Protein AF-A0A5E3X1J9-F1 (afdb_monomer)

pLDDT: mean 74.82, std 14.63, range [40.31, 95.69]

Solvent-accessible surface area (backbone atoms only — not comparable to full-atom values): 22075 Å² total; per-residue (Å²): 132,87,74,88,82,79,87,54,97,79,48,42,69,47,76,45,74,36,62,42,78,45,78,45,76,48,81,54,99,90,47,78,48,81,44,79,43,78,41,80,23,62,87,65,36,48,78,39,48,60,64,65,49,54,63,50,53,67,76,45,41,61,20,29,32,42,36,43,39,19,41,26,60,69,67,76,96,73,73,72,92,65,79,56,51,69,23,74,44,26,42,33,40,37,44,25,23,59,46,54,69,46,52,53,57,52,53,68,44,45,40,55,35,93,80,37,45,51,34,42,36,13,32,68,71,86,92,70,68,61,54,72,63,56,34,53,61,12,64,55,60,92,58,63,59,24,28,36,36,37,29,42,36,73,60,30,34,37,45,32,43,29,51,66,83,80,53,73,98,84,74,72,57,99,76,65,74,72,88,50,85,56,68,43,90,76,58,88,78,36,42,27,32,38,36,28,71,50,30,42,35,36,54,43,72,59,88,56,94,61,102,69,71,63,62,72,65,51,62,48,70,20,33,29,34,40,35,38,36,60,54,76,39,78,54,95,89,39,82,44,79,70,94,53,83,72,89,41,70,67,40,52,66,37,50,39,25,30,33,40,36,27,59,28,46,85,46,36,32,62,41,52,72,24,52,64,25,88,49,55,42,37,41,35,41,37,38,60,58,85,68,83,72,83,80,29,54,49,56,28,36,57,47,50,56,51,50,22,62,73,67,77,44,70,27,36,36,38,36,34,42,35,66,54,83,90,49,50,67,34,49,52,56,40,66,71,34,90,40,43,50,63,41,86,59,48,41,92,55,83,32,72,55,58,70,54,62,78,41,66,68,59,56,56,52,50,50,52,50,50,55,50,51,55,50,47,54,52,48,55,52,52,54,52,49,46,72,74,44,74,84,78,120

Radius of gyration: 26.75 Å; Cα contacts (8 Å, |Δi|>4): 707; chains: 1; bounding box: 64×49×96 Å

Sequence (393 aa):
MDWPRLIDSKLQRVEIVVCETVTARERHSAGWSKTYLHRPAWYAAANRTTEDLLDWFQLYKRAEVITLNAINITDRGNVHVHEPVYLPSLKRLDLRGPAVTNMFEFASMLSPAPSCALTVLSAIDGMFIPPTDALKCSGLNGTTALDMIVEASIGVRWTTVCESHSRDDRRPAFADGEEISELTGEDEGKASFYVRPGAVSRRQLTVTPQDHDPLLAFAQDSIQRLVIREIGRMHRGVRTWITDAFDFDFLTNLTHVTTVEFEDERVSAMALKSVTSPLLESVAFTCRPDWRGPSGLSSFAENVVSAAKIQRKQLHVTIYGAVRWWDEGAIEDLETSRHIKFKDARETWLGIEAKRQEDPIRRDLQRARRELEEAKARVDELEADAHLNPGLY

Structure (mmCIF, N/CA/C/O backbone):
data_AF-A0A5E3X1J9-F1
#
_entry.id   AF-A0A5E3X1J9-F1
#
loop_
_atom_site.group_PDB
_atom_site.id
_atom_site.type_symbol
_atom_site.label_atom_id
_atom_site.label_alt_id
_atom_site.label_comp_id
_atom_site.label_asym_id
_atom_site.label_entity_id
_atom_site.label_seq_id
_atom_site.pdbx_PDB_ins_code
_atom_site.Cartn_x
_atom_site.Cartn_y
_atom_site.Cartn_z
_atom_site.occupancy
_atom_site.B_iso_or_equiv
_atom_site.auth_seq_id
_atom_site.auth_comp_id
_atom_site.auth_asym_id
_atom_site.auth_atom_id
_atom_site.pdbx_PDB_model_num
ATOM 1 N N . MET A 1 1 ? 24.494 1.240 -28.021 1.00 50.34 1 MET A N 1
ATOM 2 C CA . MET A 1 1 ? 24.179 -0.165 -27.678 1.00 50.34 1 MET A CA 1
ATOM 3 C C . MET A 1 1 ? 22.925 -0.498 -28.457 1.00 50.34 1 MET A C 1
ATOM 5 O O . MET A 1 1 ? 21.902 0.113 -28.173 1.00 50.34 1 MET A O 1
ATOM 9 N N . ASP A 1 2 ? 23.019 -1.359 -29.467 1.00 58.00 2 ASP A N 1
ATOM 10 C CA . ASP A 1 2 ? 21.890 -1.640 -30.359 1.00 58.00 2 ASP A CA 1
ATOM 11 C C . ASP A 1 2 ? 20.795 -2.399 -29.604 1.00 58.00 2 ASP A C 1
ATOM 13 O O . ASP A 1 2 ? 21.073 -3.367 -28.893 1.00 58.00 2 ASP A O 1
ATOM 17 N N . TRP A 1 3 ? 19.550 -1.934 -29.710 1.00 60.69 3 TRP A N 1
ATOM 18 C CA . TRP A 1 3 ? 18.405 -2.660 -29.168 1.00 60.69 3 TRP A CA 1
ATOM 19 C C . TRP A 1 3 ? 18.109 -3.893 -30.029 1.00 60.69 3 TRP A C 1
ATOM 21 O O . TRP A 1 3 ? 18.251 -3.826 -31.254 1.00 60.69 3 TRP A O 1
ATOM 31 N N . PRO A 1 4 ? 17.710 -5.026 -29.425 1.00 63.34 4 PRO A N 1
ATOM 32 C CA . PRO A 1 4 ? 17.382 -6.218 -30.187 1.00 63.34 4 PRO A CA 1
ATOM 33 C C . PRO A 1 4 ? 16.215 -5.911 -31.133 1.00 63.34 4 PRO A C 1
ATOM 35 O O . PRO A 1 4 ? 15.113 -5.575 -30.704 1.00 63.34 4 PRO A O 1
ATOM 38 N N . ARG A 1 5 ? 16.474 -6.023 -32.439 1.00 63.97 5 ARG A N 1
ATOM 39 C CA . ARG A 1 5 ? 15.478 -5.895 -33.510 1.00 63.97 5 ARG A CA 1
ATOM 40 C C . ARG A 1 5 ? 15.000 -7.285 -33.906 1.00 63.97 5 ARG A C 1
ATOM 42 O O . ARG A 1 5 ? 15.303 -7.783 -34.986 1.00 63.97 5 ARG A O 1
ATOM 49 N N . LEU A 1 6 ? 14.303 -7.950 -32.991 1.00 62.66 6 LEU A N 1
ATOM 50 C CA . LEU A 1 6 ? 13.608 -9.194 -33.312 1.00 62.66 6 LEU A CA 1
ATOM 51 C C . LEU A 1 6 ? 12.295 -8.831 -34.000 1.00 62.66 6 LEU A C 1
ATOM 53 O O . LEU A 1 6 ? 11.326 -8.463 -33.341 1.00 62.66 6 LEU A O 1
ATOM 57 N N . ILE A 1 7 ? 12.293 -8.893 -35.331 1.00 60.69 7 ILE A N 1
ATOM 58 C CA . ILE A 1 7 ? 11.100 -8.690 -36.156 1.00 60.69 7 ILE A CA 1
ATOM 59 C C . ILE A 1 7 ? 10.392 -10.045 -36.278 1.00 60.69 7 ILE A C 1
ATOM 61 O O . ILE A 1 7 ? 10.512 -10.733 -37.289 1.00 60.69 7 ILE A O 1
ATOM 65 N N . ASP A 1 8 ? 9.686 -10.456 -35.224 1.00 65.81 8 ASP A N 1
ATOM 66 C CA . ASP A 1 8 ? 8.760 -11.588 -35.293 1.00 65.81 8 ASP A CA 1
ATOM 67 C C . ASP A 1 8 ? 7.317 -11.082 -35.204 1.00 65.81 8 ASP A C 1
ATOM 69 O O . ASP A 1 8 ? 6.851 -10.596 -34.175 1.00 65.81 8 ASP A O 1
ATOM 73 N N . SER A 1 9 ? 6.590 -11.232 -36.311 1.00 63.31 9 SER A N 1
ATOM 74 C CA . SER A 1 9 ? 5.178 -10.853 -36.443 1.00 63.31 9 SER A CA 1
ATOM 75 C C . SER A 1 9 ? 4.213 -11.592 -35.499 1.00 63.31 9 SER A C 1
ATOM 77 O O . SER A 1 9 ? 3.029 -11.240 -35.459 1.00 63.31 9 SER A O 1
ATOM 79 N N . LYS A 1 10 ? 4.679 -12.625 -34.783 1.00 76.88 10 LYS A N 1
ATOM 80 C CA . LYS A 1 10 ? 3.907 -13.417 -33.811 1.00 76.88 10 LYS A CA 1
ATOM 81 C C . LYS A 1 10 ? 4.243 -13.095 -32.356 1.00 76.88 10 LYS A C 1
ATOM 83 O O . LYS A 1 10 ? 3.692 -13.722 -31.455 1.00 76.88 10 LYS A O 1
ATOM 88 N N . LEU A 1 11 ? 5.152 -12.159 -32.114 1.00 80.12 11 LEU A N 1
ATOM 89 C CA . LEU A 1 11 ? 5.618 -11.868 -30.771 1.00 80.12 11 LEU A CA 1
ATOM 90 C C . LEU A 1 11 ? 4.511 -11.181 -29.950 1.00 80.12 11 LEU A C 1
ATOM 92 O O . LEU A 1 11 ? 4.090 -10.069 -30.260 1.00 80.12 11 LEU A O 1
ATOM 96 N N . GLN A 1 12 ? 4.040 -11.865 -28.903 1.00 85.88 12 GLN A N 1
ATOM 97 C CA . GLN A 1 12 ? 2.985 -11.383 -27.995 1.00 85.88 12 GLN A CA 1
ATOM 98 C C . GLN A 1 12 ? 3.529 -10.780 -26.696 1.00 85.88 12 GLN A C 1
ATOM 100 O O . GLN A 1 12 ? 2.847 -9.975 -26.068 1.00 85.88 12 GLN A O 1
ATOM 105 N N . ARG A 1 13 ? 4.744 -11.152 -26.279 1.00 87.50 13 ARG A N 1
ATOM 106 C CA . ARG A 1 13 ? 5.375 -10.654 -25.054 1.00 87.50 13 ARG A CA 1
ATOM 107 C C . ARG A 1 13 ? 6.805 -10.226 -25.334 1.00 87.50 13 ARG A C 1
ATOM 109 O O . ARG A 1 13 ? 7.603 -11.046 -25.783 1.00 87.50 13 ARG A O 1
ATOM 116 N N . VAL A 1 14 ? 7.118 -8.969 -25.032 1.00 86.31 14 VAL A N 1
ATOM 117 C CA . VAL A 1 14 ? 8.484 -8.441 -25.056 1.00 86.31 14 VAL A CA 1
ATOM 118 C C . VAL A 1 14 ? 8.903 -8.098 -23.637 1.00 86.31 14 VAL A C 1
ATOM 120 O O . VAL A 1 14 ? 8.181 -7.400 -22.931 1.00 86.31 14 VAL A O 1
ATOM 123 N N . GLU A 1 15 ? 10.084 -8.547 -23.232 1.00 84.62 15 GLU A N 1
ATOM 124 C CA . GLU A 1 15 ? 10.679 -8.172 -21.955 1.00 84.62 15 GLU A CA 1
ATOM 125 C C . GLU A 1 15 ? 12.140 -7.793 -22.175 1.00 84.62 15 GLU A C 1
ATOM 127 O O . GLU A 1 15 ? 12.913 -8.555 -22.759 1.00 84.62 15 GLU A O 1
ATOM 132 N N . ILE A 1 16 ? 12.506 -6.592 -21.734 1.00 78.81 16 ILE A N 1
ATOM 133 C CA . ILE A 1 16 ? 13.870 -6.081 -21.811 1.00 78.81 16 ILE A CA 1
ATOM 134 C C . ILE A 1 16 ? 14.404 -5.949 -20.402 1.00 78.81 16 ILE A C 1
ATOM 136 O O . ILE A 1 16 ? 13.860 -5.200 -19.597 1.00 78.81 16 ILE A O 1
ATOM 140 N N . VAL A 1 17 ? 15.498 -6.655 -20.135 1.00 75.88 17 VAL A N 1
ATOM 141 C CA . VAL A 1 17 ? 16.173 -6.646 -18.841 1.00 75.88 17 VAL A CA 1
ATOM 142 C C . VAL A 1 17 ? 17.607 -6.196 -19.043 1.00 75.88 17 VAL A C 1
ATOM 144 O O . VAL A 1 17 ? 18.369 -6.828 -19.777 1.00 75.88 17 VAL A O 1
ATOM 147 N N . VAL A 1 18 ? 17.981 -5.094 -18.396 1.00 73.31 18 VAL A N 1
ATOM 148 C CA . VAL A 1 18 ? 19.381 -4.678 -18.334 1.00 73.31 18 VAL A CA 1
ATOM 149 C C . VAL A 1 18 ? 20.092 -5.521 -17.284 1.00 73.31 18 VAL A C 1
ATOM 151 O O . VAL A 1 18 ? 19.671 -5.577 -16.128 1.00 73.31 18 VAL A O 1
ATOM 154 N N . CYS A 1 19 ? 21.173 -6.182 -17.691 1.00 71.62 19 CYS A N 1
ATOM 155 C CA . CYS A 1 19 ? 21.946 -7.063 -16.826 1.00 71.62 19 CYS A CA 1
ATOM 156 C C . CYS A 1 19 ? 23.343 -6.496 -16.566 1.00 71.62 19 CYS A C 1
ATOM 158 O O . CYS A 1 19 ? 24.052 -6.122 -17.501 1.00 71.62 19 CYS A O 1
ATOM 160 N N . GLU A 1 20 ? 23.782 -6.516 -15.310 1.00 72.31 20 GLU A N 1
ATOM 161 C CA . GLU A 1 20 ? 25.192 -6.367 -14.960 1.00 72.31 20 GLU A CA 1
ATOM 162 C C . GLU A 1 20 ? 25.884 -7.727 -15.021 1.00 72.31 20 GLU A C 1
ATOM 164 O O . GLU A 1 20 ? 25.276 -8.772 -14.778 1.00 72.31 20 GLU A O 1
ATOM 169 N N . THR A 1 21 ? 27.175 -7.721 -15.346 1.00 77.38 21 THR A N 1
ATOM 170 C CA . THR A 1 21 ? 27.993 -8.935 -15.330 1.00 77.38 21 THR A CA 1
ATOM 171 C C . THR A 1 21 ? 28.838 -8.940 -14.065 1.00 77.38 21 THR A C 1
ATOM 173 O O . THR A 1 21 ? 29.866 -8.269 -13.989 1.00 77.38 21 THR A O 1
ATOM 176 N N . VAL A 1 22 ? 28.422 -9.721 -13.072 1.00 75.50 22 VAL A N 1
ATOM 177 C CA . VAL A 1 22 ? 29.181 -9.934 -11.840 1.00 75.50 22 VAL A CA 1
ATOM 178 C C . VAL A 1 22 ? 30.194 -11.044 -12.073 1.00 75.50 22 VAL A C 1
ATOM 180 O O . VAL A 1 22 ? 29.863 -12.143 -12.512 1.00 75.50 22 VAL A O 1
ATOM 183 N N . THR A 1 23 ? 31.454 -10.768 -11.762 1.00 79.12 23 THR A N 1
ATOM 184 C CA . THR A 1 23 ? 32.503 -11.787 -11.779 1.00 79.12 23 THR A CA 1
ATOM 185 C C . THR A 1 23 ? 32.598 -12.443 -10.406 1.00 79.12 23 THR A C 1
ATOM 187 O O . THR A 1 23 ? 32.996 -11.792 -9.444 1.00 79.12 23 THR A O 1
ATOM 190 N N . ALA A 1 24 ? 32.321 -13.740 -10.324 1.00 75.62 24 ALA A N 1
ATOM 191 C CA . ALA A 1 24 ? 32.650 -14.562 -9.168 1.00 75.62 24 ALA A CA 1
ATOM 192 C C . ALA A 1 24 ? 33.955 -15.331 -9.424 1.00 75.62 24 ALA A C 1
ATOM 194 O O . ALA A 1 24 ? 34.234 -15.769 -10.541 1.00 75.62 24 ALA A O 1
ATOM 195 N N . ARG A 1 25 ? 34.777 -15.487 -8.386 1.00 76.06 25 ARG A N 1
ATOM 196 C CA . ARG A 1 25 ? 35.912 -16.414 -8.398 1.00 76.06 25 ARG A CA 1
ATOM 197 C C . ARG A 1 25 ? 35.582 -17.562 -7.472 1.00 76.06 25 ARG A C 1
ATOM 199 O O . ARG A 1 25 ? 35.446 -17.345 -6.271 1.00 76.06 25 ARG A O 1
ATOM 206 N N . GLU A 1 26 ? 35.492 -18.762 -8.018 1.00 78.50 26 GLU A N 1
ATOM 207 C CA . GLU A 1 26 ? 35.327 -19.956 -7.205 1.00 78.50 26 GLU A CA 1
ATOM 208 C C . GLU A 1 26 ? 36.657 -20.696 -7.112 1.00 78.50 26 GLU A C 1
ATOM 210 O O . GLU A 1 26 ? 37.409 -20.837 -8.082 1.00 78.50 26 GLU A O 1
ATOM 215 N N . ARG A 1 27 ? 36.986 -21.119 -5.893 1.00 68.31 27 ARG A N 1
ATOM 216 C CA . ARG A 1 27 ? 38.178 -21.913 -5.622 1.00 68.31 27 ARG A CA 1
ATOM 217 C C . ARG A 1 27 ? 37.783 -23.378 -5.628 1.00 68.31 27 ARG A C 1
ATOM 219 O O . ARG A 1 27 ? 36.864 -23.775 -4.914 1.00 68.31 27 ARG A O 1
ATOM 226 N N . HIS A 1 28 ? 38.507 -24.184 -6.388 1.00 78.69 28 HIS A N 1
ATOM 227 C CA . HIS A 1 28 ? 38.322 -25.629 -6.430 1.00 78.69 28 HIS A CA 1
ATOM 228 C C . HIS A 1 28 ? 39.663 -26.336 -6.221 1.00 78.69 28 HIS A C 1
ATOM 230 O O . HIS A 1 28 ? 40.723 -25.708 -6.200 1.00 78.69 28 HIS A O 1
ATOM 236 N N . SER A 1 29 ? 39.624 -27.662 -6.086 1.00 71.00 29 SER A N 1
ATOM 237 C CA . SER A 1 29 ? 40.806 -28.501 -5.849 1.00 71.00 29 SER A CA 1
ATOM 238 C C . SER A 1 29 ? 41.887 -28.378 -6.934 1.00 71.00 29 SER A C 1
ATOM 240 O O . SER A 1 29 ? 43.058 -28.590 -6.637 1.00 71.00 29 SER A O 1
ATOM 242 N N . ALA A 1 30 ? 41.519 -27.986 -8.159 1.00 75.19 30 ALA A N 1
ATOM 243 C CA . ALA A 1 30 ? 42.427 -27.829 -9.300 1.00 75.19 30 ALA A CA 1
ATOM 244 C C . ALA A 1 30 ? 42.870 -26.375 -9.588 1.00 75.19 30 ALA A C 1
ATOM 246 O O . ALA A 1 30 ? 43.611 -26.149 -10.542 1.00 75.19 30 ALA A O 1
ATOM 247 N N . GLY A 1 31 ? 42.431 -25.380 -8.803 1.00 83.06 31 GLY A N 1
ATOM 248 C CA . GLY A 1 31 ? 42.788 -23.971 -9.009 1.00 83.06 31 GLY A CA 1
ATOM 249 C C . GLY A 1 31 ? 41.613 -23.006 -8.846 1.00 83.06 31 GLY A C 1
ATOM 250 O O . GLY A 1 31 ? 40.702 -23.239 -8.052 1.00 83.06 31 GLY A O 1
ATOM 251 N N . TRP A 1 32 ? 41.654 -21.898 -9.584 1.00 78.75 32 TRP A N 1
ATOM 252 C CA . TRP A 1 32 ? 40.612 -20.870 -9.575 1.00 78.75 32 TRP A CA 1
ATOM 253 C C . TRP A 1 32 ? 39.821 -20.910 -10.881 1.00 78.75 32 TRP A C 1
ATOM 255 O O . TRP A 1 32 ? 40.420 -20.896 -11.955 1.00 78.75 32 TRP A O 1
ATOM 265 N N . SER A 1 33 ? 38.494 -20.907 -10.794 1.00 76.88 33 SER A N 1
ATOM 266 C CA . SER A 1 33 ? 37.605 -20.654 -11.927 1.00 76.88 33 SER A CA 1
ATOM 267 C C . SER A 1 33 ? 37.028 -19.240 -11.813 1.00 76.88 33 SER A C 1
ATOM 269 O O . SER A 1 33 ? 36.859 -18.690 -10.718 1.00 76.88 33 SER A O 1
ATOM 271 N N . LYS A 1 34 ? 36.786 -18.602 -12.959 1.00 79.94 34 LYS A N 1
ATOM 272 C CA . LYS A 1 34 ? 36.135 -17.294 -13.038 1.00 79.94 34 LYS A CA 1
ATOM 273 C C . LYS A 1 34 ? 34.754 -17.514 -13.642 1.00 79.94 34 LYS A C 1
ATOM 275 O O . LYS A 1 34 ? 34.655 -17.853 -14.818 1.00 79.94 34 LYS A O 1
ATOM 280 N N . THR A 1 35 ? 33.716 -17.327 -12.841 1.00 74.81 35 THR A N 1
ATOM 281 C CA . THR A 1 35 ? 32.322 -17.474 -13.261 1.00 74.81 35 THR A CA 1
ATOM 282 C C . THR A 1 35 ? 31.740 -16.092 -13.505 1.00 74.81 35 THR A C 1
ATOM 284 O O . THR A 1 35 ? 31.921 -15.176 -12.702 1.00 74.81 35 THR A O 1
ATOM 287 N N . TYR A 1 36 ? 31.050 -15.928 -14.626 1.00 72.75 36 TYR A N 1
ATOM 288 C CA . TYR A 1 36 ? 30.351 -14.696 -14.965 1.00 72.75 36 TYR A CA 1
ATOM 289 C C . TYR A 1 36 ? 28.864 -14.911 -14.694 1.00 72.75 36 TYR A C 1
ATOM 291 O O . TYR A 1 36 ? 28.253 -15.819 -15.252 1.00 72.75 36 TYR A O 1
ATOM 299 N N . LEU A 1 37 ? 28.301 -14.108 -13.797 1.00 66.38 37 LEU A N 1
ATOM 300 C CA . LEU A 1 37 ? 26.894 -14.143 -13.423 1.00 66.38 37 LEU A CA 1
ATOM 301 C C . LEU A 1 37 ? 26.227 -12.880 -13.957 1.00 66.38 37 LEU A C 1
ATOM 303 O O . LEU A 1 37 ? 26.605 -11.774 -13.577 1.00 66.38 37 LEU A O 1
ATOM 307 N N . HIS A 1 38 ? 25.228 -13.043 -14.817 1.00 64.06 38 HIS A N 1
ATOM 308 C CA . HIS A 1 38 ? 24.398 -11.932 -15.269 1.00 64.06 38 HIS A CA 1
ATOM 309 C C . HIS A 1 38 ? 23.239 -11.746 -14.293 1.00 64.06 38 HIS A C 1
ATOM 311 O O . HIS A 1 38 ? 22.501 -12.696 -14.029 1.00 64.06 38 HIS A O 1
ATOM 317 N N . ARG A 1 39 ? 23.094 -10.546 -13.727 1.00 60.31 39 ARG A N 1
ATOM 318 C CA . ARG A 1 39 ? 22.004 -10.215 -12.797 1.00 60.31 39 ARG A CA 1
ATOM 319 C C . ARG A 1 39 ? 21.269 -8.965 -13.277 1.00 60.31 39 ARG A C 1
ATOM 321 O O . ARG A 1 39 ? 21.944 -8.060 -13.767 1.00 60.31 39 ARG A O 1
ATOM 328 N N . PRO A 1 40 ? 19.931 -8.887 -13.145 1.00 61.81 40 PRO A N 1
ATOM 329 C CA . PRO A 1 40 ? 19.193 -7.659 -13.422 1.00 61.81 40 PRO A CA 1
ATOM 330 C C . PRO A 1 40 ? 19.778 -6.497 -12.617 1.00 61.81 40 PRO A C 1
ATOM 332 O O . PRO A 1 40 ? 19.929 -6.594 -11.397 1.00 61.81 40 PRO A O 1
ATOM 335 N N . ALA A 1 41 ? 20.129 -5.413 -13.300 1.00 65.44 41 ALA A N 1
ATOM 336 C CA . ALA A 1 41 ? 20.874 -4.307 -12.719 1.00 65.44 41 ALA A CA 1
ATOM 337 C C . ALA A 1 41 ? 20.042 -3.031 -12.726 1.00 65.44 41 ALA A C 1
ATOM 339 O O . ALA A 1 41 ? 20.105 -2.226 -13.651 1.00 65.44 41 ALA A O 1
ATOM 340 N N . TRP A 1 42 ? 19.286 -2.836 -11.649 1.00 67.25 42 TRP A N 1
ATOM 341 C CA . TRP A 1 42 ? 18.451 -1.650 -11.460 1.00 67.25 42 TRP A CA 1
ATOM 342 C C . TRP A 1 42 ? 19.254 -0.336 -11.505 1.00 67.25 42 TRP A C 1
ATOM 344 O O . TRP A 1 42 ? 18.831 0.634 -12.124 1.00 67.25 42 TRP A O 1
ATOM 354 N N . TYR A 1 43 ? 20.447 -0.324 -10.902 1.00 62.66 43 TYR A N 1
ATOM 355 C CA . TYR A 1 43 ? 21.340 0.844 -10.839 1.00 62.66 43 TYR A CA 1
ATOM 356 C C . TYR A 1 43 ? 22.121 1.087 -12.128 1.00 62.66 43 TYR A C 1
ATOM 358 O O . TYR A 1 43 ? 22.614 2.188 -12.350 1.00 62.66 43 TYR A O 1
ATOM 366 N N . ALA A 1 44 ? 22.245 0.069 -12.980 1.00 66.31 44 ALA A N 1
ATOM 367 C CA . ALA A 1 44 ? 22.910 0.184 -14.272 1.00 66.31 44 ALA A CA 1
ATOM 368 C C . ALA A 1 44 ? 21.886 0.466 -15.377 1.00 66.31 44 ALA A C 1
ATOM 370 O O . ALA A 1 44 ? 22.007 -0.069 -16.479 1.00 66.31 44 ALA A O 1
ATOM 371 N N . ALA A 1 45 ? 20.859 1.265 -15.065 1.00 73.31 45 ALA A N 1
ATOM 372 C CA . ALA A 1 45 ? 19.767 1.526 -15.982 1.00 73.31 45 ALA A CA 1
ATOM 373 C C . ALA A 1 45 ? 20.299 2.052 -17.322 1.00 73.31 45 ALA A C 1
ATOM 375 O O . ALA A 1 45 ? 21.104 2.986 -17.372 1.00 73.31 45 ALA A O 1
ATOM 376 N N . ALA A 1 46 ? 19.869 1.437 -18.422 1.00 79.44 46 ALA A N 1
ATOM 377 C CA . ALA A 1 46 ? 20.337 1.841 -19.739 1.00 79.44 46 ALA A CA 1
ATOM 378 C C . ALA A 1 46 ? 19.715 3.193 -20.107 1.00 79.44 46 ALA A C 1
ATOM 380 O O . ALA A 1 46 ? 18.492 3.323 -20.138 1.00 79.44 46 ALA A O 1
ATOM 381 N N . ASN A 1 47 ? 20.557 4.180 -20.421 1.00 85.69 47 ASN A N 1
ATOM 382 C CA . ASN A 1 47 ? 20.101 5.470 -20.932 1.00 85.69 47 ASN A CA 1
ATOM 383 C C . ASN A 1 47 ? 19.487 5.297 -22.327 1.00 85.69 47 ASN A C 1
ATOM 385 O O . ASN A 1 47 ? 20.119 4.707 -23.216 1.00 85.69 47 ASN A O 1
ATOM 389 N N . ARG A 1 48 ? 18.271 5.804 -22.515 1.00 84.75 48 ARG A N 1
ATOM 390 C CA . ARG A 1 48 ? 17.560 5.816 -23.795 1.00 84.75 48 ARG A CA 1
ATOM 391 C C . ARG A 1 48 ? 16.829 7.130 -23.991 1.00 84.75 48 ARG A C 1
ATOM 393 O O . ARG A 1 48 ? 16.303 7.694 -23.033 1.00 84.75 48 ARG A O 1
ATOM 400 N N . THR A 1 49 ? 16.794 7.575 -25.238 1.00 86.69 49 THR A N 1
ATOM 401 C CA . THR A 1 49 ? 15.962 8.701 -25.639 1.00 86.69 49 THR A CA 1
ATOM 402 C C . THR A 1 49 ? 14.511 8.245 -25.759 1.00 86.69 49 THR A C 1
ATOM 404 O O . THR A 1 49 ? 14.221 7.057 -25.939 1.00 86.69 49 THR A O 1
ATOM 407 N N . THR A 1 50 ? 13.582 9.185 -25.650 1.00 85.50 50 THR A N 1
ATOM 408 C CA . THR A 1 50 ? 12.163 8.925 -25.898 1.00 85.50 50 THR A CA 1
ATOM 409 C C . THR A 1 50 ? 11.950 8.487 -27.348 1.00 85.50 50 THR A C 1
ATOM 411 O O . THR A 1 50 ? 11.229 7.522 -27.590 1.00 85.50 50 THR A O 1
ATOM 414 N N . GLU A 1 51 ? 12.629 9.131 -28.300 1.00 84.12 51 GLU A N 1
ATOM 415 C CA . GLU A 1 51 ? 12.556 8.805 -29.732 1.00 84.12 51 GLU A CA 1
ATOM 416 C C . GLU A 1 51 ? 13.014 7.366 -30.020 1.00 84.12 51 GLU A C 1
ATOM 418 O O . GLU A 1 51 ? 12.281 6.616 -30.666 1.00 84.12 51 GLU A O 1
ATOM 423 N N . ASP A 1 52 ? 14.149 6.932 -29.452 1.00 84.44 52 ASP A N 1
ATOM 424 C CA . ASP A 1 52 ? 14.666 5.565 -29.623 1.00 84.44 52 ASP A CA 1
ATOM 425 C C . ASP A 1 52 ? 13.645 4.512 -29.168 1.00 84.44 52 ASP A C 1
ATOM 427 O O . ASP A 1 52 ? 13.489 3.453 -29.787 1.00 84.44 52 ASP A O 1
ATOM 431 N N . LEU A 1 53 ? 12.962 4.787 -28.052 1.00 86.56 53 LEU A N 1
ATOM 432 C CA . LEU A 1 53 ? 11.933 3.904 -27.520 1.00 86.56 53 LEU A CA 1
ATOM 433 C C . LEU A 1 53 ? 10.701 3.911 -28.427 1.00 86.56 53 LEU A C 1
ATOM 435 O O . LEU A 1 53 ? 10.233 2.839 -28.804 1.00 86.56 53 LEU A O 1
ATOM 439 N N . LEU A 1 54 ? 10.192 5.080 -28.824 1.00 86.62 54 LEU A N 1
ATOM 440 C CA . LEU A 1 54 ? 9.007 5.183 -29.682 1.00 86.62 54 LEU A CA 1
ATOM 441 C C . LEU A 1 54 ? 9.202 4.458 -31.021 1.00 86.62 54 LEU A C 1
ATOM 443 O O . LEU A 1 54 ? 8.343 3.658 -31.404 1.00 86.62 54 LEU A O 1
ATOM 447 N N . ASP A 1 55 ? 10.340 4.662 -31.685 1.00 84.19 55 ASP A N 1
ATOM 448 C CA . ASP A 1 55 ? 10.690 3.984 -32.940 1.00 84.19 55 ASP A CA 1
ATOM 449 C C . ASP A 1 55 ? 10.692 2.464 -32.789 1.00 84.19 55 ASP A C 1
ATOM 451 O O . ASP A 1 55 ? 10.238 1.723 -33.665 1.00 84.19 55 ASP A O 1
ATOM 455 N N . TRP A 1 56 ? 11.161 1.968 -31.649 1.00 83.75 56 TRP A N 1
ATOM 456 C CA . TRP A 1 56 ? 11.148 0.541 -31.385 1.00 83.75 56 TRP A CA 1
ATOM 457 C C . TRP A 1 56 ? 9.750 0.009 -31.080 1.00 83.75 56 TRP A C 1
ATOM 459 O O . TRP A 1 56 ? 9.388 -1.041 -31.605 1.00 83.75 56 TRP A O 1
ATOM 469 N N . PHE A 1 57 ? 8.922 0.721 -30.309 1.00 85.12 57 PHE A N 1
ATOM 470 C CA . PHE A 1 57 ? 7.538 0.301 -30.045 1.00 85.12 57 PHE A CA 1
ATOM 471 C C . PHE A 1 57 ? 6.719 0.170 -31.339 1.00 85.12 57 PHE A C 1
ATOM 473 O O . PHE A 1 57 ? 5.863 -0.714 -31.437 1.00 85.12 57 PHE A O 1
ATOM 480 N N . GLN A 1 58 ? 7.024 0.961 -32.377 1.00 83.12 58 GLN A N 1
ATOM 481 C CA . GLN A 1 58 ? 6.402 0.810 -33.699 1.00 83.12 58 GLN A CA 1
ATOM 482 C C . GLN A 1 58 ? 6.660 -0.560 -34.349 1.00 83.12 58 GLN A C 1
ATOM 484 O O . GLN A 1 58 ? 5.845 -1.001 -35.166 1.00 83.12 58 GLN A O 1
ATOM 489 N N . LEU A 1 59 ? 7.744 -1.254 -33.986 1.00 83.75 59 LEU A N 1
ATOM 490 C CA . LEU A 1 59 ? 8.047 -2.605 -34.470 1.00 83.75 59 LEU A CA 1
ATOM 491 C C . LEU A 1 59 ? 7.174 -3.680 -33.796 1.00 83.75 59 LEU A C 1
ATOM 493 O O . LEU A 1 59 ? 7.006 -4.764 -34.353 1.00 83.75 59 LEU A O 1
ATOM 497 N N . TYR A 1 60 ? 6.570 -3.379 -32.639 1.00 83.81 60 TYR A N 1
ATOM 498 C CA . TYR A 1 60 ? 5.868 -4.344 -31.780 1.00 83.81 60 TYR A CA 1
ATOM 499 C C . TYR A 1 60 ? 4.366 -4.068 -31.631 1.00 83.81 60 TYR A C 1
ATOM 501 O O . TYR A 1 60 ? 3.772 -4.381 -30.604 1.00 83.81 60 TYR A O 1
ATOM 509 N N . LYS A 1 61 ? 3.694 -3.560 -32.674 1.00 83.69 61 LYS A N 1
ATOM 510 C CA . LYS A 1 61 ? 2.246 -3.228 -32.644 1.00 83.69 61 LYS A CA 1
ATOM 511 C C . LYS A 1 61 ? 1.305 -4.381 -32.247 1.00 83.69 61 LYS A C 1
ATOM 513 O O . LYS A 1 61 ? 0.153 -4.127 -31.907 1.00 83.69 61 LYS A O 1
ATOM 518 N N . ARG A 1 62 ? 1.771 -5.634 -32.333 1.00 85.25 62 ARG A N 1
ATOM 519 C CA . ARG A 1 62 ? 1.028 -6.856 -31.966 1.00 85.25 62 ARG A CA 1
ATOM 520 C C . ARG A 1 62 ? 1.331 -7.372 -30.560 1.00 85.25 62 ARG A C 1
ATOM 522 O O . ARG A 1 62 ? 0.660 -8.304 -30.123 1.00 85.25 62 ARG A O 1
ATOM 529 N N . ALA A 1 63 ? 2.331 -6.814 -29.880 1.00 88.06 63 ALA A N 1
ATOM 530 C CA . ALA A 1 63 ? 2.658 -7.237 -28.531 1.00 88.06 63 ALA A CA 1
ATOM 531 C C . ALA A 1 63 ? 1.475 -6.942 -27.599 1.00 88.06 63 ALA A C 1
ATOM 533 O O . ALA A 1 63 ? 0.901 -5.854 -27.617 1.00 88.06 63 ALA A O 1
ATOM 534 N N . GLU A 1 64 ? 1.114 -7.934 -26.796 1.00 91.81 64 GLU A N 1
ATOM 535 C CA . GLU A 1 64 ? 0.079 -7.833 -25.772 1.00 91.81 64 GLU A CA 1
ATOM 536 C C . GLU A 1 64 ? 0.671 -7.392 -24.433 1.00 91.81 64 GLU A C 1
ATOM 538 O O . GLU A 1 64 ? 0.002 -6.715 -23.654 1.00 91.81 64 GLU A O 1
ATOM 543 N N . VAL A 1 65 ? 1.931 -7.753 -24.180 1.00 91.38 65 VAL A N 1
ATOM 544 C CA . VAL A 1 65 ? 2.670 -7.411 -22.963 1.00 91.38 65 VAL A CA 1
ATOM 545 C C . VAL A 1 65 ? 4.032 -6.849 -23.348 1.00 91.38 65 VAL A C 1
ATOM 547 O O . VAL A 1 65 ? 4.796 -7.507 -24.059 1.00 91.38 65 VAL A O 1
ATOM 550 N N . ILE A 1 66 ? 4.348 -5.652 -22.861 1.00 90.62 66 ILE A N 1
ATOM 551 C CA . ILE A 1 66 ? 5.681 -5.061 -22.988 1.00 90.62 66 ILE A CA 1
ATOM 552 C C . ILE A 1 66 ? 6.189 -4.703 -21.596 1.00 90.62 66 ILE A C 1
ATOM 554 O O . ILE A 1 66 ? 5.547 -3.945 -20.873 1.00 90.62 66 ILE A O 1
ATOM 558 N N . THR A 1 67 ? 7.362 -5.220 -21.246 1.00 88.94 67 THR A N 1
ATOM 559 C CA . THR A 1 67 ? 8.048 -4.922 -19.989 1.00 88.94 67 THR A CA 1
ATOM 560 C C . THR A 1 67 ? 9.414 -4.314 -20.285 1.00 88.94 67 THR A C 1
ATOM 562 O O . THR A 1 67 ? 10.274 -4.946 -20.901 1.00 88.94 67 THR A O 1
ATOM 565 N N . LEU A 1 68 ? 9.622 -3.084 -19.826 1.00 87.25 68 LEU A N 1
ATOM 566 C CA . LEU A 1 68 ? 10.901 -2.387 -19.868 1.00 87.25 68 LEU A CA 1
ATOM 567 C C . LEU A 1 68 ? 11.484 -2.349 -18.459 1.00 87.25 68 LEU A C 1
ATOM 569 O O . LEU A 1 68 ? 10.964 -1.642 -17.600 1.00 87.25 68 LEU A O 1
ATOM 573 N N . ASN A 1 69 ? 12.549 -3.107 -18.211 1.00 81.81 69 ASN A N 1
ATOM 574 C CA . ASN A 1 69 ? 13.177 -3.190 -16.899 1.00 81.81 69 ASN A CA 1
ATOM 575 C C . ASN A 1 69 ? 14.504 -2.418 -16.862 1.00 81.81 69 ASN A C 1
ATOM 577 O O . ASN A 1 69 ? 15.363 -2.605 -17.726 1.00 81.81 69 ASN A O 1
ATOM 581 N N . ALA A 1 70 ? 14.669 -1.581 -15.835 1.00 76.88 70 ALA A N 1
ATOM 582 C CA . ALA A 1 70 ? 15.836 -0.735 -15.595 1.00 76.88 70 ALA A CA 1
ATOM 583 C C . ALA A 1 70 ? 16.220 0.150 -16.802 1.00 76.88 70 ALA A C 1
ATOM 585 O O . ALA A 1 70 ? 17.351 0.114 -17.287 1.00 76.88 70 ALA A O 1
ATOM 586 N N . ILE A 1 71 ? 15.284 0.964 -17.298 1.00 81.06 71 ILE A N 1
ATOM 587 C CA . ILE A 1 71 ? 15.558 1.952 -18.357 1.00 81.06 71 ILE A CA 1
ATOM 588 C C . ILE A 1 71 ? 15.529 3.364 -17.779 1.00 81.06 71 ILE A C 1
ATOM 590 O O . ILE A 1 71 ? 14.596 3.735 -17.072 1.00 81.06 71 ILE A O 1
ATOM 594 N N . ASN A 1 72 ? 16.549 4.161 -18.097 1.00 84.69 72 ASN A N 1
ATOM 595 C CA . ASN A 1 72 ? 16.582 5.582 -17.777 1.00 84.69 72 ASN A CA 1
ATOM 596 C C . ASN A 1 72 ? 16.260 6.392 -19.037 1.00 84.69 72 ASN A C 1
ATOM 598 O O . ASN A 1 72 ? 17.075 6.460 -19.957 1.00 84.69 72 ASN A O 1
ATOM 602 N N . ILE A 1 73 ? 15.070 6.987 -19.083 1.00 85.75 73 ILE A N 1
ATOM 603 C CA . ILE A 1 73 ? 14.645 7.841 -20.196 1.00 85.75 73 ILE A CA 1
ATOM 604 C C . ILE A 1 73 ? 15.288 9.212 -19.991 1.00 85.75 73 ILE A C 1
ATOM 606 O O . ILE A 1 73 ? 15.041 9.843 -18.967 1.00 85.75 73 ILE A O 1
ATOM 610 N N . THR A 1 74 ? 16.158 9.658 -20.896 1.00 82.81 74 THR A N 1
ATOM 611 C CA . THR A 1 74 ? 17.048 10.807 -20.641 1.00 82.81 74 THR A CA 1
ATOM 612 C C . THR A 1 74 ? 16.479 12.164 -21.026 1.00 82.81 74 THR A C 1
ATOM 614 O O . THR A 1 74 ? 16.941 13.185 -20.511 1.00 82.81 74 THR A O 1
AT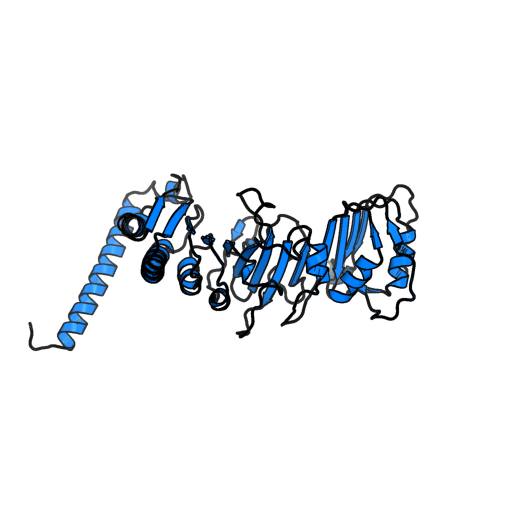OM 617 N N . ASP A 1 75 ? 15.490 12.204 -21.911 1.00 77.50 75 ASP A N 1
ATOM 618 C CA . ASP A 1 75 ? 15.139 13.446 -22.594 1.00 77.50 75 ASP A CA 1
ATOM 619 C C . ASP A 1 75 ? 14.025 14.157 -21.836 1.00 77.50 75 ASP A C 1
ATOM 621 O O . ASP A 1 75 ? 12.917 13.643 -21.707 1.00 77.50 75 ASP A O 1
ATOM 625 N N . ARG A 1 76 ? 14.322 15.355 -21.325 1.00 59.00 76 ARG A N 1
ATOM 626 C CA . ARG A 1 76 ? 13.326 16.241 -20.715 1.00 59.00 76 ARG A CA 1
ATOM 627 C C . ARG A 1 76 ? 12.790 17.200 -21.770 1.00 59.00 76 ARG A C 1
ATOM 629 O O . ARG A 1 76 ? 13.556 18.005 -22.293 1.00 59.00 76 ARG A O 1
ATOM 636 N N . GLY A 1 77 ? 11.486 17.152 -22.042 1.00 53.50 77 GLY A N 1
ATOM 637 C CA . GLY A 1 77 ? 10.744 18.278 -22.624 1.00 53.50 77 GLY A CA 1
ATOM 638 C C . GLY A 1 77 ? 11.140 18.762 -24.026 1.00 53.50 77 GLY A C 1
ATOM 639 O O . GLY A 1 77 ? 10.713 19.845 -24.407 1.00 53.50 77 GLY A O 1
ATOM 640 N N . ASN A 1 78 ? 11.919 17.996 -24.794 1.00 48.75 78 ASN A N 1
ATOM 641 C CA . ASN A 1 78 ? 12.353 18.361 -26.152 1.00 48.75 78 ASN A CA 1
ATOM 642 C C . ASN A 1 78 ? 11.958 17.311 -27.200 1.00 48.75 78 ASN A C 1
ATOM 644 O O . ASN A 1 78 ? 12.633 17.143 -28.210 1.00 48.75 78 ASN A O 1
ATOM 648 N N . VAL A 1 79 ? 10.865 16.591 -26.959 1.00 53.91 79 VAL A N 1
ATOM 649 C CA . VAL A 1 79 ? 10.328 15.659 -27.950 1.00 53.91 79 VAL A CA 1
ATOM 650 C C . VAL A 1 79 ? 9.525 16.488 -28.948 1.00 53.91 79 VAL A C 1
ATOM 652 O O . VAL A 1 79 ? 8.565 17.167 -28.573 1.00 53.91 79 VAL A O 1
ATOM 655 N N . HIS A 1 80 ? 9.945 16.483 -30.214 1.00 54.75 80 HIS A N 1
ATOM 656 C CA . HIS A 1 80 ? 9.112 16.976 -31.306 1.00 54.75 80 HIS A CA 1
ATOM 657 C C . HIS A 1 80 ? 7.724 16.336 -31.191 1.00 54.75 80 HIS A C 1
ATOM 659 O O . HIS A 1 80 ? 7.620 15.181 -30.792 1.00 54.75 80 HIS A O 1
ATOM 665 N N . VAL A 1 81 ? 6.650 17.076 -31.487 1.00 53.44 81 VAL A N 1
ATOM 666 C CA . VAL A 1 81 ? 5.275 16.548 -31.433 1.00 53.44 81 VAL A CA 1
ATOM 667 C C . VAL A 1 81 ? 5.164 15.368 -32.404 1.00 53.44 81 VAL A C 1
ATOM 669 O O . VAL A 1 81 ? 4.889 15.549 -33.587 1.00 53.44 81 VAL A O 1
ATOM 672 N N . HIS A 1 82 ? 5.437 14.162 -31.919 1.00 61.06 82 HIS A N 1
ATOM 673 C CA . HIS A 1 82 ? 5.202 12.924 -32.632 1.00 61.06 82 HIS A CA 1
ATOM 674 C C . HIS A 1 82 ? 3.734 12.558 -32.452 1.00 61.06 82 HIS A C 1
ATOM 676 O O . HIS A 1 82 ? 3.165 12.722 -31.369 1.00 61.06 82 HIS A O 1
ATOM 682 N N . GLU A 1 83 ? 3.108 12.061 -33.518 1.00 70.62 83 GLU A N 1
ATOM 683 C CA . GLU A 1 83 ? 1.830 11.374 -33.369 1.00 70.62 83 GLU A CA 1
ATOM 684 C C . GLU A 1 83 ? 2.009 10.218 -32.367 1.00 70.62 83 GLU A C 1
ATOM 686 O O . GLU A 1 83 ? 3.003 9.488 -32.463 1.00 70.62 83 GLU A O 1
ATOM 691 N N . PRO A 1 84 ? 1.084 10.040 -31.406 1.00 80.62 84 PRO A N 1
ATOM 692 C CA . PRO A 1 84 ? 1.176 8.957 -30.439 1.00 80.62 84 PRO A CA 1
ATOM 693 C C . PRO A 1 84 ? 1.350 7.595 -31.118 1.00 80.62 84 PRO A C 1
ATOM 695 O O . PRO A 1 84 ? 0.653 7.272 -32.086 1.00 80.62 84 PRO A O 1
ATOM 698 N N . VAL A 1 85 ? 2.247 6.758 -30.593 1.00 85.75 85 VAL A N 1
ATOM 699 C CA . VAL A 1 85 ? 2.465 5.418 -31.155 1.00 85.75 85 VAL A CA 1
ATOM 700 C C . VAL A 1 85 ? 1.269 4.535 -30.808 1.00 85.75 85 VAL A C 1
ATOM 702 O O . VAL A 1 85 ? 1.031 4.204 -29.645 1.00 85.75 85 VAL A O 1
ATOM 705 N N . TYR A 1 86 ? 0.505 4.150 -31.831 1.00 87.50 86 TYR A N 1
ATOM 706 C CA . TYR A 1 86 ? -0.683 3.316 -31.668 1.00 87.50 86 TYR A CA 1
ATOM 707 C C . TYR A 1 86 ? -0.327 1.836 -31.468 1.00 87.50 86 TYR A C 1
ATOM 709 O O . TYR A 1 86 ? 0.302 1.212 -32.331 1.00 87.50 86 TYR A O 1
ATOM 717 N N . LEU A 1 87 ? -0.772 1.271 -30.342 1.00 88.06 87 LEU A N 1
ATOM 718 C CA . LEU A 1 87 ? -0.487 -0.101 -29.906 1.00 88.06 87 LEU A CA 1
ATOM 719 C C . LEU A 1 87 ? -1.801 -0.849 -29.609 1.00 88.06 87 LEU A C 1
ATOM 721 O O . LEU A 1 87 ? -2.162 -1.046 -28.447 1.00 88.06 87 LEU A O 1
ATOM 725 N N . PRO A 1 88 ? -2.545 -1.271 -30.648 1.00 86.44 88 PRO A N 1
ATOM 726 C CA . PRO A 1 88 ? -3.914 -1.780 -30.508 1.00 86.44 88 PRO A CA 1
ATOM 727 C C . PRO A 1 88 ? -4.019 -3.082 -29.713 1.00 86.44 88 PRO A C 1
ATOM 729 O O . PRO A 1 88 ? -5.048 -3.348 -29.099 1.00 86.44 88 PRO A O 1
ATOM 732 N N . SER A 1 89 ? -2.978 -3.915 -29.759 1.00 89.38 89 SER A N 1
ATOM 733 C CA . SER A 1 89 ? -2.958 -5.217 -29.091 1.00 89.38 89 SER A CA 1
ATOM 734 C C . SER A 1 89 ? -2.474 -5.145 -27.645 1.00 89.38 89 SER A C 1
ATOM 736 O O . SER A 1 89 ? -2.603 -6.140 -26.935 1.00 89.38 89 SER A O 1
ATOM 738 N N . LEU A 1 90 ? -1.923 -4.007 -27.209 1.00 90.94 90 LEU A N 1
ATOM 739 C CA . LEU A 1 90 ? -1.280 -3.896 -25.907 1.00 90.94 90 LEU A CA 1
ATOM 740 C C . LEU A 1 90 ? -2.323 -3.963 -24.791 1.00 90.94 90 LEU A C 1
ATOM 742 O O . LEU A 1 90 ? -3.236 -3.142 -24.714 1.00 90.94 90 LEU A O 1
ATOM 746 N N . LYS A 1 91 ? -2.168 -4.963 -23.926 1.00 91.19 91 LYS A N 1
ATOM 747 C CA . LYS A 1 91 ? -3.000 -5.202 -22.743 1.00 91.19 91 LYS A CA 1
ATOM 748 C C . LYS A 1 91 ? -2.274 -4.837 -21.455 1.00 91.19 91 LYS A C 1
ATOM 750 O O . LYS A 1 91 ? -2.934 -4.515 -20.473 1.00 91.19 91 LYS A O 1
ATOM 755 N N . ARG A 1 92 ? -0.942 -4.917 -21.439 1.00 91.00 92 ARG A N 1
ATOM 756 C CA . ARG A 1 92 ? -0.117 -4.600 -20.271 1.00 91.00 92 ARG A CA 1
ATOM 757 C C . ARG A 1 92 ? 1.181 -3.919 -20.689 1.00 91.00 92 ARG A C 1
ATOM 759 O O . ARG A 1 92 ? 1.895 -4.422 -21.557 1.00 91.00 92 ARG A O 1
ATOM 766 N N . LEU A 1 93 ? 1.491 -2.807 -20.032 1.00 91.94 93 LEU A N 1
ATOM 767 C CA . LEU A 1 93 ? 2.749 -2.085 -20.163 1.00 91.94 93 LEU A CA 1
ATOM 768 C C . LEU A 1 93 ? 3.385 -1.931 -18.783 1.00 91.94 93 LEU A C 1
ATOM 770 O O . LEU A 1 93 ? 2.834 -1.248 -17.925 1.00 91.94 93 LEU A O 1
ATOM 774 N N . ASP A 1 94 ? 4.551 -2.536 -18.587 1.00 89.94 94 ASP A N 1
ATOM 775 C CA . ASP A 1 94 ? 5.336 -2.400 -17.363 1.00 89.94 94 ASP A CA 1
ATOM 776 C C . ASP A 1 94 ? 6.572 -1.536 -17.641 1.00 89.94 94 ASP A C 1
ATOM 778 O O . ASP A 1 94 ? 7.470 -1.940 -18.384 1.00 89.94 94 ASP A O 1
ATOM 782 N N . LEU A 1 95 ? 6.644 -0.357 -17.027 1.00 89.56 95 LEU A N 1
ATOM 783 C CA . LEU A 1 95 ? 7.797 0.539 -17.099 1.00 89.56 95 LEU A CA 1
ATOM 784 C C . LEU A 1 95 ? 8.537 0.521 -15.767 1.00 89.56 95 LEU A C 1
ATOM 786 O O . LEU A 1 95 ? 7.956 0.816 -14.723 1.00 89.56 95 LEU A O 1
ATOM 790 N N . ARG A 1 96 ? 9.822 0.169 -15.790 1.00 86.69 96 ARG A N 1
ATOM 791 C CA . ARG A 1 96 ? 10.651 0.114 -14.588 1.00 86.69 96 ARG A CA 1
ATOM 792 C C . ARG A 1 96 ? 11.965 0.862 -14.799 1.00 86.69 96 ARG A C 1
ATOM 794 O O . ARG A 1 96 ? 12.706 0.571 -15.739 1.00 86.69 96 ARG A O 1
ATOM 801 N N . GLY A 1 97 ? 12.277 1.807 -13.917 1.00 82.19 97 GLY A N 1
ATOM 802 C CA . GLY A 1 97 ? 13.464 2.651 -14.063 1.00 82.19 97 GLY A CA 1
ATOM 803 C C . GLY A 1 97 ? 13.621 3.698 -12.960 1.00 82.19 97 GLY A C 1
ATOM 804 O O . GLY A 1 97 ? 12.786 3.780 -12.074 1.00 82.19 97 GLY A O 1
ATOM 805 N N . PRO A 1 98 ? 14.693 4.504 -12.967 1.00 79.38 98 PRO A N 1
ATOM 806 C CA . PRO A 1 98 ? 14.959 5.474 -11.900 1.00 79.38 98 PRO A CA 1
ATOM 807 C C . PRO A 1 98 ? 14.201 6.809 -12.044 1.00 79.38 98 PRO A C 1
ATOM 809 O O . PRO A 1 98 ? 14.079 7.542 -11.070 1.00 79.38 98 PRO A O 1
ATOM 812 N N . ALA A 1 99 ? 13.707 7.160 -13.237 1.00 81.06 99 ALA A N 1
ATOM 813 C CA . ALA A 1 99 ? 13.141 8.482 -13.525 1.00 81.06 99 ALA A CA 1
ATOM 814 C C . ALA A 1 99 ? 11.616 8.434 -13.732 1.00 81.06 99 ALA A C 1
ATOM 816 O O . ALA A 1 99 ? 11.128 8.392 -14.860 1.00 81.06 99 ALA A O 1
ATOM 817 N N . VAL A 1 100 ? 10.858 8.463 -12.631 1.00 82.62 100 VAL A N 1
ATOM 818 C CA . VAL A 1 100 ? 9.385 8.351 -12.624 1.00 82.62 100 VAL A CA 1
ATOM 819 C C . VAL A 1 100 ? 8.664 9.337 -13.548 1.00 82.62 100 VAL A C 1
ATOM 821 O O . VAL A 1 100 ? 7.792 8.921 -14.305 1.00 82.62 100 VAL A O 1
ATOM 824 N N . THR A 1 101 ? 9.032 10.621 -13.532 1.00 82.94 101 THR A N 1
ATOM 825 C CA . THR A 1 101 ? 8.374 11.649 -14.356 1.00 82.94 101 THR A CA 1
ATOM 826 C C . THR A 1 101 ? 8.529 11.346 -15.842 1.00 82.94 101 THR A C 1
ATOM 828 O O . THR A 1 101 ? 7.541 11.316 -16.569 1.00 82.94 101 THR A O 1
ATOM 831 N N . ASN A 1 102 ? 9.746 11.009 -16.270 1.00 85.00 102 ASN A N 1
ATOM 832 C CA . ASN A 1 102 ? 10.040 10.705 -17.668 1.00 85.00 102 ASN A CA 1
ATOM 833 C C . ASN A 1 102 ? 9.319 9.425 -18.126 1.00 85.00 102 ASN A C 1
ATOM 835 O O . ASN A 1 102 ? 8.922 9.327 -19.282 1.00 85.00 102 ASN A O 1
ATOM 839 N N . MET A 1 103 ? 9.101 8.454 -17.227 1.00 87.31 103 MET A N 1
ATOM 840 C CA . MET A 1 103 ? 8.301 7.261 -17.534 1.00 87.31 103 MET A CA 1
ATOM 841 C C . MET A 1 103 ? 6.825 7.590 -17.785 1.00 87.31 103 MET A C 1
ATOM 843 O O . MET A 1 103 ? 6.240 7.028 -18.707 1.00 87.31 103 MET A O 1
ATOM 847 N N . PHE A 1 104 ? 6.225 8.499 -17.009 1.00 86.62 104 PHE A N 1
ATOM 848 C CA . PHE A 1 104 ? 4.845 8.944 -17.245 1.00 86.62 104 PHE A CA 1
ATOM 849 C C . PHE A 1 104 ? 4.720 9.797 -18.507 1.00 86.62 104 PHE A C 1
ATOM 851 O O . PHE A 1 104 ? 3.806 9.570 -19.298 1.00 86.62 104 PHE A O 1
ATOM 858 N N . GLU A 1 105 ? 5.656 10.721 -18.733 1.00 84.62 105 GLU A N 1
ATOM 859 C CA . GLU A 1 105 ? 5.716 11.503 -19.972 1.00 84.62 105 GLU A CA 1
ATOM 860 C C . GLU A 1 105 ? 5.820 10.580 -21.191 1.00 84.62 105 GLU A C 1
ATOM 862 O O . GLU A 1 105 ? 5.018 10.691 -22.116 1.00 84.62 105 GLU A O 1
ATOM 867 N N . PHE A 1 106 ? 6.724 9.599 -21.163 1.00 87.06 106 PHE A N 1
ATOM 868 C CA . PHE A 1 106 ? 6.830 8.582 -22.208 1.00 87.06 106 PHE A CA 1
ATOM 869 C C . PHE A 1 106 ? 5.537 7.774 -22.383 1.00 87.06 106 PHE A C 1
ATOM 871 O O . PHE A 1 106 ? 5.052 7.629 -23.504 1.00 87.06 106 PHE A O 1
ATOM 878 N N . ALA A 1 107 ? 4.944 7.275 -21.293 1.00 87.94 107 ALA A N 1
ATOM 879 C CA . ALA A 1 107 ? 3.700 6.508 -21.354 1.00 87.94 107 ALA A CA 1
ATOM 880 C C . ALA A 1 107 ? 2.551 7.313 -21.984 1.00 87.94 107 ALA A C 1
ATOM 882 O O . ALA A 1 107 ? 1.732 6.740 -22.699 1.00 87.94 107 ALA A O 1
ATOM 883 N N . SER A 1 108 ? 2.517 8.634 -21.776 1.00 84.56 108 SER A N 1
ATOM 884 C CA . SER A 1 108 ? 1.523 9.532 -22.380 1.00 84.56 108 SER A CA 1
ATOM 885 C C . SER A 1 108 ? 1.653 9.676 -23.904 1.00 84.56 108 SER A C 1
ATOM 887 O O . SER A 1 108 ? 0.685 10.037 -24.570 1.00 84.56 108 SER A O 1
ATOM 889 N N . MET A 1 109 ? 2.822 9.353 -24.470 1.00 86.69 109 MET A N 1
ATOM 890 C CA . MET A 1 109 ? 3.074 9.359 -25.919 1.00 86.69 109 MET A CA 1
ATOM 891 C C . MET A 1 109 ? 2.680 8.036 -26.590 1.00 86.69 109 MET A C 1
ATOM 893 O O . MET A 1 109 ? 2.763 7.898 -27.813 1.00 86.69 109 MET A O 1
ATOM 897 N N . LEU A 1 110 ? 2.239 7.055 -25.804 1.00 86.62 110 LEU A N 1
ATOM 898 C CA . LEU A 1 110 ? 1.704 5.796 -26.296 1.00 86.62 110 LEU A CA 1
ATOM 899 C C . LEU A 1 110 ? 0.176 5.872 -26.326 1.00 86.62 110 LEU A C 1
ATOM 901 O O . LEU A 1 110 ? -0.461 6.379 -25.407 1.00 86.62 110 LEU A O 1
ATOM 905 N N . SER A 1 111 ? -0.428 5.314 -27.374 1.00 84.06 111 SER A N 1
ATOM 906 C CA . SER A 1 111 ? -1.880 5.164 -27.484 1.00 84.06 111 SER A CA 1
ATOM 907 C C . SER A 1 111 ? -2.242 3.673 -27.480 1.00 84.06 111 SER A C 1
ATOM 909 O O . SER A 1 111 ? -2.432 3.074 -28.546 1.00 84.06 111 SER A O 1
ATOM 911 N N . PRO A 1 112 ? -2.251 3.023 -26.298 1.00 82.44 112 PRO A N 1
ATOM 912 C CA . PRO A 1 112 ? -2.690 1.641 -26.176 1.00 82.44 112 PRO A CA 1
ATOM 913 C C . PRO A 1 112 ? -4.224 1.541 -26.192 1.00 82.44 112 PRO A C 1
ATOM 915 O O . PRO A 1 112 ? -4.939 2.545 -26.162 1.00 82.44 112 PRO A O 1
ATOM 918 N N . ALA A 1 113 ? -4.750 0.315 -26.215 1.00 81.50 113 ALA A N 1
ATOM 919 C CA . ALA A 1 113 ? -6.179 0.091 -26.013 1.00 81.50 113 ALA A CA 1
ATOM 920 C C . ALA A 1 113 ? -6.636 0.631 -24.635 1.00 81.50 113 ALA A C 1
ATOM 922 O O . ALA A 1 113 ? -5.872 0.536 -23.673 1.00 81.50 113 ALA A O 1
ATOM 923 N N . PRO A 1 114 ? -7.887 1.116 -24.480 1.00 79.06 114 PRO A N 1
ATOM 924 C CA . PRO A 1 114 ? -8.393 1.628 -23.198 1.00 79.06 114 PRO A CA 1
ATOM 925 C C . PRO A 1 114 ? -8.338 0.623 -22.039 1.00 79.06 114 PRO A C 1
ATOM 927 O O . PRO A 1 114 ? -8.318 1.014 -20.880 1.00 79.06 114 PRO A O 1
ATOM 930 N N . SER A 1 115 ? -8.319 -0.676 -22.346 1.00 81.88 115 SER A N 1
ATOM 931 C CA . SER A 1 115 ? -8.195 -1.760 -21.368 1.00 81.88 115 SER A CA 1
ATOM 932 C C . SER A 1 115 ? -6.751 -2.064 -20.957 1.00 81.88 115 SER A C 1
ATOM 934 O O . SER A 1 115 ? -6.525 -3.026 -20.228 1.00 81.88 115 SER A O 1
ATOM 936 N N . CYS A 1 116 ? -5.763 -1.335 -21.481 1.00 86.44 116 CYS A N 1
ATOM 937 C CA . CYS A 1 116 ? -4.362 -1.586 -21.183 1.00 86.44 116 CYS A CA 1
ATOM 938 C C . CYS A 1 116 ? -4.044 -1.211 -19.734 1.00 86.44 116 CYS A C 1
ATOM 940 O O . CYS A 1 116 ? -4.190 -0.058 -19.332 1.00 86.44 116 CYS A O 1
ATOM 942 N N . ALA A 1 117 ? -3.544 -2.174 -18.964 1.00 86.88 117 ALA A N 1
ATOM 943 C CA . ALA A 1 117 ? -3.000 -1.927 -17.640 1.00 86.88 117 ALA A CA 1
ATOM 944 C C . ALA A 1 117 ? -1.602 -1.304 -17.766 1.00 86.88 117 ALA A C 1
ATOM 946 O O . ALA A 1 117 ? -0.698 -1.913 -18.344 1.00 86.88 117 ALA A O 1
ATOM 947 N N . LEU A 1 118 ? -1.429 -0.095 -17.231 1.00 89.12 118 LEU A N 1
ATOM 948 C CA . LEU A 1 118 ? -0.121 0.535 -17.081 1.00 89.12 118 LEU A CA 1
ATOM 949 C C . LEU A 1 118 ? 0.391 0.327 -15.660 1.00 89.12 118 LEU A C 1
ATOM 951 O O . LEU A 1 118 ? -0.293 0.625 -14.680 1.00 89.12 118 LEU A O 1
ATOM 955 N N . THR A 1 119 ? 1.633 -0.117 -15.579 1.00 89.25 119 THR A N 1
ATOM 956 C CA . THR A 1 119 ? 2.319 -0.415 -14.337 1.00 89.25 119 THR A CA 1
ATOM 957 C C . THR A 1 119 ? 3.666 0.301 -14.350 1.00 89.25 119 THR A C 1
ATOM 959 O O . THR A 1 119 ? 4.454 0.127 -15.278 1.00 89.25 119 THR A O 1
ATOM 962 N N . VAL A 1 120 ? 3.941 1.133 -13.342 1.00 88.62 120 VAL A N 1
ATOM 963 C CA . VAL A 1 120 ? 5.187 1.917 -13.252 1.00 88.62 120 VAL A CA 1
ATOM 964 C C . VAL A 1 120 ? 5.890 1.637 -11.934 1.00 88.62 120 VAL A C 1
ATOM 966 O O . VAL A 1 120 ? 5.306 1.823 -10.868 1.00 88.62 120 VAL A O 1
ATOM 969 N N . LEU A 1 121 ? 7.154 1.224 -12.002 1.00 86.69 121 LEU A N 1
ATOM 970 C CA . LEU A 1 121 ? 8.020 1.017 -10.845 1.00 86.69 121 LEU A CA 1
ATOM 971 C C . LEU A 1 121 ? 9.211 1.961 -10.921 1.00 86.69 121 LEU A C 1
ATOM 973 O O . LEU A 1 121 ? 9.961 1.930 -11.896 1.00 86.69 121 LEU A O 1
ATOM 977 N N . SER A 1 122 ? 9.422 2.755 -9.873 1.00 83.38 122 SER A N 1
ATOM 978 C CA . SER A 1 122 ? 10.551 3.682 -9.826 1.00 83.38 122 SER A CA 1
ATOM 979 C C . SER A 1 122 ? 11.297 3.659 -8.512 1.00 83.38 122 SER A C 1
ATOM 981 O O . SER A 1 122 ? 10.706 3.468 -7.451 1.00 83.38 122 SER A O 1
ATOM 983 N N . ALA A 1 123 ? 12.600 3.921 -8.580 1.00 77.62 123 ALA A N 1
ATOM 984 C CA . ALA A 1 123 ? 13.296 4.507 -7.445 1.00 77.62 123 ALA A CA 1
ATOM 985 C C . ALA A 1 123 ? 12.943 6.000 -7.402 1.00 77.62 123 ALA A C 1
ATOM 987 O O . ALA A 1 123 ? 12.915 6.670 -8.430 1.00 77.62 123 ALA A O 1
ATOM 988 N N . ILE A 1 124 ? 12.605 6.489 -6.222 1.00 74.06 124 ILE A N 1
ATOM 989 C CA . ILE A 1 124 ? 12.418 7.902 -5.911 1.00 74.06 124 ILE A CA 1
ATOM 990 C C . ILE A 1 124 ? 13.283 8.226 -4.698 1.00 74.06 124 ILE A C 1
ATOM 992 O O . ILE A 1 124 ? 13.331 7.448 -3.737 1.00 74.06 124 ILE A O 1
ATOM 996 N N . ASP A 1 125 ? 13.950 9.371 -4.756 1.00 57.78 125 ASP A N 1
ATOM 997 C CA . ASP A 1 125 ? 14.766 9.878 -3.660 1.00 57.78 125 ASP A CA 1
ATOM 998 C C . ASP A 1 125 ? 13.892 10.681 -2.689 1.00 57.78 125 ASP A C 1
ATOM 1000 O O . ASP A 1 125 ? 13.063 11.489 -3.107 1.00 57.78 125 ASP A O 1
ATOM 1004 N N . GLY A 1 126 ? 14.099 10.482 -1.384 1.00 62.38 126 GLY A N 1
ATOM 1005 C CA . GLY A 1 126 ? 13.599 11.363 -0.322 1.00 62.38 126 GLY A CA 1
ATOM 1006 C C . GLY A 1 126 ? 12.129 11.796 -0.442 1.00 62.38 126 GLY A C 1
ATOM 1007 O O . GLY A 1 126 ? 11.230 10.965 -0.606 1.00 62.38 126 GLY A O 1
ATOM 1008 N N . MET A 1 127 ? 11.884 13.106 -0.281 1.00 60.50 127 MET A N 1
ATOM 1009 C CA . MET A 1 127 ? 10.559 13.733 -0.378 1.00 60.50 127 MET A CA 1
ATOM 1010 C C . MET A 1 127 ? 10.088 13.781 -1.834 1.00 60.50 127 MET A C 1
ATOM 1012 O O . MET A 1 127 ? 10.551 14.598 -2.623 1.00 60.50 127 MET A O 1
ATOM 1016 N N . PHE A 1 128 ? 9.128 12.924 -2.168 1.00 67.56 128 PHE A N 1
ATOM 1017 C CA . PHE A 1 128 ? 8.518 12.841 -3.488 1.00 67.56 128 PHE A CA 1
ATOM 1018 C C . PHE A 1 128 ? 7.003 12.999 -3.381 1.00 67.56 128 PHE A C 1
ATOM 1020 O O . PHE A 1 128 ? 6.353 12.340 -2.568 1.00 67.56 128 PHE A O 1
ATOM 1027 N N . ILE A 1 129 ? 6.453 13.856 -4.231 1.00 69.06 129 ILE A N 1
ATOM 1028 C CA . ILE A 1 129 ? 5.018 14.029 -4.437 1.00 69.06 129 ILE A CA 1
ATOM 1029 C C . ILE A 1 129 ? 4.719 13.367 -5.785 1.00 69.06 129 ILE A C 1
ATOM 1031 O O . ILE A 1 129 ? 5.296 13.794 -6.788 1.00 69.06 129 ILE A O 1
ATOM 1035 N N . PRO A 1 130 ? 3.881 12.315 -5.830 1.00 71.06 130 PRO A N 1
ATOM 1036 C CA . PRO A 1 130 ? 3.487 11.694 -7.085 1.00 71.06 130 PRO A CA 1
ATOM 1037 C C . PRO A 1 130 ? 2.977 12.735 -8.086 1.00 71.06 130 PRO A C 1
ATOM 1039 O O . PRO A 1 130 ? 2.152 13.575 -7.717 1.00 71.06 130 PRO A O 1
ATOM 1042 N N . PRO A 1 131 ? 3.445 12.708 -9.346 1.00 73.19 131 PRO A N 1
ATOM 1043 C CA . PRO A 1 131 ? 2.914 13.593 -10.370 1.00 73.19 131 PRO A CA 1
ATOM 1044 C C . PRO A 1 131 ? 1.426 13.296 -10.577 1.00 73.19 131 PRO A C 1
ATOM 1046 O O . PRO A 1 131 ? 0.990 12.153 -10.433 1.00 73.19 131 PRO A O 1
ATOM 1049 N N . THR A 1 132 ? 0.638 14.299 -10.970 1.00 78.38 132 THR A N 1
ATOM 1050 C CA . THR A 1 132 ? -0.801 14.131 -11.246 1.00 78.38 132 THR A CA 1
ATOM 1051 C C . THR A 1 132 ? -1.073 13.003 -12.245 1.00 78.38 132 THR A C 1
ATOM 1053 O O . THR A 1 132 ? -2.091 12.320 -12.152 1.00 78.38 132 THR A O 1
ATOM 1056 N N . ASP A 1 133 ? -0.147 12.753 -13.169 1.00 78.69 133 ASP A N 1
ATOM 1057 C CA . ASP A 1 133 ? -0.271 11.670 -14.140 1.00 78.69 133 ASP A CA 1
ATOM 1058 C C . ASP A 1 133 ? -0.195 10.282 -13.491 1.00 78.69 133 ASP A C 1
ATOM 1060 O O . ASP A 1 133 ? -0.916 9.389 -13.919 1.00 78.69 133 ASP A O 1
ATOM 1064 N N . ALA A 1 134 ? 0.524 10.108 -12.376 1.00 81.69 134 ALA A N 1
ATOM 1065 C CA . ALA A 1 134 ? 0.475 8.870 -11.593 1.00 81.69 134 ALA A CA 1
ATOM 1066 C C . ALA A 1 134 ? -0.930 8.601 -11.021 1.00 81.69 134 ALA A C 1
ATOM 1068 O O . ALA A 1 134 ? -1.403 7.460 -11.012 1.00 81.69 134 ALA A O 1
ATOM 1069 N N . LEU A 1 135 ? -1.620 9.656 -10.575 1.00 83.00 135 LEU A N 1
ATOM 1070 C CA . LEU A 1 135 ? -2.988 9.566 -10.054 1.00 83.00 135 LEU A CA 1
ATOM 1071 C C . LEU A 1 135 ? -3.998 9.267 -11.166 1.00 83.00 135 LEU A C 1
ATOM 1073 O O . LEU A 1 135 ? -4.919 8.477 -10.976 1.00 83.00 135 LEU A O 1
ATOM 1077 N N . LYS A 1 136 ? -3.816 9.866 -12.348 1.00 83.81 136 LYS A N 1
ATOM 1078 C CA . LYS A 1 136 ? -4.638 9.562 -13.527 1.00 83.81 136 LYS A CA 1
ATOM 1079 C C . LYS A 1 136 ? -4.421 8.126 -14.002 1.00 83.81 136 LYS A C 1
ATOM 1081 O O . LYS A 1 136 ? -5.393 7.420 -14.232 1.00 83.81 136 LYS A O 1
ATOM 1086 N N . CYS A 1 137 ? -3.168 7.681 -14.111 1.00 83.12 137 CYS A N 1
ATOM 1087 C CA . CYS A 1 137 ? -2.820 6.333 -14.565 1.00 83.12 137 CYS A CA 1
ATOM 1088 C C . CYS A 1 137 ? -3.311 5.235 -13.615 1.00 83.12 137 CYS A C 1
ATOM 1090 O O . CYS A 1 137 ? -3.687 4.161 -14.073 1.00 83.12 137 CYS A O 1
ATOM 1092 N N . SER A 1 138 ? -3.327 5.496 -12.307 1.00 83.94 138 SER A N 1
ATOM 1093 C CA . SER A 1 138 ? -3.917 4.571 -11.329 1.00 83.94 138 SER A CA 1
ATOM 1094 C C . SER A 1 138 ? -5.446 4.609 -11.302 1.00 83.94 138 SER A C 1
ATOM 1096 O O . SER A 1 138 ? -6.045 3.721 -10.709 1.00 83.94 138 SER A O 1
ATOM 1098 N N . GLY A 1 139 ? -6.089 5.601 -11.924 1.00 84.75 139 GLY A N 1
ATOM 1099 C CA . GLY A 1 139 ? -7.541 5.787 -11.864 1.00 84.75 139 GLY A CA 1
ATOM 1100 C C . GLY A 1 139 ? -8.042 6.428 -10.565 1.00 84.75 139 GLY A C 1
ATOM 1101 O O . GLY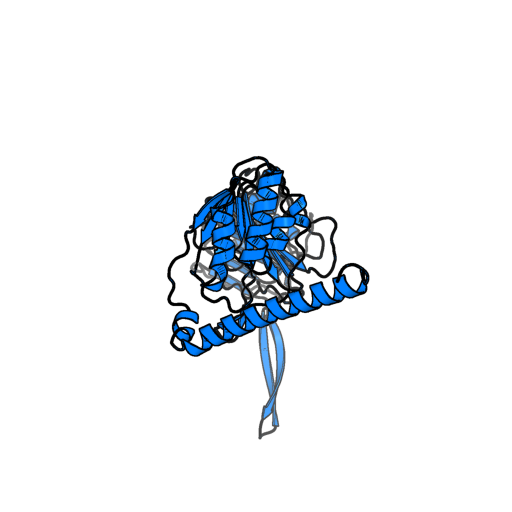 A 1 139 ? -9.235 6.649 -10.423 1.00 84.75 139 GLY A O 1
ATOM 1102 N N . LEU A 1 140 ? -7.149 6.797 -9.641 1.00 84.06 140 LEU A N 1
ATOM 1103 C CA . LEU A 1 140 ? -7.530 7.320 -8.324 1.00 84.06 140 LEU A CA 1
ATOM 1104 C C . LEU A 1 140 ? -7.844 8.824 -8.318 1.00 84.06 140 LEU A C 1
ATOM 1106 O O . LEU A 1 140 ? -8.338 9.352 -7.321 1.00 84.06 140 LEU A O 1
ATOM 1110 N N . ASN A 1 141 ? -7.551 9.536 -9.408 1.00 84.19 141 ASN A N 1
ATOM 1111 C CA . ASN A 1 141 ? -7.760 10.979 -9.497 1.00 84.19 141 ASN A CA 1
ATOM 1112 C C . ASN A 1 141 ? -9.245 11.364 -9.337 1.00 84.19 141 ASN A C 1
ATOM 1114 O O . ASN A 1 141 ? -10.078 10.978 -10.152 1.00 84.19 141 ASN A O 1
ATOM 1118 N N . GLY A 1 142 ? -9.558 12.179 -8.324 1.00 80.06 142 GLY A N 1
ATOM 1119 C CA . GLY A 1 142 ? -10.923 12.639 -8.037 1.00 80.06 142 GLY A CA 1
ATOM 1120 C C . GLY A 1 142 ? -11.796 11.651 -7.251 1.00 80.06 142 GLY A C 1
ATOM 1121 O O . GLY A 1 142 ? -12.982 11.916 -7.069 1.00 80.06 142 GLY A O 1
ATOM 1122 N N . THR A 1 143 ? -11.232 10.539 -6.773 1.00 83.06 143 THR A N 1
ATOM 1123 C CA . THR A 1 143 ? -11.944 9.565 -5.930 1.00 83.06 143 THR A CA 1
ATOM 1124 C C . THR A 1 143 ? -11.990 10.038 -4.477 1.00 83.06 143 THR A C 1
ATOM 1126 O O . THR A 1 143 ? -10.970 10.457 -3.939 1.00 83.06 143 THR A O 1
ATOM 1129 N N . THR A 1 144 ? -13.158 9.955 -3.832 1.00 79.50 144 THR A N 1
ATOM 1130 C CA . THR A 1 144 ? -13.425 10.536 -2.497 1.00 79.50 144 THR A CA 1
ATOM 1131 C C . THR A 1 144 ? -13.589 9.510 -1.368 1.00 79.50 144 THR A C 1
ATOM 1133 O O . THR A 1 144 ? -13.787 9.892 -0.216 1.00 79.50 144 THR A O 1
ATOM 1136 N N . ALA A 1 145 ? -13.515 8.215 -1.686 1.00 85.81 145 ALA A N 1
ATOM 1137 C CA . ALA A 1 145 ? -13.578 7.108 -0.733 1.00 85.81 145 ALA A CA 1
ATOM 1138 C C . ALA A 1 145 ? -12.430 6.134 -1.019 1.00 85.81 145 ALA A C 1
ATOM 1140 O O . ALA A 1 145 ? -12.556 5.189 -1.799 1.00 85.81 145 ALA A O 1
ATOM 1141 N N . LEU A 1 146 ? -11.273 6.453 -0.451 1.00 88.00 146 LEU A N 1
ATOM 1142 C CA . LEU A 1 146 ? -10.038 5.710 -0.630 1.00 88.00 146 LEU A CA 1
ATOM 1143 C C . LEU A 1 146 ? -9.653 4.977 0.656 1.00 88.00 146 LEU A C 1
ATOM 1145 O O . LEU A 1 146 ? -9.837 5.475 1.773 1.00 88.00 146 LEU A O 1
ATOM 1149 N N . ASP A 1 147 ? -9.045 3.814 0.458 1.00 88.19 147 ASP A N 1
ATOM 1150 C CA . ASP A 1 147 ? -8.389 3.024 1.486 1.00 88.19 147 ASP A CA 1
ATOM 1151 C C . ASP A 1 147 ? -6.900 3.381 1.502 1.00 88.19 147 ASP A C 1
ATOM 1153 O O . ASP A 1 147 ? -6.227 3.357 0.468 1.00 88.19 147 ASP A O 1
ATOM 1157 N N . MET A 1 148 ? -6.374 3.675 2.687 1.00 88.00 148 MET A N 1
ATOM 1158 C CA . MET A 1 148 ? -4.948 3.806 2.953 1.00 88.00 148 MET A CA 1
ATOM 1159 C C . MET A 1 148 ? -4.467 2.578 3.716 1.00 88.00 148 MET A C 1
ATOM 1161 O O . MET A 1 148 ? -4.958 2.276 4.800 1.00 88.00 148 MET A O 1
ATOM 1165 N N . ILE A 1 149 ? -3.468 1.891 3.176 1.00 86.12 149 ILE A N 1
ATOM 1166 C CA . ILE A 1 149 ? -2.861 0.723 3.798 1.00 86.12 149 ILE A CA 1
ATOM 1167 C C . ILE A 1 149 ? -1.401 1.013 4.103 1.00 86.12 149 ILE A C 1
ATOM 1169 O O . ILE A 1 149 ? -0.620 1.340 3.209 1.00 86.12 149 ILE A O 1
ATOM 1173 N N . VAL A 1 150 ? -1.044 0.888 5.375 1.00 84.56 150 VAL A N 1
ATOM 1174 C CA . VAL A 1 150 ? 0.304 1.112 5.879 1.00 84.56 150 VAL A CA 1
ATOM 1175 C C . VAL A 1 150 ? 0.900 -0.223 6.281 1.00 84.56 150 VAL A C 1
ATOM 1177 O O . VAL A 1 150 ? 0.398 -0.891 7.179 1.00 84.56 150 VAL A O 1
ATOM 1180 N N . GLU A 1 151 ? 1.996 -0.586 5.631 1.00 80.94 151 GLU A N 1
ATOM 1181 C CA . GLU A 1 151 ? 2.823 -1.725 5.998 1.00 80.94 151 GLU A CA 1
ATOM 1182 C C . GLU A 1 151 ? 4.144 -1.197 6.541 1.00 80.94 151 GLU A C 1
ATOM 1184 O O . GLU A 1 151 ? 4.898 -0.550 5.817 1.00 80.94 151 GLU A O 1
ATOM 1189 N N . ALA A 1 152 ? 4.432 -1.445 7.815 1.00 74.94 152 ALA A N 1
ATOM 1190 C CA . ALA A 1 152 ? 5.620 -0.896 8.466 1.00 74.94 152 ALA A CA 1
ATOM 1191 C C . ALA A 1 152 ? 6.568 -1.979 8.995 1.00 74.94 152 ALA A C 1
ATOM 1193 O O . ALA A 1 152 ? 6.160 -3.096 9.327 1.00 74.94 152 ALA A O 1
ATOM 1194 N N . SER A 1 153 ? 7.847 -1.614 9.079 1.00 70.12 153 SER A N 1
ATOM 1195 C CA . SER A 1 153 ? 8.887 -2.317 9.819 1.00 70.12 153 SER A CA 1
ATOM 1196 C C . SER A 1 153 ? 10.007 -1.367 10.261 1.00 70.12 153 SER A C 1
ATOM 1198 O O . SER A 1 153 ? 9.981 -0.174 9.969 1.00 70.12 153 SER A O 1
ATOM 1200 N N . ILE A 1 154 ? 11.042 -1.893 10.922 1.00 66.31 154 ILE A N 1
ATOM 1201 C CA . ILE A 1 154 ? 12.223 -1.106 11.304 1.00 66.31 154 ILE A CA 1
ATOM 1202 C C . ILE A 1 154 ? 12.857 -0.475 10.066 1.00 66.31 154 ILE A C 1
ATOM 1204 O O . ILE A 1 154 ? 13.234 -1.182 9.132 1.00 66.31 154 ILE A O 1
ATOM 1208 N N . GLY A 1 155 ? 12.995 0.849 10.074 1.00 65.88 155 GLY A N 1
ATOM 1209 C CA . GLY A 1 155 ? 13.706 1.582 9.027 1.00 65.88 155 GLY A CA 1
ATOM 1210 C C . GLY A 1 155 ? 12.912 1.789 7.734 1.00 65.88 155 GLY A C 1
ATOM 1211 O O . GLY A 1 155 ? 13.369 2.541 6.871 1.00 65.88 155 GLY A O 1
ATOM 1212 N N . VAL A 1 156 ? 11.742 1.156 7.581 1.00 74.19 156 VAL A N 1
ATOM 1213 C CA . VAL A 1 156 ? 10.982 1.145 6.327 1.00 74.19 156 VAL A CA 1
ATOM 1214 C C . VAL A 1 156 ? 9.483 1.186 6.585 1.00 74.19 156 VAL A C 1
ATOM 1216 O O . VAL A 1 156 ? 8.935 0.387 7.340 1.00 74.19 156 VAL A O 1
ATOM 1219 N N . ARG A 1 157 ? 8.795 2.046 5.840 1.00 78.50 157 ARG A N 1
ATOM 1220 C CA . ARG A 1 157 ? 7.340 2.038 5.718 1.00 78.50 157 ARG A CA 1
ATOM 1221 C C . ARG A 1 157 ? 6.935 1.997 4.254 1.00 78.50 157 ARG A C 1
ATOM 1223 O O . ARG A 1 157 ? 7.487 2.732 3.438 1.00 78.50 157 ARG A O 1
ATOM 1230 N N . TRP A 1 158 ? 5.932 1.191 3.943 1.00 80.69 158 TRP A N 1
ATOM 1231 C CA . TRP A 1 158 ? 5.165 1.257 2.711 1.00 80.69 158 TRP A CA 1
ATOM 1232 C C . TRP A 1 158 ? 3.783 1.834 2.984 1.00 80.69 158 TRP A C 1
ATOM 1234 O O . TRP A 1 158 ? 3.067 1.377 3.871 1.00 80.69 158 TRP A O 1
ATOM 1244 N N . THR A 1 159 ? 3.401 2.817 2.181 1.00 83.19 159 THR A N 1
ATOM 1245 C CA . THR A 1 159 ? 2.065 3.410 2.191 1.00 83.19 159 THR A CA 1
ATOM 1246 C C . THR A 1 159 ? 1.428 3.158 0.836 1.00 83.19 159 THR A C 1
ATOM 1248 O O . THR A 1 159 ? 1.993 3.548 -0.186 1.00 83.19 159 THR A O 1
ATOM 1251 N N . THR A 1 160 ? 0.266 2.513 0.823 1.00 85.69 160 THR A N 1
ATOM 1252 C CA . THR A 1 160 ? -0.545 2.260 -0.372 1.00 85.69 160 THR A CA 1
ATOM 1253 C C . THR A 1 160 ? -1.876 2.986 -0.255 1.00 85.69 160 THR A C 1
ATOM 1255 O O . THR A 1 160 ? -2.524 2.884 0.777 1.00 85.69 160 THR A O 1
ATOM 1258 N N . VAL A 1 161 ? -2.300 3.682 -1.305 1.00 87.12 161 VAL A N 1
ATOM 1259 C CA . VAL A 1 161 ? -3.653 4.241 -1.428 1.00 87.12 161 VAL A CA 1
ATOM 1260 C C . VAL A 1 161 ? -4.359 3.563 -2.597 1.00 87.12 161 VAL A C 1
ATOM 1262 O O . VAL A 1 161 ? -3.748 3.375 -3.652 1.00 87.12 161 VAL A O 1
ATOM 1265 N N . CYS A 1 162 ? -5.613 3.157 -2.400 1.00 85.44 162 CYS A N 1
ATOM 1266 C CA . CYS A 1 162 ? -6.407 2.401 -3.372 1.00 85.44 162 CYS A CA 1
ATOM 1267 C C . CYS A 1 162 ? -7.919 2.615 -3.201 1.00 85.44 162 CYS A C 1
ATOM 1269 O O . CYS A 1 162 ? -8.364 3.114 -2.173 1.00 85.44 162 CYS A O 1
ATOM 1271 N N . GLU A 1 163 ? -8.720 2.212 -4.190 1.00 81.88 163 GLU A N 1
ATOM 1272 C CA . GLU A 1 163 ? -10.189 2.258 -4.095 1.00 81.88 163 GLU A CA 1
ATOM 1273 C C . GLU A 1 163 ? -10.738 1.203 -3.123 1.00 81.88 163 GLU A C 1
ATOM 1275 O O . GLU A 1 163 ? -10.365 0.027 -3.216 1.00 81.88 163 GLU A O 1
ATOM 1280 N N . SER A 1 164 ? -11.700 1.591 -2.277 1.00 68.62 164 SER A N 1
ATOM 1281 C CA . SER A 1 164 ? -12.325 0.727 -1.260 1.00 68.62 164 SER A CA 1
ATOM 1282 C C . SER A 1 164 ? -13.031 -0.517 -1.816 1.00 68.62 164 SER A C 1
ATOM 1284 O O . SER A 1 164 ? -13.226 -1.492 -1.097 1.00 68.62 164 SER A O 1
ATOM 1286 N N . HIS A 1 165 ? -13.439 -0.506 -3.090 1.00 54.94 165 HIS A N 1
ATOM 1287 C CA . HIS A 1 165 ? -14.214 -1.588 -3.722 1.00 54.94 165 HIS A CA 1
ATOM 1288 C C . HIS A 1 165 ? -13.366 -2.528 -4.583 1.00 54.94 165 HIS A C 1
ATOM 1290 O O . HIS A 1 165 ? -13.871 -3.521 -5.101 1.00 54.94 165 HIS A O 1
ATOM 1296 N N . SER A 1 166 ? -12.080 -2.223 -4.760 1.00 49.53 166 SER A N 1
ATOM 1297 C CA . SER A 1 166 ? -11.210 -2.957 -5.684 1.00 49.53 166 SER A CA 1
ATOM 1298 C C . SER A 1 166 ? -10.660 -4.271 -5.107 1.00 49.53 166 SER A C 1
ATOM 1300 O O . SER A 1 166 ? -9.830 -4.921 -5.742 1.00 49.53 166 SER A O 1
ATOM 1302 N N . ARG A 1 167 ? -11.058 -4.657 -3.883 1.00 52.31 167 ARG A N 1
ATOM 1303 C CA . ARG A 1 167 ? -10.323 -5.640 -3.076 1.00 52.31 167 ARG A CA 1
ATOM 1304 C C . ARG A 1 167 ? -11.284 -6.572 -2.335 1.00 52.31 167 ARG A C 1
ATOM 1306 O O . ARG A 1 167 ? -11.921 -6.157 -1.375 1.00 52.31 167 ARG A O 1
ATOM 1313 N N . ASP A 1 168 ? -11.363 -7.832 -2.772 1.00 45.41 168 ASP A N 1
ATOM 1314 C CA . ASP A 1 168 ? -11.968 -8.912 -1.983 1.00 45.41 168 ASP A CA 1
ATOM 1315 C C . ASP A 1 168 ? -11.302 -8.953 -0.596 1.00 45.41 168 ASP A C 1
ATOM 1317 O O . ASP A 1 168 ? -10.077 -8.837 -0.471 1.00 45.41 168 ASP A O 1
ATOM 1321 N N . ASP A 1 169 ? -12.124 -9.132 0.437 1.00 42.66 169 ASP A N 1
ATOM 1322 C CA . ASP A 1 169 ? -11.869 -8.943 1.875 1.00 42.66 169 ASP A CA 1
ATOM 1323 C C . ASP A 1 169 ? -10.761 -9.822 2.509 1.00 42.66 169 ASP A C 1
ATOM 1325 O O . ASP A 1 169 ? -10.744 -10.054 3.717 1.00 42.66 169 ASP A O 1
ATOM 1329 N N . ARG A 1 170 ? -9.807 -10.361 1.736 1.00 40.31 170 ARG A N 1
ATOM 1330 C CA . ARG A 1 170 ? -8.712 -11.209 2.252 1.00 40.31 170 ARG A CA 1
ATOM 1331 C C . ARG A 1 170 ? -7.314 -10.933 1.689 1.00 40.31 170 ARG A C 1
ATOM 1333 O O . ARG A 1 170 ? -6.458 -11.811 1.802 1.00 40.31 170 ARG A O 1
ATOM 1340 N N . ARG A 1 171 ? -7.072 -9.688 1.242 1.00 51.19 171 ARG A N 1
ATOM 1341 C CA . ARG A 1 171 ? -5.788 -8.925 1.211 1.00 51.19 171 ARG A CA 1
ATOM 1342 C C . ARG A 1 171 ? -5.410 -8.426 -0.176 1.00 51.19 171 ARG A C 1
ATOM 1344 O O . ARG A 1 171 ? -5.154 -9.218 -1.077 1.00 51.19 171 ARG A O 1
ATOM 1351 N N . PRO A 1 172 ? -5.249 -7.104 -0.286 1.00 46.28 172 PRO A N 1
ATOM 1352 C CA . PRO A 1 172 ? -4.054 -6.589 -0.95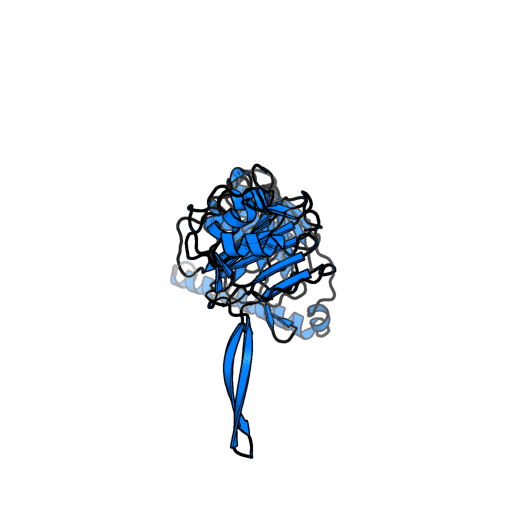0 1.00 46.28 172 PRO A CA 1
ATOM 1353 C C . PRO A 1 172 ? -3.464 -5.364 -0.216 1.00 46.28 172 PRO A C 1
ATOM 1355 O O . PRO A 1 172 ? -4.193 -4.541 0.334 1.00 46.28 172 PRO A O 1
ATOM 1358 N N . ALA A 1 173 ? -2.139 -5.309 -0.153 1.00 54.72 173 ALA A N 1
ATOM 1359 C CA . ALA A 1 173 ? -1.160 -4.317 0.334 1.00 54.72 173 ALA A CA 1
ATOM 1360 C C . ALA A 1 173 ? 0.213 -4.927 -0.036 1.00 54.72 173 ALA A C 1
ATOM 1362 O O . ALA A 1 173 ? 0.222 -6.150 -0.081 1.00 54.72 173 ALA A O 1
ATOM 1363 N N . PHE A 1 174 ? 1.275 -4.149 -0.348 1.00 51.88 174 PHE A N 1
ATOM 1364 C CA . PHE A 1 174 ? 2.622 -4.500 -0.903 1.00 51.88 174 PHE A CA 1
ATOM 1365 C C . PHE A 1 174 ? 2.802 -5.934 -1.445 1.00 51.88 174 PHE A C 1
ATOM 1367 O O . PHE A 1 174 ? 3.103 -6.117 -2.620 1.00 51.88 174 PHE A O 1
ATOM 1374 N N . ALA A 1 175 ? 2.570 -6.944 -0.614 1.00 45.06 175 ALA A N 1
ATOM 1375 C CA . ALA A 1 175 ? 2.199 -8.318 -0.955 1.00 45.06 175 ALA A CA 1
ATOM 1376 C C . ALA A 1 175 ? 0.945 -8.519 -1.863 1.00 45.06 175 ALA A C 1
ATOM 1378 O O . ALA A 1 175 ? 0.214 -9.493 -1.666 1.00 45.06 175 ALA A O 1
ATOM 1379 N N . ASP A 1 176 ? 0.728 -7.721 -2.918 1.00 47.66 176 ASP A N 1
ATOM 1380 C CA . ASP A 1 176 ? -0.270 -8.018 -3.976 1.00 47.66 176 ASP A CA 1
ATOM 1381 C C . ASP A 1 176 ? 0.147 -9.223 -4.855 1.00 47.66 176 ASP A C 1
ATOM 1383 O O . ASP A 1 176 ? -0.393 -9.439 -5.935 1.00 47.66 176 ASP A O 1
ATOM 1387 N N . GLY A 1 177 ? 1.108 -10.039 -4.410 1.00 43.31 177 GLY A N 1
ATOM 1388 C CA . GLY A 1 177 ? 1.443 -11.317 -5.037 1.00 43.31 177 GLY A CA 1
ATOM 1389 C C . GLY A 1 177 ? 2.089 -11.215 -6.417 1.00 43.31 177 GLY A C 1
ATOM 1390 O O . GLY A 1 177 ? 2.379 -12.250 -7.013 1.00 43.31 177 GLY A O 1
ATOM 1391 N N . GLU A 1 178 ? 2.365 -10.017 -6.934 1.00 45.91 178 GLU A N 1
ATOM 1392 C CA . GLU A 1 178 ? 3.254 -9.910 -8.080 1.00 45.91 178 GLU A CA 1
ATOM 1393 C C . GLU A 1 178 ? 4.677 -10.165 -7.579 1.00 45.91 178 GLU A C 1
ATOM 1395 O O . GLU A 1 178 ? 5.243 -9.366 -6.834 1.00 45.91 178 GLU A O 1
ATOM 1400 N N . GLU A 1 179 ? 5.241 -11.312 -7.958 1.00 50.28 179 GLU A N 1
ATOM 1401 C CA . GLU A 1 179 ? 6.646 -11.686 -7.767 1.00 50.28 179 GLU A CA 1
ATOM 1402 C C . GLU A 1 179 ? 7.575 -10.748 -8.564 1.00 50.28 179 GLU A C 1
ATOM 1404 O O . GLU A 1 179 ? 8.336 -11.167 -9.435 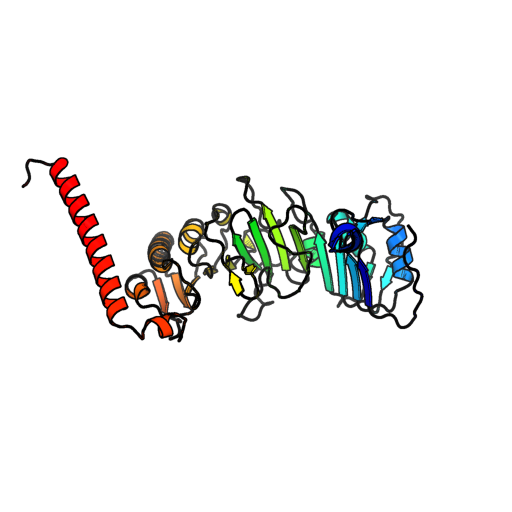1.00 50.28 179 GLU A O 1
ATOM 1409 N N . ILE A 1 180 ? 7.497 -9.440 -8.320 1.00 59.16 180 ILE A N 1
ATOM 1410 C CA . ILE A 1 180 ? 8.384 -8.466 -8.932 1.00 59.16 180 ILE A CA 1
ATOM 1411 C C . ILE A 1 180 ? 9.666 -8.464 -8.115 1.00 59.16 180 ILE A C 1
ATOM 1413 O O . ILE A 1 180 ? 9.733 -7.885 -7.032 1.00 59.16 180 ILE A O 1
ATOM 1417 N N . SER A 1 181 ? 10.702 -9.107 -8.650 1.00 58.41 181 SER A N 1
ATOM 1418 C CA . SER A 1 181 ? 12.027 -9.216 -8.030 1.00 58.41 181 SER A CA 1
ATOM 1419 C C . SER A 1 181 ? 12.649 -7.872 -7.643 1.00 58.41 181 SER A C 1
ATOM 1421 O O . SER A 1 181 ? 13.530 -7.824 -6.787 1.00 58.41 181 SER A O 1
ATOM 1423 N N . GLU A 1 182 ? 12.225 -6.778 -8.278 1.00 60.72 182 GLU A N 1
ATOM 1424 C CA . GLU A 1 182 ? 12.703 -5.424 -8.000 1.00 60.72 182 GLU A CA 1
ATOM 1425 C C . GLU A 1 182 ? 11.966 -4.722 -6.848 1.00 60.72 182 GLU A C 1
ATOM 1427 O O . GLU A 1 182 ? 12.483 -3.733 -6.327 1.00 60.72 182 GLU A O 1
ATOM 1432 N N . LEU A 1 183 ? 10.801 -5.227 -6.424 1.00 59.19 183 LEU A N 1
ATOM 1433 C CA . LEU A 1 183 ? 10.082 -4.762 -5.236 1.00 59.19 183 LEU A CA 1
ATOM 1434 C C . LEU A 1 183 ? 10.591 -5.524 -4.007 1.00 59.19 183 LEU A C 1
ATOM 1436 O O . LEU A 1 183 ? 9.925 -6.412 -3.481 1.00 59.19 183 LEU A O 1
ATOM 1440 N N . THR A 1 184 ? 11.786 -5.180 -3.524 1.00 57.09 184 THR A N 1
ATOM 1441 C CA . THR A 1 184 ? 12.225 -5.585 -2.181 1.00 57.09 184 THR A CA 1
ATOM 1442 C C . THR A 1 184 ? 12.120 -4.383 -1.253 1.00 57.09 184 THR A C 1
ATOM 1444 O O . THR A 1 184 ? 12.583 -3.285 -1.560 1.00 57.09 184 THR A O 1
ATOM 1447 N N . GLY A 1 185 ? 11.461 -4.567 -0.108 1.00 53.53 185 GLY A N 1
ATOM 1448 C CA . GLY A 1 185 ? 11.187 -3.465 0.814 1.00 53.53 185 GLY A CA 1
ATOM 1449 C C . GLY A 1 185 ? 12.446 -2.819 1.401 1.00 53.53 185 GLY A C 1
ATOM 1450 O O . GLY A 1 185 ? 12.372 -1.699 1.882 1.00 53.53 185 GLY A O 1
ATOM 1451 N N . GLU A 1 186 ? 13.607 -3.465 1.321 1.00 54.62 186 GLU A N 1
ATOM 1452 C CA . GLU A 1 186 ? 14.702 -3.236 2.275 1.00 54.62 186 GLU A CA 1
ATOM 1453 C C . GLU A 1 186 ? 16.008 -2.783 1.632 1.00 54.62 186 GLU A C 1
ATOM 1455 O O . GLU A 1 186 ? 16.800 -2.108 2.281 1.00 54.62 186 GLU A O 1
ATOM 1460 N N . ASP A 1 187 ? 16.227 -3.103 0.358 1.00 59.28 187 ASP A N 1
ATOM 1461 C CA . ASP A 1 187 ? 17.491 -2.781 -0.293 1.00 59.28 187 ASP A CA 1
ATOM 1462 C C . ASP A 1 187 ? 17.491 -1.311 -0.752 1.00 59.28 187 ASP A C 1
ATOM 1464 O O . ASP A 1 187 ? 16.595 -0.839 -1.474 1.00 59.28 187 ASP A O 1
ATOM 1468 N N . GLU A 1 188 ? 18.507 -0.561 -0.327 1.00 57.94 188 GLU A N 1
ATOM 1469 C CA . GLU A 1 188 ? 18.714 0.829 -0.736 1.00 57.94 188 GLU A CA 1
ATOM 1470 C C . GLU A 1 188 ? 18.905 0.922 -2.246 1.00 57.94 188 GLU A C 1
ATOM 1472 O O . GLU A 1 188 ? 19.791 0.285 -2.796 1.00 57.94 188 GLU A O 1
ATOM 1477 N N . GLY A 1 189 ? 18.074 1.728 -2.914 1.00 60.03 189 GLY A N 1
ATOM 1478 C CA . GLY A 1 189 ? 18.075 1.960 -4.362 1.00 60.03 189 GLY A CA 1
ATOM 1479 C C . GLY A 1 189 ? 17.408 0.890 -5.237 1.00 60.03 189 GLY A C 1
ATOM 1480 O O . GLY A 1 189 ? 17.588 0.884 -6.452 1.00 60.03 189 GLY A O 1
ATOM 1481 N N . LYS A 1 190 ? 16.572 0.035 -4.642 1.00 71.25 190 LYS A N 1
ATOM 1482 C CA . LYS A 1 190 ? 15.466 -0.633 -5.349 1.00 71.25 190 LYS A CA 1
ATOM 1483 C C . LYS A 1 190 ? 14.275 0.303 -5.559 1.00 71.25 190 LYS A C 1
ATOM 1485 O O . LYS A 1 190 ? 14.289 1.452 -5.112 1.00 71.25 190 LYS A O 1
ATOM 1490 N N . ALA A 1 191 ? 13.237 -0.198 -6.231 1.00 75.88 191 ALA A N 1
ATOM 1491 C CA . ALA A 1 191 ? 12.002 0.543 -6.441 1.00 75.88 191 ALA A CA 1
ATOM 1492 C C . ALA A 1 191 ? 11.373 0.959 -5.096 1.00 75.88 191 ALA A C 1
ATOM 1494 O O . ALA A 1 191 ? 11.099 0.132 -4.228 1.00 75.88 191 ALA A O 1
ATOM 1495 N N . SER A 1 192 ? 11.147 2.261 -4.932 1.00 78.75 192 SER A N 1
ATOM 1496 C CA . SER A 1 192 ? 10.496 2.885 -3.775 1.00 78.75 192 SER A CA 1
ATOM 1497 C C . SER A 1 192 ? 9.154 3.526 -4.136 1.00 78.75 192 SER A C 1
ATOM 1499 O O . SER A 1 192 ? 8.509 4.132 -3.286 1.00 78.75 192 SER A O 1
ATOM 1501 N N . PHE A 1 193 ? 8.705 3.382 -5.379 1.00 83.44 193 PHE A N 1
ATOM 1502 C CA . PHE A 1 193 ? 7.425 3.868 -5.869 1.00 83.44 193 PHE A CA 1
ATOM 1503 C C . PHE A 1 193 ? 6.814 2.859 -6.831 1.00 83.44 193 PHE A C 1
ATOM 1505 O O . PHE A 1 193 ? 7.517 2.319 -7.689 1.00 83.44 193 PHE A O 1
ATOM 1512 N N . TYR A 1 194 ? 5.514 2.618 -6.690 1.00 85.75 194 TYR A N 1
ATOM 1513 C CA . TYR A 1 194 ? 4.794 1.643 -7.486 1.00 85.75 194 TYR A CA 1
ATOM 1514 C C . TYR A 1 194 ? 3.382 2.125 -7.834 1.00 85.75 194 TYR A C 1
ATOM 1516 O O . TYR A 1 194 ? 2.574 2.385 -6.947 1.00 85.75 194 TYR A O 1
ATOM 1524 N N . VAL A 1 195 ? 3.072 2.223 -9.125 1.00 87.44 195 VAL A N 1
ATOM 1525 C CA . VAL A 1 195 ? 1.756 2.620 -9.644 1.00 87.44 195 VAL A CA 1
ATOM 1526 C C . VAL A 1 195 ? 1.184 1.486 -10.467 1.00 87.44 195 VAL A C 1
ATOM 1528 O O . VAL A 1 195 ? 1.870 0.935 -11.327 1.00 87.44 195 VAL A O 1
ATOM 1531 N N . ARG A 1 196 ? -0.078 1.161 -10.201 1.00 86.00 196 ARG A N 1
ATOM 1532 C CA . ARG A 1 196 ? -0.853 0.135 -10.899 1.00 86.00 196 ARG A CA 1
ATOM 1533 C C . ARG A 1 196 ? -2.325 0.559 -10.970 1.00 86.00 196 ARG A C 1
ATOM 1535 O O . ARG A 1 196 ? -2.725 1.466 -10.234 1.00 86.00 196 ARG A O 1
ATOM 1542 N N . PRO A 1 197 ? -3.147 -0.074 -11.819 1.00 84.06 197 PRO A N 1
ATOM 1543 C CA . PRO A 1 197 ? -4.579 0.199 -11.833 1.00 84.06 197 PRO A CA 1
ATOM 1544 C C . PRO A 1 197 ? -5.185 0.037 -10.431 1.00 84.06 197 PRO A C 1
ATOM 1546 O O . PRO A 1 197 ? -4.945 -0.964 -9.756 1.00 84.06 197 PRO A O 1
ATOM 1549 N N . GLY A 1 198 ? -5.920 1.050 -9.981 1.00 83.88 198 GLY A N 1
ATOM 1550 C CA . GLY A 1 198 ? -6.589 1.096 -8.684 1.00 83.88 198 GLY A CA 1
ATOM 1551 C C . GLY A 1 198 ? -5.679 1.299 -7.469 1.00 83.88 198 GLY A C 1
ATOM 1552 O O . GLY A 1 198 ? -6.193 1.270 -6.351 1.00 83.88 198 GLY A O 1
ATOM 1553 N N . ALA A 1 199 ? -4.357 1.477 -7.626 1.00 86.00 199 ALA A N 1
ATOM 1554 C CA . ALA A 1 199 ? -3.462 1.639 -6.477 1.00 86.00 199 ALA A CA 1
ATOM 1555 C C . ALA A 1 199 ? -2.150 2.392 -6.760 1.00 86.00 199 ALA A C 1
ATOM 1557 O O . ALA A 1 199 ? -1.484 2.206 -7.781 1.00 86.00 199 ALA A O 1
ATOM 1558 N N . VAL A 1 200 ? -1.710 3.169 -5.769 1.00 86.00 200 VAL A N 1
ATOM 1559 C CA . VAL A 1 200 ? -0.382 3.798 -5.722 1.00 86.00 200 VAL A CA 1
ATOM 1560 C C . VAL A 1 200 ? 0.284 3.437 -4.401 1.00 86.00 200 VAL A C 1
ATOM 1562 O O . VAL A 1 200 ? -0.321 3.586 -3.345 1.00 86.00 200 VAL A O 1
ATOM 1565 N N . SER A 1 201 ? 1.534 2.987 -4.452 1.00 84.56 201 SER A N 1
ATOM 1566 C CA . SER A 1 201 ? 2.330 2.591 -3.292 1.00 84.56 201 SER A CA 1
ATOM 1567 C C . SER A 1 201 ? 3.672 3.326 -3.270 1.00 84.56 201 SER A C 1
ATOM 1569 O O . SER A 1 201 ? 4.312 3.507 -4.306 1.00 84.56 201 SER A O 1
ATOM 1571 N N . ARG A 1 202 ? 4.140 3.718 -2.084 1.00 82.25 202 ARG A N 1
ATOM 1572 C CA . ARG A 1 202 ? 5.458 4.335 -1.878 1.00 82.25 202 ARG A CA 1
ATOM 1573 C C . ARG A 1 202 ? 6.152 3.761 -0.657 1.00 82.25 202 ARG A C 1
ATOM 1575 O O . ARG A 1 202 ? 5.538 3.635 0.397 1.00 82.25 202 ARG A O 1
ATOM 1582 N N . ARG A 1 203 ? 7.450 3.509 -0.805 1.00 79.31 203 ARG A N 1
ATOM 1583 C CA . ARG A 1 203 ? 8.391 3.237 0.275 1.00 79.31 203 ARG A CA 1
ATOM 1584 C C . ARG A 1 203 ? 8.948 4.539 0.826 1.00 79.31 203 ARG A C 1
ATOM 1586 O O . ARG A 1 203 ? 9.356 5.419 0.068 1.00 79.31 203 ARG A O 1
ATOM 1593 N N . GLN A 1 204 ? 9.066 4.614 2.139 1.00 73.62 204 GLN A N 1
ATOM 1594 C CA . GLN A 1 204 ? 9.788 5.653 2.856 1.00 73.62 204 GLN A CA 1
ATOM 1595 C C . GLN A 1 204 ? 10.815 4.997 3.777 1.00 73.62 204 GLN A C 1
ATOM 1597 O O . GLN A 1 204 ? 10.495 4.051 4.497 1.00 73.62 204 GLN A O 1
ATOM 1602 N N . LEU A 1 205 ? 12.053 5.496 3.723 1.00 67.50 205 LEU A N 1
ATOM 1603 C CA . LEU A 1 205 ? 13.113 5.125 4.656 1.00 67.50 205 LEU A CA 1
ATOM 1604 C C . LEU A 1 205 ? 12.955 5.992 5.904 1.00 67.50 205 LEU A C 1
ATOM 1606 O O . LEU A 1 205 ? 12.969 7.217 5.820 1.00 67.50 205 LEU A 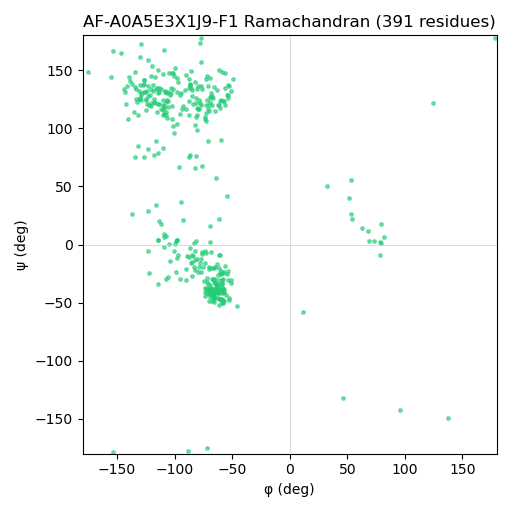O 1
ATOM 1610 N N . THR A 1 206 ? 12.766 5.367 7.056 1.00 58.66 206 THR A N 1
ATOM 1611 C CA . THR A 1 206 ? 12.244 6.028 8.260 1.00 58.66 206 THR A CA 1
ATOM 1612 C C . THR A 1 206 ? 13.334 6.575 9.185 1.00 58.66 206 THR A C 1
ATOM 1614 O O . THR A 1 206 ? 13.101 6.774 10.372 1.00 58.66 206 THR A O 1
ATOM 1617 N N . VAL A 1 207 ? 14.543 6.811 8.665 1.00 49.81 207 VAL A N 1
ATOM 1618 C CA . VAL A 1 207 ? 15.694 7.302 9.453 1.00 49.81 207 VAL A CA 1
ATOM 1619 C C . VAL A 1 207 ? 15.652 8.828 9.645 1.00 49.81 207 VAL A C 1
ATOM 1621 O O . VAL A 1 207 ? 16.453 9.388 10.385 1.00 49.81 207 VAL A O 1
ATOM 1624 N N . THR A 1 208 ? 14.707 9.529 9.014 1.00 49.69 208 THR A N 1
ATOM 1625 C CA . THR A 1 208 ? 14.494 10.971 9.212 1.00 49.69 208 THR A CA 1
ATOM 1626 C C . THR A 1 208 ? 13.051 11.232 9.644 1.00 49.69 208 THR A C 1
ATOM 1628 O O . THR A 1 208 ? 12.143 10.890 8.884 1.00 49.69 208 THR A O 1
ATOM 1631 N N . PRO A 1 209 ? 12.815 11.840 10.826 1.00 44.28 209 PRO A N 1
ATOM 1632 C CA . PRO A 1 209 ? 11.524 12.436 11.141 1.00 44.28 209 PRO A CA 1
ATOM 1633 C C . PRO A 1 209 ? 11.229 13.458 10.045 1.00 44.28 209 PRO A C 1
ATOM 1635 O O . PRO A 1 209 ? 12.037 14.357 9.805 1.00 44.28 209 PRO A O 1
ATOM 1638 N N . GLN A 1 210 ? 10.131 13.285 9.320 1.00 49.22 210 GLN A N 1
ATOM 1639 C CA . GLN A 1 210 ? 9.653 14.309 8.403 1.00 49.22 210 GLN A CA 1
ATOM 1640 C C . GLN A 1 210 ? 8.376 14.891 8.981 1.00 49.22 210 GLN A C 1
ATOM 1642 O O . GLN A 1 210 ? 7.406 14.168 9.184 1.00 49.22 210 GLN A O 1
ATOM 1647 N N . ASP A 1 211 ? 8.369 16.213 9.155 1.00 40.81 211 ASP A N 1
ATOM 1648 C CA . ASP A 1 211 ? 7.178 17.001 9.499 1.00 40.81 211 ASP A CA 1
ATOM 1649 C C . ASP A 1 211 ? 6.075 16.896 8.422 1.00 40.81 211 ASP A C 1
ATOM 1651 O O . ASP A 1 211 ? 4.948 17.345 8.619 1.00 40.81 211 ASP A O 1
ATOM 1655 N N . HIS A 1 212 ? 6.385 16.296 7.266 1.00 45.97 212 HIS A N 1
ATOM 1656 C CA . HIS A 1 212 ? 5.457 16.082 6.167 1.00 45.97 212 HIS A CA 1
ATOM 1657 C C . HIS A 1 212 ? 5.497 14.642 5.648 1.00 45.97 212 HIS A C 1
ATOM 1659 O O . HIS A 1 212 ? 6.418 14.235 4.944 1.00 45.97 212 HIS A O 1
ATOM 1665 N N . ASP A 1 213 ? 4.405 13.915 5.877 1.00 57.16 213 ASP A N 1
ATOM 1666 C CA . ASP A 1 213 ? 4.040 12.724 5.110 1.00 57.16 213 ASP A CA 1
ATOM 1667 C C . ASP A 1 213 ? 2.695 12.958 4.402 1.00 57.16 213 ASP A C 1
ATOM 1669 O O . ASP A 1 213 ? 1.638 12.534 4.877 1.00 57.16 213 ASP A O 1
ATOM 1673 N N . PRO A 1 214 ? 2.692 13.715 3.292 1.00 50.75 214 PRO A N 1
ATOM 1674 C CA . PRO A 1 214 ? 1.474 14.137 2.625 1.00 50.75 214 PRO A CA 1
ATOM 1675 C C . PRO A 1 214 ? 0.977 13.009 1.719 1.00 50.75 214 PRO A C 1
ATOM 1677 O O . PRO A 1 214 ? 1.064 13.137 0.509 1.00 50.75 214 PRO A O 1
ATOM 1680 N N . LEU A 1 215 ? 0.554 11.874 2.287 1.00 57.56 215 LEU A N 1
ATOM 1681 C CA . LEU A 1 215 ? -0.355 10.871 1.703 1.00 57.56 215 LEU A CA 1
ATOM 1682 C C . LEU A 1 215 ? -0.284 10.688 0.179 1.00 57.56 215 LEU A C 1
ATOM 1684 O O . LEU A 1 215 ? -1.307 10.763 -0.485 1.00 57.56 215 LEU A O 1
ATOM 1688 N N . LEU A 1 216 ? 0.904 10.500 -0.410 1.00 66.62 216 LEU A N 1
ATOM 1689 C CA . LEU A 1 216 ? 1.069 10.395 -1.875 1.00 66.62 216 LEU A CA 1
ATOM 1690 C C . LEU A 1 216 ? 0.457 11.569 -2.686 1.00 66.62 216 LEU A C 1
ATOM 1692 O O . LEU A 1 216 ? 0.136 11.399 -3.858 1.00 66.62 216 LEU A O 1
ATOM 1696 N N . ALA A 1 217 ? 0.329 12.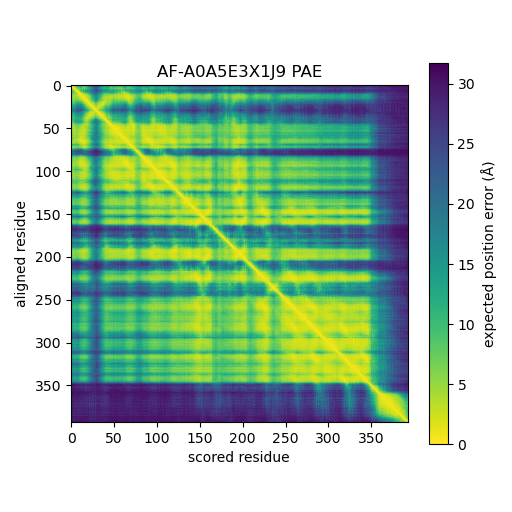755 -2.092 1.00 65.94 217 ALA A N 1
ATOM 1697 C CA . ALA A 1 217 ? -0.392 13.919 -2.613 1.00 65.94 217 ALA A CA 1
ATOM 1698 C C . ALA A 1 217 ? -1.923 13.768 -2.703 1.00 65.94 217 ALA A C 1
ATOM 1700 O O . ALA A 1 217 ? -2.575 14.612 -3.319 1.00 65.94 217 ALA A O 1
ATOM 1701 N N . PHE A 1 218 ? -2.511 12.732 -2.099 1.00 73.88 218 PHE A N 1
ATOM 1702 C CA . PHE A 1 218 ? -3.962 12.622 -1.978 1.00 73.88 218 PHE A CA 1
ATOM 1703 C C . PHE A 1 218 ? -4.498 13.627 -0.966 1.00 73.88 218 PHE A C 1
ATOM 1705 O O . PHE A 1 218 ? -3.876 13.921 0.061 1.00 73.88 218 PHE A O 1
ATOM 1712 N N . ALA A 1 219 ? -5.691 14.132 -1.260 1.00 77.56 219 ALA A N 1
ATOM 1713 C CA . ALA A 1 219 ? -6.424 14.959 -0.329 1.00 77.56 219 ALA A CA 1
ATOM 1714 C C . ALA A 1 219 ? -6.829 14.103 0.888 1.00 77.56 219 ALA A C 1
ATOM 1716 O O . ALA A 1 219 ? -7.387 13.014 0.748 1.00 77.56 219 ALA A O 1
ATOM 1717 N N . GLN A 1 220 ? -6.477 14.573 2.089 1.00 78.38 220 GLN A N 1
ATOM 1718 C CA . GLN A 1 220 ? -6.688 13.857 3.358 1.00 78.38 220 GLN A CA 1
ATOM 1719 C C . GLN A 1 220 ? -8.161 13.511 3.606 1.00 78.38 220 GLN A C 1
ATOM 1721 O O . GLN A 1 220 ? -8.461 12.516 4.258 1.00 78.38 220 GLN A O 1
ATOM 1726 N N . ASP A 1 221 ? -9.065 14.335 3.081 1.00 84.06 221 ASP A N 1
ATOM 1727 C CA . ASP A 1 221 ? -10.516 14.173 3.148 1.00 84.06 221 ASP A CA 1
ATOM 1728 C C . ASP A 1 221 ? -11.048 13.008 2.301 1.00 84.06 221 ASP A C 1
ATOM 1730 O O . ASP A 1 221 ? -12.145 12.515 2.550 1.00 84.06 221 ASP A O 1
ATOM 1734 N N . SER A 1 222 ? -10.260 12.537 1.333 1.00 85.88 222 SER A N 1
ATOM 1735 C CA . SER A 1 222 ? -10.613 11.415 0.463 1.00 85.88 222 SER A CA 1
ATOM 1736 C C . SER A 1 222 ? -10.273 10.055 1.082 1.00 85.88 222 SER A C 1
ATOM 1738 O O . SER A 1 222 ? -10.748 9.030 0.597 1.00 85.88 222 SER A O 1
ATOM 1740 N N . ILE A 1 223 ? -9.456 10.019 2.143 1.00 88.31 223 ILE A N 1
ATOM 1741 C CA . ILE A 1 223 ? -9.085 8.785 2.846 1.00 88.31 223 ILE A CA 1
ATOM 1742 C C . ILE A 1 223 ? -10.126 8.482 3.928 1.00 88.31 223 ILE A C 1
ATOM 1744 O O . ILE A 1 223 ? -10.200 9.178 4.940 1.00 88.31 223 ILE A O 1
ATOM 1748 N N . GLN A 1 224 ? -10.900 7.414 3.736 1.00 90.00 224 GLN A N 1
ATOM 1749 C CA . GLN A 1 224 ? -11.979 7.026 4.655 1.00 90.00 224 GLN A CA 1
ATOM 1750 C C . GLN A 1 224 ? -11.645 5.780 5.475 1.00 90.00 224 GLN A C 1
ATOM 1752 O O . GLN A 1 224 ? -12.095 5.652 6.613 1.00 90.00 224 GLN A O 1
ATOM 1757 N N . ARG A 1 225 ? -10.826 4.870 4.939 1.00 89.94 225 ARG A N 1
ATOM 1758 C CA . ARG A 1 225 ? -10.409 3.658 5.648 1.00 89.94 225 ARG A CA 1
ATOM 1759 C C . ARG A 1 225 ? -8.898 3.613 5.793 1.00 89.94 225 ARG A C 1
ATOM 1761 O O . ARG A 1 225 ? -8.170 3.825 4.829 1.00 89.94 225 ARG A O 1
ATOM 1768 N N . LEU A 1 226 ? -8.437 3.292 6.993 1.00 89.81 226 LEU A N 1
ATOM 1769 C CA . LEU A 1 226 ? -7.036 3.058 7.308 1.00 89.81 226 LEU A CA 1
ATOM 1770 C C . LEU A 1 226 ? -6.841 1.596 7.702 1.00 89.81 226 LEU A C 1
ATOM 1772 O O . LEU A 1 226 ? -7.534 1.091 8.579 1.00 89.81 226 LEU A O 1
ATOM 1776 N N . VAL A 1 227 ? -5.865 0.929 7.102 1.00 88.00 227 VAL A N 1
ATOM 1777 C CA . VAL A 1 227 ? -5.465 -0.428 7.476 1.00 88.00 227 VAL A CA 1
ATOM 1778 C C . VAL A 1 227 ? -3.983 -0.422 7.822 1.00 88.00 227 VAL A C 1
ATOM 1780 O O . VAL A 1 227 ? -3.162 0.037 7.032 1.00 88.00 227 VAL A O 1
ATOM 1783 N N . ILE A 1 228 ? -3.623 -0.937 8.992 1.00 86.81 228 ILE A N 1
ATOM 1784 C CA . ILE A 1 228 ? -2.234 -1.029 9.447 1.00 86.81 228 ILE A CA 1
ATOM 1785 C C . ILE A 1 228 ? -1.842 -2.490 9.549 1.00 86.81 228 ILE A C 1
ATOM 1787 O O . ILE A 1 228 ? -2.446 -3.272 10.285 1.00 86.81 228 ILE A O 1
ATOM 1791 N N . ARG A 1 229 ? -0.809 -2.852 8.797 1.00 81.69 229 ARG A N 1
ATOM 1792 C CA . ARG A 1 229 ? -0.327 -4.216 8.627 1.00 81.69 229 ARG A CA 1
ATOM 1793 C C . ARG A 1 229 ? 1.175 -4.280 8.862 1.00 81.69 229 ARG A C 1
ATOM 1795 O O . ARG A 1 229 ? 1.901 -3.293 8.778 1.00 81.69 229 ARG A O 1
ATOM 1802 N N . GLU A 1 230 ? 1.645 -5.488 9.114 1.00 73.19 230 GLU A N 1
ATOM 1803 C CA . GLU A 1 230 ? 3.068 -5.774 9.227 1.00 73.19 230 GLU A CA 1
ATOM 1804 C C . GLU A 1 230 ? 3.674 -6.070 7.845 1.00 73.19 230 GLU A C 1
ATOM 1806 O O . GLU A 1 230 ? 3.126 -6.881 7.086 1.00 73.19 230 GLU A O 1
ATOM 1811 N N . ILE A 1 231 ? 4.863 -5.521 7.556 1.00 69.69 231 ILE A N 1
ATOM 1812 C CA . ILE A 1 231 ? 5.674 -5.998 6.425 1.00 69.69 231 ILE A CA 1
ATOM 1813 C C . ILE A 1 231 ? 6.113 -7.441 6.709 1.00 69.69 231 ILE A C 1
ATOM 1815 O O . ILE A 1 231 ? 6.881 -7.724 7.627 1.00 69.69 231 ILE A O 1
ATOM 1819 N N . GLY A 1 232 ? 5.637 -8.382 5.895 1.00 60.94 232 GLY A N 1
ATOM 1820 C CA . GLY A 1 232 ? 6.059 -9.778 5.976 1.00 60.94 232 GLY A CA 1
ATOM 1821 C C . GLY A 1 232 ? 7.338 -10.061 5.197 1.00 60.94 232 GLY A C 1
ATOM 1822 O O . GLY A 1 232 ? 7.404 -9.732 4.018 1.00 60.94 232 GLY A O 1
ATOM 1823 N N . ARG A 1 233 ? 8.305 -10.768 5.797 1.00 57.47 233 ARG A N 1
ATOM 1824 C CA . ARG A 1 233 ? 9.463 -11.326 5.071 1.00 57.47 233 ARG A CA 1
ATOM 1825 C C . ARG A 1 233 ? 9.269 -12.798 4.788 1.00 57.47 233 ARG A C 1
ATOM 1827 O O . ARG A 1 233 ? 8.807 -13.504 5.668 1.00 57.47 233 ARG A O 1
ATOM 1834 N N . MET A 1 234 ? 9.742 -13.297 3.652 1.00 55.59 234 MET A N 1
ATOM 1835 C CA . MET A 1 234 ? 9.979 -14.732 3.475 1.00 55.59 234 MET A CA 1
ATOM 1836 C C . MET A 1 234 ? 11.445 -15.046 3.780 1.00 55.59 234 MET A C 1
ATOM 1838 O O . MET A 1 234 ? 12.339 -14.650 3.039 1.00 55.59 234 MET A O 1
ATOM 1842 N N . HIS A 1 235 ? 11.709 -15.780 4.857 1.00 45.34 235 HIS A N 1
ATOM 1843 C CA . HIS A 1 235 ? 13.036 -16.279 5.203 1.00 45.34 235 HIS A CA 1
ATOM 1844 C C . HIS A 1 235 ? 13.045 -17.808 5.151 1.00 45.34 235 HIS A C 1
ATOM 1846 O O . HIS A 1 235 ? 12.367 -18.472 5.932 1.00 45.34 235 HIS A O 1
ATOM 1852 N N . ARG A 1 236 ? 13.813 -18.384 4.212 1.00 44.88 236 ARG A N 1
ATOM 1853 C CA . ARG A 1 236 ? 13.908 -19.846 3.999 1.00 44.88 236 ARG A CA 1
ATOM 1854 C C . ARG A 1 236 ? 12.539 -20.534 3.846 1.00 44.88 236 ARG A C 1
ATOM 1856 O O . ARG A 1 236 ? 12.318 -21.614 4.383 1.00 44.88 236 ARG A O 1
ATOM 1863 N N . GLY A 1 237 ? 11.611 -19.889 3.139 1.00 46.75 237 GLY A N 1
ATOM 1864 C CA . GLY A 1 237 ? 10.255 -20.410 2.930 1.00 46.75 237 GLY A CA 1
ATOM 1865 C C . GLY A 1 237 ? 9.295 -20.204 4.108 1.00 46.75 237 GLY A C 1
ATOM 1866 O O . GLY A 1 237 ? 8.143 -20.610 4.014 1.00 46.75 237 GLY A O 1
ATOM 1867 N N . VAL A 1 238 ? 9.730 -19.557 5.194 1.00 43.34 238 VAL A N 1
ATOM 1868 C CA . VAL A 1 238 ? 8.887 -19.230 6.351 1.00 43.34 238 VAL A CA 1
ATOM 1869 C C . VAL A 1 238 ? 8.684 -17.726 6.420 1.00 43.34 238 VAL A C 1
ATOM 1871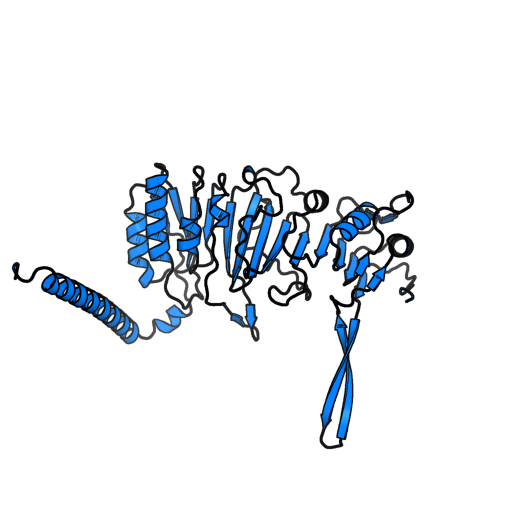 O O . VAL A 1 238 ? 9.647 -16.966 6.313 1.00 43.34 238 VAL A O 1
ATOM 1874 N N . ARG A 1 239 ? 7.439 -17.285 6.628 1.00 53.09 239 ARG A N 1
ATOM 1875 C CA . ARG A 1 239 ? 7.170 -15.866 6.836 1.00 53.09 239 ARG A CA 1
ATOM 1876 C C . ARG A 1 239 ? 7.709 -15.445 8.208 1.00 53.09 239 ARG A C 1
ATOM 1878 O O . ARG A 1 239 ? 7.291 -15.995 9.224 1.00 53.09 239 ARG A O 1
ATOM 1885 N N . THR A 1 240 ? 8.679 -14.539 8.238 1.00 48.50 240 THR A N 1
ATOM 1886 C CA . THR A 1 240 ? 9.315 -14.026 9.459 1.00 48.50 240 THR A CA 1
ATOM 1887 C C . THR A 1 240 ? 9.022 -12.546 9.646 1.00 48.50 240 THR A C 1
ATOM 1889 O O . THR A 1 240 ? 8.861 -11.803 8.678 1.00 48.50 240 THR A O 1
ATOM 1892 N N . TRP A 1 241 ? 8.993 -12.144 10.909 1.00 57.22 241 TRP A N 1
ATOM 1893 C CA . TRP A 1 241 ? 8.460 -10.877 11.402 1.00 57.22 241 TRP A CA 1
ATOM 1894 C C . TRP A 1 241 ? 9.584 -10.066 12.050 1.00 57.22 241 TRP A C 1
ATOM 1896 O O . TRP A 1 241 ? 10.476 -10.657 12.665 1.00 57.22 241 TRP A O 1
ATOM 1906 N N . ILE A 1 242 ? 9.570 -8.741 11.905 1.00 55.03 242 ILE A N 1
ATOM 1907 C CA . ILE A 1 242 ? 10.626 -7.858 12.438 1.00 55.03 242 ILE A CA 1
ATOM 1908 C C . ILE A 1 242 ? 10.118 -7.162 13.700 1.00 55.03 242 ILE A C 1
ATOM 1910 O O . ILE A 1 242 ? 9.029 -6.611 13.684 1.00 55.03 242 ILE A O 1
ATOM 1914 N N . THR A 1 243 ? 10.873 -7.179 14.795 1.00 47.12 243 THR A N 1
ATOM 1915 C CA . THR A 1 243 ? 10.357 -6.933 16.152 1.00 47.12 243 THR A CA 1
ATOM 1916 C C . THR A 1 243 ? 10.076 -5.484 16.551 1.00 47.12 243 THR A C 1
ATOM 1918 O O . THR A 1 243 ? 9.247 -5.308 17.442 1.00 47.12 243 THR A O 1
ATOM 1921 N N . ASP A 1 244 ? 10.694 -4.468 15.941 1.00 57.41 244 ASP A N 1
ATOM 1922 C CA . ASP A 1 244 ? 10.652 -3.110 16.517 1.00 57.41 244 ASP A CA 1
ATOM 1923 C C . ASP A 1 244 ? 9.627 -2.196 15.822 1.00 57.41 244 ASP A C 1
ATOM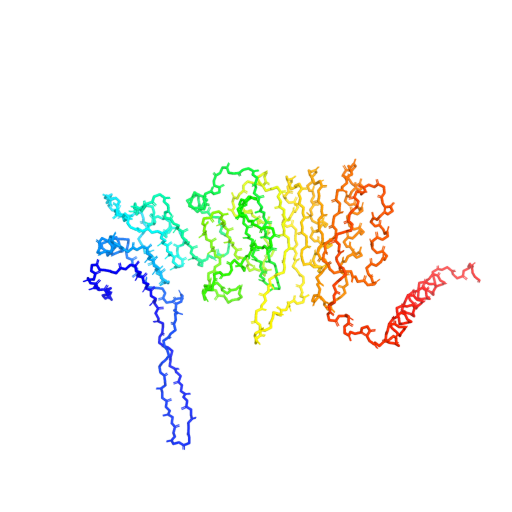 1925 O O . ASP A 1 244 ? 9.334 -2.337 14.631 1.00 57.41 244 ASP A O 1
ATOM 1929 N N . ALA A 1 245 ? 9.048 -1.281 16.605 1.00 55.53 245 ALA A N 1
ATOM 1930 C CA . ALA A 1 245 ? 7.894 -0.466 16.234 1.00 55.53 245 ALA A CA 1
ATOM 1931 C C . ALA A 1 245 ? 8.286 0.865 15.560 1.00 55.53 245 ALA A C 1
ATOM 1933 O O . ALA A 1 245 ? 9.301 1.471 15.898 1.00 55.53 245 ALA A O 1
ATOM 1934 N N . PHE A 1 246 ? 7.455 1.316 14.615 1.00 67.62 246 PHE A N 1
ATOM 1935 C CA . PHE A 1 246 ? 7.593 2.575 13.867 1.00 67.62 246 PHE A CA 1
ATOM 1936 C C . PHE A 1 246 ? 6.691 3.678 14.452 1.00 67.62 246 PHE A C 1
ATOM 1938 O O . PHE A 1 246 ? 5.648 3.355 15.000 1.00 67.62 246 PHE A O 1
ATOM 1945 N N . ASP A 1 247 ? 7.059 4.954 14.326 1.00 68.81 247 ASP A N 1
ATOM 1946 C CA . ASP A 1 247 ? 6.244 6.093 14.780 1.00 68.81 247 ASP A CA 1
ATOM 1947 C C . ASP A 1 247 ? 5.086 6.399 13.805 1.00 68.81 247 ASP A C 1
ATOM 1949 O O . ASP A 1 247 ? 5.268 6.407 12.591 1.00 68.81 247 ASP A O 1
ATOM 1953 N N . PHE A 1 248 ? 3.884 6.665 14.320 1.00 74.69 248 PHE A N 1
ATOM 1954 C CA . PHE A 1 248 ? 2.673 6.894 13.526 1.00 74.69 248 PHE A CA 1
ATOM 1955 C C . PHE A 1 248 ? 2.117 8.322 13.614 1.00 74.69 248 PHE A C 1
ATOM 1957 O O . PHE A 1 248 ? 0.961 8.547 13.255 1.00 74.69 248 PHE A O 1
ATOM 1964 N N . ASP A 1 249 ? 2.925 9.305 14.012 1.00 72.81 249 ASP A N 1
ATOM 1965 C CA . ASP A 1 249 ? 2.513 10.714 14.124 1.00 72.81 249 ASP A CA 1
ATOM 1966 C C . ASP A 1 249 ? 1.828 11.290 12.873 1.00 72.81 249 ASP A C 1
ATOM 1968 O O . ASP A 1 249 ? 0.918 12.113 12.978 1.00 72.81 249 ASP A O 1
ATOM 1972 N N . PHE A 1 250 ? 2.168 10.812 11.674 1.00 73.31 250 PHE A N 1
ATOM 1973 C CA . PHE A 1 250 ? 1.515 11.230 10.427 1.00 73.31 250 PHE A CA 1
ATOM 1974 C C . PHE A 1 250 ? -0.000 10.951 10.383 1.00 73.31 250 PHE A C 1
ATOM 1976 O O . PHE A 1 250 ? -0.726 11.656 9.676 1.00 73.31 250 PHE A O 1
ATOM 1983 N N . LEU A 1 251 ? -0.492 9.961 11.142 1.00 80.38 251 LEU A N 1
ATOM 1984 C CA . LEU A 1 251 ? -1.918 9.624 11.220 1.00 80.38 251 LEU A CA 1
ATOM 1985 C C . LEU A 1 251 ? -2.755 10.743 11.853 1.00 80.38 251 LEU A C 1
ATOM 1987 O O . LEU A 1 251 ? -3.954 10.819 11.592 1.00 80.38 251 LEU A O 1
ATOM 1991 N N . THR A 1 252 ? -2.134 11.652 12.611 1.00 80.88 252 THR A N 1
ATOM 1992 C CA . THR A 1 252 ? -2.822 12.789 13.252 1.00 80.88 252 THR A CA 1
ATOM 1993 C C . THR A 1 252 ? -3.468 13.746 12.250 1.00 80.88 252 THR A C 1
ATOM 1995 O O . THR A 1 252 ? -4.394 14.477 12.601 1.00 80.88 252 THR A O 1
ATOM 1998 N N . ASN A 1 253 ? -3.023 13.716 10.991 1.00 79.19 253 ASN A N 1
ATOM 1999 C CA . ASN A 1 253 ? -3.566 14.539 9.915 1.00 79.19 253 ASN A CA 1
ATOM 2000 C C . ASN A 1 253 ? -4.745 13.876 9.175 1.00 79.19 253 ASN A C 1
ATOM 2002 O O . ASN A 1 253 ? -5.421 14.522 8.375 1.00 79.19 253 ASN A O 1
ATOM 2006 N N . LEU A 1 254 ? -5.025 12.592 9.422 1.00 84.00 254 LEU A N 1
ATOM 2007 C CA . LEU A 1 254 ? -6.104 11.851 8.766 1.00 84.00 254 LEU A CA 1
ATOM 2008 C C . LEU A 1 254 ? -7.454 12.135 9.428 1.00 84.00 254 LEU A C 1
ATOM 2010 O O . LEU A 1 254 ? -7.998 11.330 10.178 1.00 84.00 254 LEU A O 1
ATOM 2014 N N . THR A 1 255 ? -8.009 13.310 9.146 1.00 86.62 255 THR A N 1
ATOM 2015 C CA . THR A 1 255 ? -9.209 13.817 9.830 1.00 86.62 255 THR A CA 1
ATOM 2016 C C . THR A 1 255 ? -10.527 13.202 9.358 1.00 86.62 255 THR A C 1
ATOM 2018 O O . THR A 1 255 ? -11.510 13.292 10.090 1.00 86.62 255 THR A O 1
ATOM 2021 N N . HIS A 1 256 ? -10.577 12.539 8.201 1.00 89.88 256 HIS A N 1
ATOM 2022 C CA . HIS A 1 256 ? -11.823 12.008 7.619 1.00 89.88 256 HIS A CA 1
ATOM 2023 C C . HIS A 1 256 ? -11.946 10.479 7.661 1.00 89.88 256 HIS A C 1
ATOM 2025 O O . HIS A 1 256 ? -12.879 9.912 7.095 1.00 89.88 256 HIS A O 1
ATOM 2031 N N . VAL A 1 257 ? -11.033 9.808 8.365 1.00 90.81 257 VAL A N 1
ATOM 2032 C CA . VAL A 1 257 ? -11.062 8.352 8.511 1.00 90.81 257 VAL A CA 1
ATOM 2033 C C . VAL A 1 257 ? -12.266 7.919 9.345 1.00 90.81 257 VAL A C 1
ATOM 2035 O O . VAL A 1 257 ? -12.394 8.271 10.515 1.00 90.81 257 VAL A O 1
ATOM 2038 N N . THR A 1 258 ? -13.125 7.101 8.747 1.00 92.19 258 THR A N 1
ATOM 2039 C CA . THR A 1 258 ? -14.305 6.509 9.385 1.00 92.19 258 THR A CA 1
ATOM 2040 C C . THR A 1 258 ? -14.026 5.114 9.928 1.00 92.19 258 THR A C 1
ATOM 2042 O O . THR A 1 258 ? -14.620 4.709 10.927 1.00 92.19 258 THR A O 1
ATOM 2045 N N . THR A 1 259 ? -13.101 4.377 9.307 1.00 92.06 259 THR A N 1
ATOM 2046 C CA . THR A 1 259 ? -12.775 2.998 9.690 1.00 92.06 259 THR A CA 1
ATOM 2047 C C . THR A 1 259 ? -11.275 2.798 9.837 1.00 92.06 259 THR A C 1
ATOM 2049 O O . THR A 1 259 ? -10.514 3.144 8.937 1.00 92.06 259 THR A O 1
ATOM 2052 N N . VAL A 1 260 ? -10.847 2.180 10.938 1.00 92.12 260 VAL A N 1
ATOM 2053 C CA . VAL A 1 260 ? -9.452 1.770 11.149 1.00 92.12 260 VAL A CA 1
ATOM 2054 C C . VAL A 1 260 ? -9.376 0.274 11.411 1.00 92.12 260 VAL A C 1
ATOM 2056 O O . VAL A 1 260 ? -10.157 -0.260 12.190 1.00 92.12 260 VAL A O 1
ATOM 2059 N N . GLU A 1 261 ? -8.419 -0.409 10.798 1.00 91.25 261 GLU A N 1
ATOM 2060 C CA . GLU A 1 261 ? -8.180 -1.836 10.988 1.00 91.25 261 GLU A CA 1
ATOM 2061 C C . GLU A 1 261 ? -6.708 -2.104 11.301 1.00 91.25 261 GLU A C 1
ATOM 2063 O O . GLU A 1 261 ? -5.815 -1.657 10.582 1.00 91.25 261 GLU A O 1
ATOM 2068 N N . PHE A 1 262 ? -6.452 -2.851 12.371 1.00 90.50 262 PHE A N 1
ATOM 2069 C CA . PHE A 1 262 ? -5.111 -3.234 12.798 1.00 90.50 262 PHE A CA 1
ATOM 2070 C C . PHE A 1 262 ? -4.903 -4.741 12.625 1.00 90.50 262 PHE A C 1
ATOM 2072 O O . PHE A 1 262 ? -5.543 -5.553 13.291 1.00 90.50 262 PHE A O 1
ATOM 2079 N N . GLU A 1 263 ? -3.968 -5.116 11.757 1.00 84.50 263 GLU A N 1
ATOM 2080 C CA . GLU A 1 263 ? -3.473 -6.490 11.604 1.00 84.50 263 GLU A CA 1
ATOM 2081 C C . GLU A 1 263 ? -2.091 -6.694 12.246 1.00 84.50 263 GLU A C 1
ATOM 2083 O O . GLU A 1 263 ? -1.654 -7.830 12.437 1.00 84.50 263 GLU A O 1
ATOM 2088 N N . ASP A 1 264 ? -1.388 -5.607 12.578 1.00 81.44 264 ASP A N 1
ATOM 2089 C CA . ASP A 1 264 ? -0.153 -5.643 13.363 1.00 81.44 264 ASP A CA 1
ATOM 2090 C C . ASP A 1 264 ? -0.449 -5.341 14.837 1.00 81.44 264 ASP A C 1
ATOM 2092 O O . ASP A 1 264 ? -0.676 -4.196 15.241 1.00 81.44 264 ASP A O 1
ATOM 2096 N N . GLU A 1 265 ? -0.436 -6.396 15.651 1.00 82.94 265 GLU A N 1
ATOM 2097 C CA . GLU A 1 265 ? -0.781 -6.320 17.068 1.00 82.94 265 GLU A CA 1
ATOM 2098 C C . GLU A 1 265 ? 0.155 -5.390 17.861 1.00 82.94 265 GLU A C 1
ATOM 2100 O O . GLU A 1 265 ? -0.306 -4.742 18.798 1.00 82.94 265 GLU A O 1
ATOM 2105 N N . ARG A 1 266 ? 1.435 -5.252 17.480 1.00 78.62 266 ARG A N 1
ATOM 2106 C CA . ARG A 1 266 ? 2.442 -4.488 18.254 1.00 78.62 266 ARG A CA 1
ATOM 2107 C C . ARG A 1 266 ? 2.210 -2.990 18.220 1.00 78.62 266 ARG A C 1
ATOM 2109 O O . ARG A 1 266 ? 2.461 -2.297 19.199 1.00 78.62 266 ARG A O 1
ATOM 2116 N N . VAL A 1 267 ? 1.809 -2.494 17.054 1.00 81.12 267 VAL A N 1
ATOM 2117 C CA . VAL A 1 267 ? 1.713 -1.055 16.781 1.00 81.12 267 VAL A CA 1
ATOM 2118 C C . VAL A 1 267 ? 0.295 -0.533 16.938 1.00 81.12 267 VAL A C 1
ATOM 2120 O O . VAL A 1 267 ? 0.106 0.676 16.990 1.00 81.12 267 VAL A O 1
ATOM 2123 N N . SER A 1 268 ? -0.687 -1.429 17.059 1.00 86.31 268 SER A N 1
ATOM 2124 C CA . SER A 1 268 ? -2.113 -1.119 17.197 1.00 86.31 268 SER A CA 1
ATOM 2125 C C . SER A 1 268 ? -2.408 -0.002 18.206 1.00 86.31 268 SER A C 1
ATOM 2127 O O . SER A 1 268 ? -3.042 0.990 17.860 1.00 86.31 268 SER A O 1
ATOM 2129 N N . ALA A 1 269 ? -1.901 -0.116 19.435 1.00 84.56 269 ALA A N 1
ATOM 2130 C CA . ALA A 1 269 ? -2.140 0.856 20.497 1.00 84.56 269 ALA A CA 1
ATOM 2131 C C . ALA A 1 269 ? -1.503 2.221 20.197 1.00 84.56 269 ALA A C 1
ATOM 2133 O O . ALA A 1 269 ? -2.134 3.255 20.400 1.00 84.56 269 ALA A O 1
ATOM 2134 N N . MET A 1 270 ? -0.262 2.230 19.703 1.00 83.38 270 MET A N 1
ATOM 2135 C CA . MET A 1 270 ? 0.453 3.463 19.369 1.00 83.38 270 MET A CA 1
ATOM 2136 C C . MET A 1 270 ? -0.191 4.168 18.177 1.00 83.38 270 MET A C 1
ATOM 2138 O O . MET A 1 270 ? -0.501 5.350 18.260 1.00 83.38 270 MET A O 1
ATOM 2142 N N . ALA A 1 271 ? -0.465 3.436 17.102 1.00 85.19 271 ALA A N 1
ATOM 2143 C CA . ALA A 1 271 ? -1.097 3.993 15.923 1.00 85.19 271 ALA A CA 1
ATOM 2144 C C . ALA A 1 271 ? -2.519 4.492 16.213 1.00 85.19 271 ALA A C 1
ATOM 2146 O O . ALA A 1 271 ? -2.889 5.561 15.738 1.00 85.19 271 ALA A O 1
ATOM 2147 N N . LEU A 1 272 ? -3.295 3.784 17.044 1.00 88.19 272 LEU A N 1
ATOM 2148 C CA . LEU A 1 272 ? -4.620 4.243 17.462 1.00 88.19 272 LEU A CA 1
ATOM 2149 C C . LEU A 1 272 ? -4.566 5.562 18.243 1.00 88.19 272 LEU A C 1
ATOM 2151 O O . LEU A 1 272 ? -5.421 6.413 18.022 1.00 88.19 272 LEU A O 1
ATOM 2155 N N . LYS A 1 273 ? -3.568 5.763 19.117 1.00 86.56 273 LYS A N 1
ATOM 2156 C CA . LYS A 1 273 ? -3.380 7.051 19.813 1.00 86.56 273 LYS A CA 1
ATOM 2157 C C . LYS A 1 273 ? -3.172 8.210 18.838 1.00 86.56 273 LYS A C 1
ATOM 2159 O O . LYS A 1 273 ? -3.616 9.319 19.121 1.00 86.56 273 LYS A O 1
ATOM 2164 N N . SER A 1 274 ? -2.523 7.951 17.705 1.00 85.62 274 SER A N 1
ATOM 2165 C CA . SER A 1 274 ? -2.277 8.951 16.664 1.00 85.62 274 SER A CA 1
ATOM 2166 C C . SER A 1 274 ? -3.490 9.189 15.753 1.00 85.62 274 SER A C 1
ATOM 2168 O O . SER A 1 274 ? -3.500 10.171 15.016 1.00 85.62 274 SER A O 1
ATOM 2170 N N . VAL A 1 275 ? -4.534 8.348 15.794 1.00 87.31 275 VAL A N 1
ATOM 2171 C CA . VAL A 1 275 ? -5.774 8.574 15.032 1.00 87.31 275 VAL A CA 1
ATOM 2172 C C . VAL A 1 275 ? -6.667 9.568 15.774 1.00 87.31 275 VAL A C 1
ATOM 2174 O O . VAL A 1 275 ? -7.284 9.255 16.790 1.00 87.31 275 VAL A O 1
ATOM 2177 N N . THR A 1 276 ? -6.790 10.772 15.219 1.00 84.62 276 THR A N 1
ATOM 2178 C CA . THR A 1 276 ? -7.547 11.890 15.813 1.00 84.62 276 THR A CA 1
ATOM 2179 C C . THR A 1 276 ? -8.849 12.214 15.071 1.00 84.62 276 THR A C 1
ATOM 2181 O O . THR A 1 276 ? -9.509 13.203 15.398 1.00 84.62 276 THR A O 1
ATOM 2184 N N . SER A 1 277 ? -9.248 11.407 14.079 1.00 88.94 277 SER A N 1
ATOM 2185 C CA . SER A 1 277 ? -10.421 11.701 13.246 1.00 88.94 277 SER A CA 1
ATOM 2186 C C . SER A 1 277 ? -11.719 11.800 14.065 1.00 88.94 277 SER A C 1
ATOM 2188 O O . SER A 1 277 ? -12.103 10.817 14.699 1.00 88.94 277 SER A O 1
ATOM 2190 N N . PRO A 1 278 ? -12.473 12.917 13.993 1.00 87.69 278 PRO A N 1
ATOM 2191 C CA . PRO A 1 278 ? -13.799 13.037 14.613 1.00 87.69 278 PRO A CA 1
ATOM 2192 C C . PRO A 1 278 ? -14.907 12.239 13.896 1.00 87.69 278 PRO A C 1
ATOM 2194 O O . PRO A 1 278 ? -16.051 12.208 14.372 1.00 87.69 278 PRO A O 1
ATOM 2197 N N . LEU A 1 279 ? -14.598 11.656 12.732 1.00 90.81 279 LEU A N 1
ATOM 2198 C CA . LEU A 1 279 ? -15.512 10.845 11.926 1.00 90.81 279 LEU A CA 1
ATOM 2199 C C . LEU A 1 279 ? -15.328 9.343 12.162 1.00 90.81 279 LEU A C 1
ATOM 2201 O O . LEU A 1 279 ? -15.995 8.554 11.504 1.00 90.81 279 LEU A O 1
ATOM 2205 N N . LEU A 1 280 ? -14.450 8.948 13.085 1.00 92.00 280 LEU A N 1
ATOM 2206 C CA . LEU A 1 280 ? -14.191 7.545 13.369 1.00 92.00 280 LEU A CA 1
ATOM 2207 C C . LEU A 1 280 ? -15.457 6.854 13.898 1.00 92.00 280 LEU A C 1
ATOM 2209 O O . LEU A 1 280 ? -16.010 7.213 14.936 1.00 92.00 280 LEU A O 1
ATOM 2213 N N . GLU A 1 281 ? -15.902 5.831 13.180 1.00 93.25 281 GLU A N 1
ATOM 2214 C CA . GLU A 1 281 ? -17.109 5.064 13.487 1.00 93.25 281 GLU A CA 1
ATOM 2215 C C . GLU A 1 281 ? -16.779 3.617 13.847 1.00 93.25 281 GLU A C 1
ATOM 2217 O O . GLU A 1 281 ? -17.440 3.030 14.707 1.00 93.25 281 GLU A O 1
ATOM 2222 N N . SER A 1 282 ? -15.748 3.046 13.218 1.00 94.06 282 SER A N 1
ATOM 2223 C CA . SER A 1 282 ? -15.397 1.636 13.356 1.00 94.06 282 SER A CA 1
ATOM 2224 C C . SER A 1 282 ? -13.901 1.428 13.562 1.00 94.06 282 SER A C 1
ATOM 2226 O O . SER A 1 282 ? -13.072 1.994 12.850 1.00 94.06 282 SER A O 1
ATOM 2228 N N . VAL A 1 283 ? -13.554 0.561 14.512 1.00 94.38 283 VAL A N 1
ATOM 2229 C CA . VAL A 1 283 ? -12.186 0.100 14.746 1.00 94.38 283 VAL A CA 1
ATOM 2230 C C . VAL A 1 283 ? -12.160 -1.424 14.798 1.00 94.38 283 VAL A C 1
ATOM 2232 O O . VAL A 1 283 ? -12.941 -2.057 15.508 1.00 94.38 283 VAL A O 1
ATOM 2235 N N . ALA A 1 284 ? -11.243 -2.022 14.051 1.00 92.81 284 ALA A N 1
ATOM 2236 C CA . ALA A 1 284 ? -11.038 -3.455 14.000 1.00 92.81 284 ALA A CA 1
ATOM 2237 C C . ALA A 1 284 ? -9.622 -3.838 14.435 1.00 92.81 284 ALA A C 1
ATOM 2239 O O . ALA A 1 284 ? -8.659 -3.133 14.140 1.00 92.81 284 ALA A O 1
ATOM 2240 N N . PHE A 1 285 ? -9.497 -4.978 15.107 1.00 92.31 285 PHE A N 1
ATOM 2241 C CA . PHE A 1 285 ? -8.215 -5.562 15.498 1.00 92.31 285 PHE A CA 1
ATOM 2242 C C . PHE A 1 285 ? -8.207 -7.048 15.156 1.00 92.31 285 PHE A C 1
ATOM 2244 O O . PHE A 1 285 ? -9.158 -7.761 15.469 1.00 92.31 285 PHE A O 1
ATOM 2251 N N . THR A 1 286 ? -7.130 -7.534 14.548 1.00 89.19 286 THR A N 1
ATOM 2252 C CA . THR A 1 286 ? -6.982 -8.945 14.181 1.00 89.19 286 THR A CA 1
ATOM 2253 C C . THR A 1 286 ? -5.974 -9.641 15.091 1.00 89.19 286 THR A C 1
ATOM 2255 O O . THR A 1 286 ? -4.772 -9.408 14.994 1.00 89.19 286 THR A O 1
ATOM 2258 N N . CYS A 1 287 ? -6.458 -10.560 15.930 1.00 86.81 287 CYS A N 1
ATOM 2259 C CA . CYS A 1 287 ? -5.638 -11.487 16.708 1.00 86.81 287 CYS A CA 1
ATOM 2260 C C . CYS A 1 287 ? -5.073 -12.571 15.787 1.00 86.81 287 CYS A C 1
ATOM 2262 O O . CYS A 1 287 ? -5.788 -13.462 15.321 1.00 86.81 287 CYS A O 1
ATOM 2264 N N . ARG A 1 288 ? -3.778 -12.540 15.504 1.00 79.56 288 ARG A N 1
ATOM 2265 C CA . ARG A 1 288 ? -3.188 -13.445 14.522 1.00 79.56 288 ARG A CA 1
ATOM 2266 C C . ARG A 1 288 ? -2.949 -14.844 15.105 1.00 79.56 288 ARG A C 1
ATOM 2268 O O . ARG A 1 288 ? -2.400 -14.972 16.200 1.00 79.56 288 ARG A O 1
ATOM 2275 N N . PRO A 1 289 ? -3.282 -15.921 14.365 1.00 75.25 289 PRO A N 1
ATOM 2276 C CA . PRO A 1 289 ? -3.108 -17.294 14.848 1.00 75.25 289 PRO A CA 1
ATOM 2277 C C . PRO A 1 289 ? -1.637 -17.730 14.948 1.00 75.25 289 PRO A C 1
ATOM 2279 O O . PRO A 1 289 ? -1.319 -18.694 15.644 1.00 75.25 289 PRO A O 1
ATOM 2282 N N . ASP A 1 290 ? -0.738 -17.055 14.230 1.00 70.62 290 ASP A N 1
ATOM 2283 C CA . ASP A 1 290 ? 0.699 -17.326 14.200 1.00 70.62 290 ASP A CA 1
ATOM 2284 C C . ASP A 1 290 ? 1.516 -16.401 15.120 1.00 70.62 290 ASP A C 1
ATOM 2286 O O . ASP A 1 290 ? 2.747 -16.501 15.153 1.00 70.62 290 ASP A O 1
ATOM 2290 N N . TRP A 1 291 ? 0.845 -15.526 15.879 1.00 73.75 291 TRP A N 1
ATOM 2291 C CA . TRP A 1 291 ? 1.473 -14.580 16.796 1.00 73.75 291 TRP A CA 1
ATOM 2292 C C . TRP A 1 291 ? 2.174 -15.295 17.957 1.00 73.75 291 TRP A C 1
ATOM 2294 O O . TRP A 1 291 ? 1.639 -16.229 18.555 1.00 73.75 291 TRP A O 1
ATOM 2304 N N . ARG A 1 292 ? 3.398 -14.861 18.278 1.00 69.06 292 ARG A N 1
ATOM 2305 C CA . ARG A 1 292 ? 4.214 -15.432 19.369 1.00 69.06 292 ARG A CA 1
ATOM 2306 C C . ARG A 1 292 ? 4.644 -14.410 20.424 1.00 69.06 292 ARG A C 1
ATOM 2308 O O . ARG A 1 292 ? 5.291 -14.808 21.390 1.00 69.06 292 ARG A O 1
ATOM 2315 N N . GLY A 1 293 ? 4.358 -13.126 20.206 1.00 70.88 293 GLY A N 1
ATOM 2316 C CA . GLY A 1 293 ? 4.705 -12.043 21.126 1.00 70.88 293 GLY A CA 1
ATOM 2317 C C . GLY A 1 293 ? 3.620 -11.794 22.181 1.00 70.88 293 GLY A C 1
ATOM 2318 O O . GLY A 1 293 ? 2.603 -12.490 22.191 1.00 70.88 293 GLY A O 1
ATOM 2319 N N . PRO A 1 294 ? 3.810 -10.790 23.056 1.00 75.25 294 PRO A N 1
ATOM 2320 C CA . PRO A 1 294 ? 2.754 -10.293 23.934 1.00 75.25 294 PRO A CA 1
ATOM 2321 C C . PRO A 1 294 ? 1.528 -9.857 23.129 1.00 75.25 294 PRO A C 1
ATOM 2323 O O . PRO A 1 294 ? 1.665 -9.381 22.000 1.00 75.25 294 PRO A O 1
ATOM 2326 N N . SER A 1 295 ? 0.336 -10.014 23.700 1.00 76.50 295 SER A N 1
ATOM 2327 C CA . SER A 1 295 ? -0.880 -9.497 23.073 1.00 76.50 295 SER A CA 1
ATOM 2328 C C . SER A 1 295 ? -0.872 -7.973 23.105 1.00 76.50 295 SER A C 1
ATOM 2330 O O . SER A 1 295 ? -0.728 -7.376 24.171 1.00 76.50 295 SER A O 1
ATOM 2332 N N . GLY A 1 296 ? -1.058 -7.344 21.945 1.00 83.00 296 GLY A N 1
ATOM 2333 C CA . GLY A 1 296 ? -1.311 -5.903 21.869 1.00 83.00 296 GLY A CA 1
ATOM 2334 C C . GLY A 1 296 ? -2.739 -5.520 22.264 1.00 83.00 296 GLY A C 1
ATOM 2335 O O . GLY A 1 296 ? -3.047 -4.333 22.359 1.00 83.00 296 GLY A O 1
ATOM 2336 N N . LEU A 1 297 ? -3.616 -6.507 22.496 1.00 89.81 297 LEU A N 1
ATOM 2337 C CA . LEU A 1 297 ? -5.052 -6.294 22.641 1.00 89.81 297 LEU A CA 1
ATOM 2338 C C . LEU A 1 297 ? -5.421 -5.511 23.906 1.00 89.81 297 LEU A C 1
ATOM 2340 O O . LEU A 1 297 ? -6.307 -4.668 23.835 1.00 89.81 297 LEU A O 1
ATOM 2344 N N . SER A 1 298 ? -4.744 -5.734 25.038 1.00 89.00 298 SER A N 1
ATOM 2345 C CA . SER A 1 298 ? -5.011 -4.986 26.280 1.00 89.00 298 SER A CA 1
ATOM 2346 C C . SER A 1 298 ? -4.749 -3.492 26.100 1.00 89.00 298 SER A C 1
ATOM 2348 O O . SER A 1 298 ? -5.638 -2.671 26.310 1.00 89.00 298 SER A O 1
ATOM 2350 N N . SER A 1 299 ? -3.564 -3.130 25.602 1.00 89.25 299 SER A N 1
ATOM 2351 C CA . SER A 1 299 ? -3.243 -1.731 25.315 1.00 89.25 299 SER A CA 1
ATOM 2352 C C . SER A 1 299 ? -4.143 -1.157 24.221 1.00 89.25 299 SER A C 1
ATOM 2354 O O . SER A 1 299 ? -4.542 0.001 24.300 1.00 89.25 299 SER A O 1
ATOM 2356 N N . PHE A 1 300 ? -4.499 -1.940 23.202 1.00 92.00 300 PHE A N 1
ATOM 2357 C CA . PHE A 1 300 ? -5.484 -1.522 22.208 1.00 92.00 300 PHE A CA 1
ATOM 2358 C C . PHE A 1 300 ? -6.837 -1.194 22.863 1.00 92.00 300 PHE A C 1
ATOM 2360 O O . PHE A 1 300 ? -7.351 -0.098 22.648 1.00 92.00 300 PHE A O 1
ATOM 2367 N N . ALA A 1 301 ? -7.374 -2.078 23.707 1.00 91.69 301 ALA A N 1
ATOM 2368 C CA . ALA A 1 301 ? -8.656 -1.900 24.383 1.00 91.69 301 ALA A CA 1
ATOM 2369 C C . ALA A 1 301 ? -8.697 -0.617 25.228 1.00 91.69 301 ALA A C 1
ATOM 2371 O O . ALA A 1 301 ? -9.608 0.198 25.065 1.00 91.69 301 ALA A O 1
ATOM 2372 N N . GLU A 1 302 ? -7.673 -0.374 26.049 1.00 90.06 302 GLU A N 1
ATOM 2373 C CA . GLU A 1 302 ? -7.544 0.854 26.849 1.00 90.06 302 GLU A CA 1
ATOM 2374 C C . GLU A 1 302 ? -7.599 2.126 25.983 1.00 90.06 302 GLU A C 1
ATOM 2376 O O . GLU A 1 302 ? -8.275 3.110 26.317 1.00 90.06 302 GLU A O 1
ATOM 2381 N N . ASN A 1 303 ? -6.908 2.109 24.839 1.00 90.06 303 ASN A N 1
ATOM 2382 C CA . ASN A 1 303 ? -6.850 3.248 23.924 1.00 90.06 303 ASN A CA 1
ATOM 2383 C C . ASN A 1 303 ? -8.156 3.441 23.152 1.00 90.06 303 ASN A C 1
ATOM 2385 O O . ASN A 1 303 ? -8.599 4.577 22.995 1.00 90.06 303 ASN A O 1
ATOM 2389 N N . VAL A 1 304 ? -8.825 2.360 22.748 1.00 91.44 304 VAL A N 1
ATOM 2390 C CA . VAL A 1 304 ? -10.154 2.417 22.123 1.00 91.44 304 VAL A CA 1
ATOM 2391 C C . VAL A 1 304 ? -11.183 3.005 23.082 1.00 91.44 304 VAL A C 1
ATOM 2393 O O . VAL A 1 304 ? -11.945 3.893 22.702 1.00 91.44 304 VAL A O 1
ATOM 2396 N N . VAL A 1 305 ? -11.196 2.558 24.341 1.00 89.25 305 VAL A N 1
ATOM 2397 C CA . VAL A 1 305 ? -12.092 3.098 25.374 1.00 89.25 305 VAL A CA 1
ATOM 2398 C C . VAL A 1 305 ? -11.835 4.591 25.584 1.00 89.25 305 VAL A C 1
ATOM 2400 O O . VAL A 1 305 ? -12.780 5.376 25.700 1.00 89.25 305 VAL A O 1
ATOM 2403 N N . SER A 1 306 ? -10.566 4.998 25.606 1.00 87.25 306 SER A N 1
ATOM 2404 C CA . SER A 1 306 ? -10.173 6.404 25.733 1.00 87.25 306 SER A CA 1
ATOM 2405 C C . SER A 1 306 ? -10.627 7.232 24.526 1.00 87.25 306 SER A C 1
ATOM 2407 O O . SER A 1 306 ? -11.241 8.286 24.705 1.00 87.25 306 SER A O 1
ATOM 2409 N N . ALA A 1 307 ? -10.423 6.729 23.307 1.00 86.12 307 ALA A N 1
ATOM 2410 C CA . ALA A 1 307 ? -10.876 7.369 22.075 1.00 86.12 307 ALA A CA 1
ATOM 2411 C C . ALA A 1 307 ? -12.408 7.517 22.039 1.00 86.12 307 ALA A C 1
ATOM 2413 O O . ALA A 1 307 ? -12.916 8.614 21.809 1.00 86.12 307 ALA A O 1
ATOM 2414 N N . ALA A 1 308 ? -13.158 6.460 22.364 1.00 87.00 308 ALA A N 1
ATOM 2415 C CA . ALA A 1 308 ? -14.622 6.485 22.391 1.00 87.00 308 ALA A CA 1
ATOM 2416 C C . ALA A 1 308 ? -15.174 7.531 23.382 1.00 87.00 308 ALA A C 1
ATOM 2418 O O . ALA A 1 308 ? -16.128 8.252 23.072 1.00 87.00 308 ALA A O 1
ATOM 2419 N N . LYS A 1 309 ? -14.537 7.683 24.555 1.00 85.19 309 LYS A N 1
ATOM 2420 C CA . LYS A 1 309 ? -14.885 8.728 25.537 1.00 85.19 309 LYS A CA 1
ATOM 2421 C C . LYS A 1 309 ? -14.676 10.138 24.979 1.00 85.19 309 LYS A C 1
ATOM 2423 O O . LYS A 1 309 ? -15.525 11.004 25.193 1.00 85.19 309 LYS A O 1
ATOM 2428 N N . ILE A 1 310 ? -13.575 10.368 24.261 1.00 82.56 310 ILE A N 1
ATOM 2429 C CA . ILE A 1 310 ? -13.261 11.670 23.649 1.00 82.56 310 ILE A CA 1
ATOM 2430 C C . ILE A 1 310 ? -14.283 12.013 22.561 1.00 82.56 310 ILE A C 1
ATOM 2432 O O . ILE A 1 310 ? -14.778 13.139 22.518 1.00 82.56 310 ILE A O 1
ATOM 2436 N N . GLN A 1 311 ? -14.651 11.043 21.721 1.00 76.94 311 GLN A N 1
ATOM 2437 C CA . GLN A 1 311 ? -15.550 11.280 20.589 1.00 76.94 311 GLN A CA 1
ATOM 2438 C C . GLN A 1 311 ? -17.016 11.486 20.978 1.00 76.94 311 GLN A C 1
ATOM 2440 O O . GLN A 1 311 ? -17.794 11.996 20.172 1.00 76.94 311 GLN A O 1
ATOM 2445 N N . ARG A 1 312 ? -17.405 11.118 22.208 1.00 79.38 312 ARG A N 1
ATOM 2446 C CA . ARG A 1 312 ? -18.790 11.209 22.715 1.00 79.38 312 ARG A CA 1
ATOM 2447 C C . ARG A 1 312 ? -19.822 10.497 21.824 1.00 79.38 312 ARG A C 1
ATOM 2449 O O . ARG A 1 312 ? -21.009 10.811 21.883 1.00 79.38 312 ARG A O 1
ATOM 2456 N N . LYS A 1 313 ? -19.377 9.538 21.012 1.00 81.12 313 LYS A N 1
ATOM 2457 C CA . LYS A 1 313 ? -20.188 8.704 20.118 1.00 81.12 313 LYS A CA 1
ATOM 2458 C C . LYS A 1 313 ? -19.954 7.234 20.452 1.00 81.12 313 LYS A C 1
ATOM 2460 O O . LYS A 1 313 ? -18.949 6.891 21.071 1.00 81.12 313 LYS A O 1
ATOM 2465 N N . GLN A 1 314 ? -20.898 6.378 20.064 1.00 87.31 314 GLN A N 1
ATOM 2466 C CA . GLN A 1 314 ? -20.733 4.937 20.212 1.00 87.31 314 GLN A CA 1
ATOM 2467 C C . GLN A 1 314 ? -19.827 4.421 19.094 1.00 87.31 314 GLN A C 1
ATOM 2469 O O . GLN A 1 314 ? -20.188 4.514 17.925 1.00 87.31 314 GLN A O 1
ATOM 2474 N N . LEU A 1 315 ? -18.663 3.890 19.461 1.00 92.62 315 LEU A N 1
ATOM 2475 C CA . LEU A 1 315 ? -17.698 3.354 18.507 1.00 92.62 315 LEU A CA 1
ATOM 2476 C C . LEU A 1 315 ? -17.950 1.862 18.278 1.00 92.62 315 LEU A C 1
ATOM 2478 O O . LEU A 1 315 ? -18.115 1.105 19.237 1.00 92.62 315 LEU A O 1
ATOM 2482 N N . HIS A 1 316 ? -17.964 1.424 17.024 1.00 95.62 316 HIS A N 1
ATOM 2483 C CA . HIS A 1 316 ? -18.062 0.012 16.680 1.00 95.62 316 HIS A CA 1
ATOM 2484 C C . HIS A 1 316 ? -16.686 -0.638 16.778 1.00 95.62 316 HIS A C 1
ATOM 2486 O O . HIS A 1 316 ? -15.753 -0.219 16.102 1.00 95.62 316 HIS A O 1
ATOM 2492 N N . VAL A 1 317 ? -16.553 -1.666 17.611 1.00 95.69 317 VAL A N 1
ATOM 2493 C CA . VAL A 1 317 ? -15.277 -2.360 17.809 1.00 95.69 317 VAL A CA 1
ATOM 2494 C C . VAL A 1 317 ? -15.454 -3.818 17.447 1.00 95.69 317 VAL A C 1
ATOM 2496 O O . VAL A 1 317 ? -16.300 -4.492 18.031 1.00 95.69 317 VAL A O 1
ATOM 2499 N N . THR A 1 318 ? -14.670 -4.303 16.485 1.00 95.19 318 THR A N 1
ATOM 2500 C CA . THR A 1 318 ? -14.700 -5.715 16.083 1.00 95.19 318 THR A CA 1
ATOM 2501 C C . THR A 1 318 ? -13.332 -6.358 16.246 1.00 95.19 318 THR A C 1
ATOM 2503 O O . THR A 1 318 ? -12.341 -5.847 15.730 1.00 95.19 318 THR A O 1
ATOM 2506 N N . ILE A 1 319 ? -13.274 -7.495 16.933 1.00 93.81 319 ILE A N 1
ATOM 2507 C CA . ILE A 1 319 ? -12.038 -8.272 17.075 1.00 93.81 319 ILE A CA 1
ATOM 2508 C C . ILE A 1 319 ? -12.142 -9.520 16.208 1.00 93.81 319 ILE A C 1
ATOM 2510 O O . ILE A 1 319 ? -13.087 -10.288 16.345 1.00 93.81 319 ILE A O 1
ATOM 2514 N N . TYR A 1 320 ? -11.180 -9.721 15.316 1.00 90.56 320 TYR A N 1
ATOM 2515 C CA . TYR A 1 320 ? -11.104 -10.857 14.399 1.00 90.56 320 TYR A CA 1
ATOM 2516 C C . TYR A 1 320 ? -9.971 -11.809 14.783 1.00 90.56 320 TYR A C 1
ATOM 2518 O O . TYR A 1 320 ? -9.076 -11.459 15.551 1.00 90.56 320 TYR A O 1
ATOM 2526 N N . GLY A 1 321 ? -9.961 -13.004 14.189 1.00 86.69 321 GLY A N 1
ATOM 2527 C CA . GLY A 1 321 ? -8.818 -13.916 14.245 1.00 86.69 321 GLY A CA 1
ATOM 2528 C C . GLY A 1 321 ? -8.914 -14.967 15.350 1.00 86.69 321 GLY A C 1
ATOM 2529 O O . GLY A 1 321 ? -9.981 -15.522 15.566 1.00 86.69 321 GLY A O 1
ATOM 2530 N N . ALA A 1 322 ? -7.805 -15.314 16.000 1.00 84.25 322 ALA A N 1
ATOM 2531 C CA . ALA A 1 322 ? -7.744 -16.436 16.938 1.00 84.25 322 ALA A CA 1
ATOM 2532 C C . ALA A 1 322 ? -8.171 -16.052 18.364 1.00 84.25 322 ALA A C 1
ATOM 2534 O O . ALA A 1 322 ? -7.696 -15.059 18.917 1.00 84.25 322 ALA A O 1
ATOM 2535 N N . VAL A 1 323 ? -8.998 -16.892 18.994 1.00 83.38 323 VAL A N 1
ATOM 2536 C CA . VAL A 1 323 ? -9.270 -16.820 20.441 1.00 83.38 323 VAL A CA 1
ATOM 2537 C C . VAL A 1 323 ? -8.024 -17.241 21.227 1.00 83.38 323 VAL A C 1
ATOM 2539 O O . VAL A 1 323 ? -7.482 -18.325 21.005 1.00 83.38 323 VAL A O 1
ATOM 2542 N N . ARG A 1 324 ? -7.582 -16.400 22.169 1.00 80.75 324 ARG A N 1
ATOM 2543 C CA . ARG A 1 324 ? -6.423 -16.646 23.045 1.00 80.75 324 ARG A CA 1
ATOM 2544 C C . ARG A 1 324 ? -6.826 -16.399 24.493 1.00 80.75 324 ARG A C 1
ATOM 2546 O O . ARG A 1 324 ? -7.496 -15.415 24.782 1.00 80.75 324 ARG A O 1
ATOM 2553 N N . TRP A 1 325 ? -6.409 -17.271 25.404 1.00 75.44 325 TRP A N 1
ATOM 2554 C CA . TRP A 1 325 ? -6.839 -17.214 26.809 1.00 75.44 325 TRP A CA 1
ATOM 2555 C C . TRP A 1 325 ? -6.354 -15.948 27.534 1.00 75.44 325 TRP A C 1
ATOM 2557 O O . TRP A 1 325 ? -7.045 -15.410 28.386 1.00 75.44 325 TRP A O 1
ATOM 2567 N N . TRP A 1 326 ? -5.176 -15.425 27.190 1.00 78.12 326 TRP A N 1
ATOM 2568 C CA . TRP A 1 326 ? -4.644 -14.214 27.827 1.00 78.12 326 TRP A CA 1
ATOM 2569 C C . TRP A 1 326 ? -5.317 -12.920 27.348 1.00 78.12 326 TRP A C 1
ATOM 2571 O O . TRP A 1 326 ? -5.035 -11.862 27.905 1.00 78.12 326 TRP A O 1
ATOM 2581 N N . ASP A 1 327 ? -6.174 -12.989 26.322 1.00 86.69 327 ASP A N 1
ATOM 2582 C CA . ASP A 1 327 ? -6.942 -11.848 25.811 1.00 86.69 327 ASP A CA 1
ATOM 2583 C C . ASP A 1 327 ? -8.247 -11.624 26.601 1.00 86.69 327 ASP A C 1
ATOM 2585 O O . ASP A 1 327 ? -8.909 -10.616 26.381 1.00 86.69 327 ASP A O 1
ATOM 2589 N N . GLU A 1 328 ? -8.631 -12.542 27.499 1.00 84.19 328 GLU A N 1
ATOM 2590 C CA . GLU A 1 328 ? -9.926 -12.538 28.206 1.00 84.19 328 GLU A CA 1
ATOM 2591 C C . GLU A 1 328 ? -10.221 -11.207 28.915 1.00 84.19 328 GLU A C 1
ATOM 2593 O O . GLU A 1 328 ? -11.286 -10.636 28.698 1.00 84.19 328 GLU A O 1
ATOM 2598 N N . GLY A 1 329 ? -9.262 -10.658 29.669 1.00 87.12 329 GLY A N 1
ATOM 2599 C CA . GLY A 1 329 ? -9.461 -9.381 30.371 1.00 87.12 329 GLY A CA 1
ATOM 2600 C C . GLY A 1 329 ? -9.687 -8.198 29.423 1.00 87.12 329 GLY A C 1
ATOM 2601 O O . GLY A 1 329 ? -10.586 -7.395 29.635 1.00 87.12 329 GLY A O 1
ATOM 2602 N N . ALA A 1 330 ? -8.943 -8.132 28.313 1.00 90.12 330 ALA A N 1
ATOM 2603 C CA . ALA A 1 330 ? -9.112 -7.057 27.331 1.00 90.12 330 ALA A CA 1
ATOM 2604 C C . ALA A 1 330 ? -10.477 -7.120 26.625 1.00 90.12 330 ALA A C 1
ATOM 2606 O O . ALA A 1 330 ? -11.018 -6.101 26.202 1.00 90.12 330 ALA A O 1
ATOM 2607 N N . ILE A 1 331 ? -11.029 -8.324 26.476 1.00 92.81 331 ILE A N 1
ATOM 2608 C CA . ILE A 1 331 ? -12.348 -8.546 25.883 1.00 92.81 331 ILE A CA 1
ATOM 2609 C C . ILE A 1 331 ? -13.441 -8.124 26.864 1.00 92.81 331 ILE A C 1
ATOM 2611 O O . ILE A 1 331 ? -14.351 -7.401 26.467 1.00 92.81 331 ILE A O 1
ATOM 2615 N N . GLU A 1 332 ? -13.310 -8.486 28.141 1.00 90.88 332 GLU A N 1
ATOM 2616 C CA . GLU A 1 332 ? -14.220 -8.044 29.203 1.00 90.88 332 GLU A CA 1
ATOM 2617 C C . GLU A 1 332 ? -14.258 -6.506 29.314 1.00 90.88 332 GLU A C 1
ATOM 2619 O O . GLU A 1 332 ? -15.336 -5.905 29.392 1.00 90.88 332 GLU A O 1
ATOM 2624 N N . ASP A 1 333 ? -13.103 -5.842 29.222 1.00 89.62 333 ASP A N 1
ATOM 2625 C CA . ASP A 1 333 ? -13.013 -4.375 29.220 1.00 89.62 333 ASP A CA 1
ATOM 2626 C C . ASP A 1 333 ? -13.770 -3.739 28.038 1.00 89.62 333 ASP A C 1
ATOM 2628 O O . ASP A 1 333 ? -14.435 -2.706 28.181 1.00 89.62 333 ASP A O 1
ATOM 2632 N N . LEU A 1 334 ? -13.698 -4.356 26.854 1.00 92.50 334 LEU A N 1
ATOM 2633 C CA . LEU A 1 334 ? -14.408 -3.889 25.661 1.00 92.50 334 LEU A CA 1
ATOM 2634 C C . LEU A 1 334 ? -15.920 -4.146 25.742 1.00 92.50 334 LEU A C 1
ATOM 2636 O O . LEU A 1 334 ? -16.699 -3.289 25.318 1.00 92.50 334 LEU A O 1
ATOM 2640 N N . GLU A 1 335 ? -16.339 -5.283 26.298 1.00 92.38 335 GLU A N 1
ATOM 2641 C CA . GLU A 1 335 ? -17.748 -5.661 26.479 1.00 92.38 335 GLU A CA 1
ATOM 2642 C C . GLU A 1 335 ? -18.471 -4.782 27.501 1.00 92.38 335 GLU A C 1
ATOM 2644 O O . GLU A 1 335 ? -19.631 -4.408 27.310 1.00 92.38 335 GLU A O 1
ATOM 2649 N N . THR A 1 336 ? -17.790 -4.432 28.591 1.00 91.19 336 THR A N 1
ATOM 2650 C CA . THR A 1 336 ? -18.375 -3.666 29.701 1.00 91.19 336 THR A CA 1
ATOM 2651 C C . THR A 1 336 ?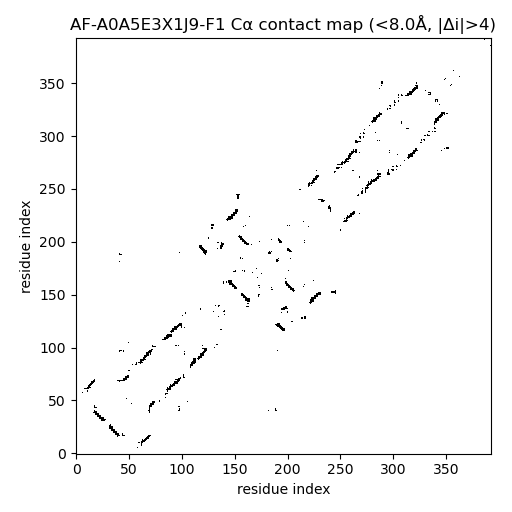 -18.401 -2.153 29.448 1.00 91.19 336 THR A C 1
ATOM 2653 O O . THR A 1 336 ? -19.099 -1.404 30.145 1.00 91.19 336 THR A O 1
ATOM 2656 N N . SER A 1 337 ? -17.685 -1.672 28.428 1.00 88.94 337 SER A N 1
ATOM 2657 C CA . SER A 1 337 ? -17.596 -0.249 28.101 1.00 88.94 337 SER A CA 1
ATOM 2658 C C . SER A 1 337 ? -18.882 0.305 27.478 1.00 88.94 337 SER A C 1
ATOM 2660 O O . SER A 1 337 ? -19.291 -0.049 26.375 1.00 88.94 337 SER A O 1
ATOM 2662 N N . ARG A 1 338 ? -19.490 1.297 28.141 1.00 87.25 338 ARG A N 1
ATOM 2663 C CA . ARG A 1 338 ? -20.751 1.937 27.702 1.00 87.25 338 ARG A CA 1
ATOM 2664 C C . ARG A 1 338 ? -20.657 2.713 26.384 1.00 87.25 338 ARG A C 1
ATOM 2666 O O . ARG A 1 338 ? -21.687 3.018 25.789 1.00 87.25 338 ARG A O 1
ATOM 2673 N N . HIS A 1 339 ? -19.452 3.086 25.960 1.00 87.50 339 HIS A N 1
ATOM 2674 C CA . HIS A 1 339 ? -19.222 3.896 24.757 1.00 87.50 339 HIS A CA 1
ATOM 2675 C C . HIS A 1 339 ? -18.836 3.054 23.537 1.00 87.50 339 HIS A C 1
ATOM 2677 O O . HIS A 1 339 ? -18.547 3.602 22.475 1.00 87.50 339 HIS A O 1
ATOM 2683 N N . ILE A 1 340 ? -18.838 1.730 23.681 1.00 92.50 340 ILE A N 1
ATOM 2684 C CA . ILE A 1 340 ? -18.411 0.797 22.648 1.00 92.50 340 ILE A CA 1
ATOM 2685 C C . ILE A 1 340 ? -19.586 -0.108 22.278 1.00 92.50 340 ILE A C 1
ATOM 2687 O O . ILE A 1 340 ? -20.331 -0.584 23.131 1.00 92.50 340 ILE A O 1
ATOM 2691 N N . LYS A 1 341 ? -19.772 -0.341 20.979 1.00 94.50 341 LYS A N 1
ATOM 2692 C CA . LYS A 1 341 ? -20.566 -1.455 20.467 1.00 94.50 341 LYS A CA 1
ATOM 2693 C C . LYS A 1 341 ? -19.603 -2.549 20.036 1.00 94.50 341 LYS A C 1
ATOM 2695 O O . LYS A 1 341 ? -19.056 -2.505 18.935 1.00 94.50 341 LYS A O 1
ATOM 2700 N N . PHE A 1 342 ? -19.385 -3.495 20.935 1.00 95.25 342 PHE A N 1
ATOM 2701 C CA . PHE A 1 342 ? -18.390 -4.537 20.763 1.00 95.25 342 PHE A CA 1
ATOM 2702 C C . PHE A 1 342 ? -18.947 -5.754 20.013 1.00 95.25 342 PHE A C 1
ATOM 2704 O O . PHE A 1 342 ? -20.099 -6.150 20.208 1.00 95.25 342 PHE A O 1
ATOM 2711 N N . LYS A 1 343 ? -18.114 -6.350 19.159 1.00 95.31 343 LYS A N 1
ATOM 2712 C CA . LYS A 1 343 ? -18.341 -7.639 18.507 1.00 95.31 343 LYS A CA 1
ATOM 2713 C C . LYS A 1 343 ? -17.058 -8.466 18.569 1.00 95.31 343 LYS A C 1
ATOM 2715 O O . LYS A 1 343 ? -16.082 -8.149 17.889 1.00 95.31 343 LYS A O 1
ATOM 2720 N N . ASP A 1 344 ? -17.092 -9.571 19.303 1.00 92.31 344 ASP A N 1
ATOM 2721 C CA . ASP A 1 344 ? -16.072 -10.609 19.174 1.00 92.31 344 ASP A CA 1
ATOM 2722 C C . ASP A 1 344 ? -16.397 -11.489 17.958 1.00 92.31 344 ASP A C 1
ATOM 2724 O O . ASP A 1 344 ? -17.409 -12.189 17.922 1.00 92.31 344 ASP A O 1
ATOM 2728 N N . ALA A 1 345 ? -15.572 -11.393 16.920 1.00 90.25 345 ALA A N 1
ATOM 2729 C CA . ALA A 1 345 ? -15.640 -12.202 15.708 1.00 90.25 345 ALA A CA 1
ATOM 2730 C C . ALA A 1 345 ? -14.444 -13.164 15.607 1.00 90.25 345 ALA A C 1
ATOM 2732 O O . ALA A 1 345 ? -14.137 -13.654 14.517 1.00 90.25 345 ALA A O 1
ATOM 2733 N N . ARG A 1 346 ? -13.743 -13.417 16.720 1.00 86.75 346 ARG A N 1
ATOM 2734 C CA . ARG A 1 346 ? -12.664 -14.399 16.764 1.00 86.75 346 ARG A CA 1
ATOM 2735 C C . ARG A 1 346 ? -13.223 -15.810 16.633 1.00 86.75 346 ARG A C 1
ATOM 2737 O O . ARG A 1 346 ? -14.274 -16.159 17.164 1.00 86.75 346 ARG A O 1
ATOM 2744 N N . GLU A 1 347 ? -12.471 -16.645 15.941 1.00 81.25 347 GLU A N 1
ATOM 2745 C CA . GLU A 1 347 ? -12.747 -18.057 15.751 1.00 81.25 347 GLU A CA 1
ATOM 2746 C C . GLU A 1 347 ? -11.856 -18.891 16.679 1.00 81.25 347 GLU A C 1
ATOM 2748 O O . GLU A 1 347 ? -10.700 -18.556 16.970 1.00 81.25 347 GLU A O 1
ATOM 2753 N N . THR A 1 348 ? -12.381 -20.029 17.129 1.00 63.78 348 THR A N 1
ATOM 2754 C CA . THR A 1 348 ? -11.604 -21.042 17.848 1.00 63.78 348 THR A CA 1
ATOM 2755 C C . THR A 1 348 ? -10.661 -21.730 16.861 1.00 63.78 348 THR A C 1
ATOM 2757 O O . THR A 1 348 ? -10.999 -22.716 16.212 1.00 63.78 348 THR A O 1
ATOM 2760 N N . TRP A 1 349 ? -9.462 -21.175 16.705 1.00 56.69 349 TRP A N 1
ATOM 2761 C CA . TRP A 1 349 ? -8.424 -21.732 15.842 1.00 56.69 349 TRP A CA 1
ATOM 2762 C C . TRP A 1 349 ? -7.561 -22.753 16.586 1.00 56.69 349 TRP A C 1
ATOM 2764 O O . TRP A 1 349 ? -7.041 -22.480 17.667 1.00 56.69 349 TRP A O 1
ATOM 2774 N N . LEU A 1 350 ? -7.303 -23.901 15.952 1.00 47.19 350 LEU A N 1
ATOM 2775 C CA . LEU A 1 350 ? -6.249 -24.834 16.362 1.00 47.19 350 LEU A CA 1
ATOM 2776 C C . LEU A 1 350 ? -4.873 -24.282 15.933 1.00 47.19 350 LEU A C 1
ATOM 2778 O O . LEU A 1 350 ? -4.235 -24.791 15.015 1.00 47.19 350 LEU A O 1
ATOM 2782 N N . GLY A 1 351 ? -4.436 -23.178 16.544 1.00 43.06 351 GLY A N 1
ATOM 2783 C CA . GLY A 1 351 ? -3.129 -22.566 16.277 1.00 43.06 351 GLY A CA 1
ATOM 2784 C C . GLY A 1 351 ? -1.954 -23.379 16.841 1.00 43.06 351 GLY A C 1
ATOM 2785 O O . GLY A 1 351 ? -2.127 -24.438 17.442 1.00 43.06 351 GLY A O 1
ATOM 2786 N N . ILE A 1 352 ? -0.728 -22.853 16.728 1.00 45.94 352 ILE A N 1
ATOM 2787 C CA . ILE A 1 352 ? 0.481 -23.428 17.370 1.00 45.94 352 ILE A CA 1
ATOM 2788 C C . ILE A 1 352 ? 0.278 -23.603 18.890 1.00 45.94 352 ILE A C 1
ATOM 2790 O O . ILE A 1 352 ? 0.877 -24.478 19.515 1.00 45.94 352 ILE A O 1
ATOM 2794 N N . GLU A 1 353 ? -0.614 -22.807 19.472 1.00 44.06 353 GLU A N 1
ATOM 2795 C CA . GLU A 1 353 ? -1.054 -22.921 20.857 1.00 44.06 353 GLU A CA 1
ATOM 2796 C C . GLU A 1 353 ? -1.928 -24.137 21.148 1.00 44.06 353 GLU A C 1
ATOM 2798 O O . GLU A 1 353 ? -1.749 -24.729 22.203 1.00 44.06 353 GLU A O 1
ATOM 2803 N N . ALA A 1 354 ? -2.779 -24.599 20.229 1.00 44.41 354 ALA A N 1
ATOM 2804 C CA . ALA A 1 354 ? -3.516 -25.851 20.425 1.00 44.41 354 ALA A CA 1
ATOM 2805 C C . ALA A 1 354 ? -2.566 -27.058 20.552 1.00 44.41 354 ALA A C 1
ATOM 2807 O O . ALA A 1 354 ? -2.874 -28.018 21.246 1.00 44.41 354 ALA A O 1
ATOM 2808 N N . LYS A 1 355 ? -1.357 -26.965 19.970 1.00 43.44 355 LYS A N 1
ATOM 2809 C CA . LYS A 1 355 ? -0.248 -27.905 20.216 1.00 43.44 355 LYS A CA 1
ATOM 2810 C C . LYS A 1 355 ? 0.529 -27.644 21.515 1.00 43.44 355 LYS A C 1
ATOM 2812 O O . LYS A 1 355 ? 1.165 -28.561 22.017 1.00 43.44 355 LYS A O 1
ATOM 2817 N N . ARG A 1 356 ? 0.523 -26.424 22.068 1.00 44.12 356 ARG A N 1
ATOM 2818 C CA . ARG A 1 356 ? 1.077 -26.132 23.412 1.00 44.12 356 ARG A CA 1
ATOM 2819 C C . ARG A 1 356 ? 0.096 -26.471 24.541 1.00 44.12 356 ARG A C 1
ATOM 2821 O O . ARG A 1 356 ? 0.542 -26.689 25.662 1.00 44.12 356 ARG A O 1
ATOM 2828 N N . GLN A 1 357 ? -1.202 -26.528 24.246 1.00 44.97 357 GLN A N 1
ATOM 2829 C CA . GLN A 1 357 ? -2.283 -26.879 25.171 1.00 44.97 357 GLN A CA 1
ATOM 2830 C C . GLN A 1 357 ? -2.348 -28.372 25.524 1.00 44.97 357 GLN A C 1
ATOM 2832 O O . GLN A 1 357 ? -3.099 -28.732 26.425 1.00 44.97 357 GLN A O 1
ATOM 2837 N N . GLU A 1 358 ? -1.530 -29.231 24.908 1.00 48.66 358 GLU A N 1
ATOM 2838 C CA . GLU A 1 358 ? -1.356 -30.611 25.388 1.00 48.66 358 GLU A CA 1
ATOM 2839 C C . GLU A 1 358 ? -0.629 -30.700 26.743 1.00 48.66 358 GLU A C 1
ATOM 2841 O O . GLU A 1 358 ? -0.575 -31.786 27.313 1.00 48.66 358 GLU A O 1
ATOM 2846 N N . ASP A 1 359 ? -0.118 -29.593 27.302 1.00 51.12 359 ASP A N 1
ATOM 2847 C CA . ASP A 1 359 ? 0.617 -29.616 28.572 1.00 51.12 359 ASP A CA 1
ATOM 2848 C C . ASP A 1 359 ? -0.006 -28.677 29.638 1.00 51.12 359 ASP A C 1
ATOM 2850 O O . ASP A 1 359 ? 0.442 -27.537 29.822 1.00 51.12 359 ASP A O 1
ATOM 2854 N N . PRO A 1 360 ? -1.060 -29.132 30.352 1.00 54.94 360 PRO A N 1
ATOM 2855 C CA . PRO A 1 360 ? -1.787 -28.370 31.378 1.00 54.94 360 PRO A CA 1
ATOM 2856 C C . PRO A 1 360 ? -0.879 -27.738 32.443 1.00 54.94 360 PRO A C 1
ATOM 2858 O O . PRO A 1 360 ? -1.113 -26.618 32.891 1.00 54.94 360 PRO A O 1
ATOM 2861 N N . ILE A 1 361 ? 0.223 -28.414 32.775 1.00 54.75 361 ILE A N 1
ATOM 2862 C CA . ILE A 1 361 ? 1.207 -27.979 33.775 1.00 54.75 361 ILE A CA 1
ATOM 2863 C C . ILE A 1 361 ? 1.860 -26.655 33.366 1.00 54.75 361 ILE A C 1
ATOM 2865 O O . ILE A 1 361 ? 2.167 -25.808 34.203 1.00 54.75 361 ILE A O 1
ATOM 2869 N N . ARG A 1 362 ? 2.062 -26.440 32.065 1.00 50.91 362 ARG A N 1
ATOM 2870 C CA . ARG A 1 362 ? 2.729 -25.243 31.552 1.00 50.91 362 ARG A CA 1
ATOM 2871 C C . ARG A 1 362 ? 1.825 -24.011 31.616 1.00 50.91 362 ARG A C 1
ATOM 2873 O O . ARG A 1 362 ? 2.336 -22.915 31.843 1.00 50.91 362 ARG A O 1
ATOM 2880 N N . ARG A 1 363 ? 0.508 -24.204 31.470 1.00 49.75 363 ARG A N 1
ATOM 2881 C CA . ARG A 1 363 ? -0.522 -23.168 31.653 1.00 49.75 363 ARG A CA 1
ATOM 2882 C C . ARG A 1 363 ? -0.581 -22.715 33.110 1.00 49.75 363 ARG A C 1
ATOM 2884 O O . ARG A 1 363 ? -0.488 -21.518 33.372 1.00 49.75 363 ARG A O 1
ATOM 2891 N N . ASP A 1 364 ? -0.644 -23.659 34.044 1.00 62.75 364 ASP A N 1
ATOM 2892 C CA . ASP A 1 364 ? -0.680 -23.349 35.478 1.00 62.75 364 ASP A CA 1
ATOM 2893 C C . ASP A 1 364 ? 0.611 -22.657 35.935 1.00 62.75 364 ASP A C 1
ATOM 2895 O O . ASP A 1 364 ? 0.581 -21.706 36.713 1.00 62.75 364 ASP A O 1
ATOM 2899 N N . LEU A 1 365 ? 1.754 -23.055 35.371 1.00 58.94 365 LEU A N 1
ATOM 2900 C CA . LEU A 1 365 ? 3.050 -22.458 35.682 1.00 58.94 365 LEU A CA 1
ATOM 2901 C C . LEU A 1 365 ? 3.205 -21.041 35.102 1.00 58.94 365 LEU A C 1
ATOM 2903 O O . LEU A 1 365 ? 3.859 -20.198 35.713 1.00 58.94 365 LEU A O 1
ATOM 2907 N N . GLN A 1 366 ? 2.598 -20.744 33.950 1.00 52.06 366 GLN A N 1
ATOM 2908 C CA . GLN A 1 366 ? 2.550 -19.383 33.401 1.00 52.06 366 GLN A CA 1
ATOM 2909 C C . GLN A 1 366 ? 1.606 -18.477 34.193 1.00 52.06 366 GLN A C 1
ATOM 2911 O O . GLN A 1 366 ? 1.979 -17.345 34.494 1.00 52.06 366 GLN A O 1
ATOM 2916 N N . ARG A 1 367 ? 0.432 -18.989 34.581 1.00 61.09 367 ARG A N 1
ATOM 2917 C CA . ARG A 1 367 ? -0.507 -18.279 35.454 1.00 61.09 367 ARG A CA 1
ATOM 2918 C C . ARG A 1 367 ? 0.153 -17.913 36.785 1.00 61.09 367 ARG A C 1
ATOM 2920 O O . ARG A 1 367 ? 0.185 -16.742 37.141 1.00 61.09 367 ARG A O 1
ATOM 2927 N N . ALA A 1 368 ? 0.791 -18.884 37.435 1.00 65.50 368 ALA A N 1
ATOM 2928 C CA . ALA A 1 368 ? 1.501 -18.668 38.693 1.00 65.50 368 ALA A CA 1
ATOM 2929 C C . ALA A 1 368 ? 2.669 -17.672 38.563 1.00 65.50 368 ALA A C 1
ATOM 2931 O O . ALA A 1 368 ? 2.946 -16.919 39.492 1.00 65.50 368 ALA A O 1
ATOM 2932 N N . ARG A 1 369 ? 3.366 -17.638 37.416 1.00 64.06 369 ARG A N 1
ATOM 2933 C CA . ARG A 1 369 ? 4.441 -16.657 37.171 1.00 64.06 369 ARG A CA 1
ATOM 2934 C C . ARG A 1 369 ? 3.911 -15.236 37.038 1.00 64.06 369 ARG A C 1
ATOM 2936 O O . ARG A 1 369 ? 4.509 -14.334 37.611 1.00 64.06 369 ARG A O 1
ATOM 2943 N N . ARG A 1 370 ? 2.803 -15.053 36.320 1.00 59.84 370 ARG A N 1
ATOM 2944 C CA . ARG A 1 370 ? 2.166 -13.743 36.163 1.00 59.84 370 ARG A CA 1
ATOM 2945 C C . ARG A 1 370 ? 1.600 -13.236 37.490 1.00 59.84 370 ARG A C 1
ATOM 2947 O O . ARG A 1 370 ? 1.887 -12.111 37.872 1.00 59.84 370 ARG A O 1
ATOM 2954 N N . GLU A 1 371 ? 0.905 -14.098 38.233 1.00 72.19 371 GLU A N 1
ATOM 2955 C CA . GLU A 1 371 ? 0.406 -13.782 39.581 1.00 72.19 371 GLU A CA 1
ATOM 2956 C C . GLU A 1 371 ? 1.557 -13.408 40.538 1.00 72.19 371 GLU A C 1
ATOM 2958 O O . GLU A 1 371 ? 1.422 -12.494 41.349 1.00 72.19 371 GLU A O 1
ATOM 2963 N N . LEU A 1 372 ? 2.723 -14.058 40.415 1.00 73.75 372 LEU A N 1
ATOM 2964 C CA . LEU A 1 372 ? 3.918 -13.713 41.189 1.00 73.75 372 LEU A CA 1
ATOM 2965 C C . LEU A 1 372 ? 4.520 -12.356 40.789 1.00 73.75 372 LEU A C 1
ATOM 2967 O O . LEU A 1 372 ? 4.980 -11.623 41.661 1.00 73.75 372 LEU A O 1
ATOM 2971 N N . GLU A 1 373 ? 4.567 -12.027 39.498 1.00 67.00 373 GLU A N 1
ATOM 2972 C CA . GLU A 1 373 ? 5.062 -10.728 39.017 1.00 67.00 373 GLU A CA 1
ATOM 2973 C C . GLU A 1 373 ? 4.140 -9.580 39.443 1.00 67.00 373 GLU A C 1
ATOM 2975 O O . GLU A 1 373 ? 4.623 -8.573 39.959 1.00 67.00 373 GLU A O 1
ATOM 2980 N N . GLU A 1 374 ? 2.824 -9.762 39.328 1.00 67.81 374 GLU A N 1
ATOM 2981 C CA . GLU A 1 374 ? 1.820 -8.800 39.795 1.00 67.81 374 GLU A CA 1
ATOM 2982 C C . GLU A 1 374 ? 1.892 -8.608 41.318 1.00 67.81 374 GLU A C 1
ATOM 2984 O O . GLU A 1 374 ? 1.844 -7.480 41.807 1.00 67.81 374 GLU A O 1
ATOM 2989 N N . ALA A 1 375 ? 2.085 -9.689 42.083 1.00 70.88 375 ALA A N 1
ATOM 2990 C CA . ALA A 1 375 ? 2.271 -9.604 43.529 1.00 70.88 375 ALA A CA 1
ATOM 2991 C C . ALA A 1 375 ? 3.559 -8.860 43.916 1.00 70.88 375 ALA A C 1
ATOM 2993 O O . ALA A 1 375 ? 3.538 -8.073 44.859 1.00 70.88 375 ALA A O 1
ATOM 2994 N N . LYS A 1 376 ? 4.665 -9.075 43.192 1.00 72.38 376 LYS A N 1
ATOM 2995 C CA . LYS A 1 376 ? 5.930 -8.361 43.431 1.00 72.38 376 LYS A CA 1
ATOM 2996 C C . LYS A 1 376 ? 5.812 -6.873 43.141 1.00 72.38 376 LYS A C 1
ATOM 2998 O O . LYS A 1 376 ? 6.187 -6.082 43.993 1.00 72.38 376 LYS A O 1
ATOM 3003 N N . ALA A 1 377 ? 5.214 -6.504 42.009 1.00 68.31 377 ALA A N 1
ATOM 3004 C CA . ALA A 1 377 ? 4.973 -5.102 41.676 1.00 68.31 377 ALA A CA 1
ATOM 3005 C C . ALA A 1 377 ? 4.148 -4.396 42.766 1.00 68.31 377 ALA A C 1
ATOM 3007 O O . ALA A 1 377 ? 4.442 -3.265 43.135 1.00 68.31 377 ALA A O 1
ATOM 3008 N N . ARG A 1 378 ? 3.164 -5.097 43.342 1.00 71.31 378 ARG A N 1
ATOM 3009 C CA . ARG A 1 378 ? 2.331 -4.586 44.438 1.00 71.31 378 ARG A CA 1
ATOM 3010 C C . ARG A 1 378 ? 3.094 -4.425 45.755 1.00 71.31 378 ARG A C 1
ATOM 3012 O O . ARG A 1 378 ? 2.792 -3.516 46.518 1.00 71.31 378 ARG A O 1
ATOM 3019 N N . VAL A 1 379 ? 4.053 -5.308 46.039 1.00 69.75 379 VAL A N 1
ATOM 3020 C CA . VAL A 1 379 ? 4.944 -5.184 47.206 1.00 69.75 379 VAL A CA 1
ATOM 3021 C C . VAL A 1 379 ? 5.895 -4.008 47.019 1.00 69.75 379 VAL A C 1
ATOM 3023 O O . VAL A 1 379 ? 5.997 -3.191 47.924 1.00 69.75 379 VAL A O 1
ATOM 3026 N N . ASP A 1 380 ? 6.503 -3.868 45.842 1.00 67.19 380 ASP A N 1
ATOM 3027 C CA . ASP A 1 380 ? 7.396 -2.747 45.530 1.00 67.19 380 ASP A CA 1
ATOM 3028 C C . ASP A 1 380 ? 6.654 -1.397 45.624 1.00 67.19 380 ASP A C 1
ATOM 3030 O O . ASP A 1 380 ? 7.198 -0.410 46.117 1.00 67.19 380 ASP A O 1
ATOM 3034 N N . GLU A 1 381 ? 5.383 -1.358 45.211 1.00 67.50 381 GLU A N 1
ATOM 3035 C CA . GLU A 1 381 ? 4.510 -0.184 45.325 1.00 67.50 381 GLU A CA 1
ATOM 3036 C C . GLU A 1 381 ? 4.177 0.144 46.793 1.00 67.50 381 GLU A C 1
ATOM 3038 O O . GLU A 1 381 ? 4.261 1.302 47.198 1.00 67.50 381 GLU A O 1
ATOM 3043 N N . LEU A 1 382 ? 3.891 -0.867 47.623 1.00 66.44 382 LEU A N 1
ATOM 3044 C CA . LEU A 1 382 ? 3.654 -0.703 49.064 1.00 66.44 382 LEU A CA 1
ATOM 3045 C C . LEU A 1 382 ? 4.921 -0.301 49.837 1.00 66.44 382 LEU A C 1
ATOM 3047 O O . LEU A 1 382 ? 4.842 0.497 50.771 1.00 66.44 382 LEU A O 1
ATOM 3051 N N . GLU A 1 383 ? 6.088 -0.826 49.463 1.00 64.44 383 GLU A N 1
ATOM 3052 C CA . GLU A 1 383 ? 7.379 -0.457 50.054 1.00 64.44 383 GLU A CA 1
ATOM 3053 C C . GLU A 1 383 ? 7.785 0.974 49.670 1.00 64.44 383 GLU A C 1
ATOM 3055 O O . GLU A 1 383 ? 8.281 1.728 50.513 1.00 64.44 383 GLU A O 1
ATOM 3060 N N . ALA A 1 384 ? 7.509 1.389 48.430 1.00 60.53 384 ALA A N 1
ATOM 3061 C CA . ALA A 1 384 ? 7.684 2.772 47.996 1.00 60.53 384 ALA A CA 1
ATOM 3062 C C . ALA A 1 384 ? 6.769 3.738 48.774 1.00 60.53 384 ALA A C 1
ATOM 3064 O O . ALA A 1 384 ? 7.216 4.812 49.185 1.00 60.53 384 ALA A O 1
ATOM 3065 N N . ASP A 1 385 ? 5.521 3.342 49.041 1.00 57.28 385 ASP A N 1
ATOM 3066 C CA . ASP A 1 385 ? 4.549 4.148 49.790 1.00 57.28 385 ASP A CA 1
ATOM 3067 C C . ASP A 1 385 ? 4.901 4.239 51.292 1.00 57.28 385 ASP A C 1
ATOM 3069 O O . ASP A 1 385 ? 4.816 5.308 51.905 1.00 57.28 385 ASP A O 1
ATOM 3073 N N . ALA A 1 386 ? 5.409 3.148 51.881 1.00 56.62 386 ALA A N 1
ATOM 3074 C CA . ALA A 1 386 ? 5.914 3.116 53.257 1.00 56.62 386 ALA A CA 1
ATOM 3075 C C . ALA A 1 386 ? 7.161 3.999 53.456 1.00 56.62 386 ALA A C 1
ATOM 3077 O O . ALA A 1 386 ? 7.332 4.611 54.514 1.00 56.62 386 ALA A O 1
ATOM 3078 N N . HIS A 1 387 ? 8.019 4.117 52.437 1.00 55.03 387 HIS A N 1
ATOM 3079 C CA . HIS A 1 387 ? 9.160 5.034 52.462 1.00 55.03 387 HIS A CA 1
ATOM 3080 C C . HIS A 1 387 ? 8.765 6.511 52.338 1.00 55.03 387 HIS A C 1
ATOM 3082 O O . HIS A 1 387 ? 9.468 7.371 52.873 1.00 55.03 387 HIS A O 1
ATOM 3088 N N . LEU A 1 388 ? 7.649 6.814 51.671 1.00 51.41 388 LEU A N 1
ATOM 3089 C CA . LEU A 1 388 ? 7.153 8.180 51.493 1.00 51.41 388 LEU A CA 1
ATOM 3090 C C . LEU A 1 388 ? 6.312 8.675 52.681 1.00 51.41 388 LEU A C 1
ATOM 3092 O O . LEU A 1 388 ? 6.307 9.876 52.949 1.00 51.41 388 LEU A O 1
ATOM 3096 N N . ASN A 1 389 ? 5.658 7.780 53.431 1.00 49.91 389 ASN A N 1
ATOM 3097 C CA . ASN A 1 389 ? 4.830 8.123 54.594 1.00 49.91 389 ASN A CA 1
ATOM 3098 C C . ASN A 1 389 ? 5.097 7.206 55.809 1.00 49.91 389 ASN A C 1
ATOM 3100 O O . ASN A 1 389 ? 4.248 6.391 56.174 1.00 49.91 389 ASN A O 1
ATOM 3104 N N . PRO A 1 390 ? 6.224 7.381 56.524 1.00 53.00 390 PRO A N 1
ATOM 3105 C CA . PRO A 1 390 ? 6.611 6.514 57.645 1.00 53.00 390 PRO A CA 1
ATOM 3106 C C . PRO A 1 390 ? 5.723 6.635 58.902 1.00 53.00 390 PRO A C 1
ATOM 3108 O O . PRO A 1 390 ? 6.019 6.016 59.918 1.00 53.00 390 PRO A O 1
ATOM 3111 N N . GLY A 1 391 ? 4.666 7.456 58.875 1.00 51.38 391 GLY A N 1
ATOM 3112 C CA . GLY A 1 391 ? 3.778 7.716 60.016 1.00 51.38 391 GLY A CA 1
ATOM 3113 C C . GLY A 1 391 ? 2.383 7.090 59.928 1.00 51.38 391 GLY A C 1
ATOM 3114 O O . GLY A 1 391 ? 1.540 7.433 60.754 1.00 51.38 391 GLY A O 1
ATOM 3115 N N . LEU A 1 392 ? 2.107 6.245 58.928 1.00 51.88 392 LEU A N 1
ATOM 3116 C CA . LEU A 1 392 ? 0.770 5.676 58.686 1.00 51.88 392 LEU A CA 1
ATOM 3117 C C . LEU A 1 392 ? 0.662 4.151 58.867 1.00 51.88 392 LEU A C 1
ATOM 3119 O O . LEU A 1 392 ? -0.432 3.620 58.675 1.00 51.88 392 LEU A O 1
ATOM 3123 N N . TYR A 1 393 ? 1.730 3.470 59.297 1.00 48.69 393 TYR A N 1
ATOM 3124 C CA . TYR A 1 393 ? 1.722 2.035 59.611 1.00 48.69 393 TYR A CA 1
ATOM 3125 C C . TYR A 1 393 ? 2.343 1.726 60.970 1.00 48.69 393 TYR A C 1
ATOM 3127 O O . TYR A 1 393 ? 3.420 2.291 61.268 1.00 48.69 393 TYR A O 1
#

Secondary structure (DSSP, 8-state):
-PPP----TT--EEEEE-EEEEEEEEEETTEEEEEEEEEE-GGGPEEE-HHHHHHHHGGGTT-SEEEEESEEE---S----PPPEEETT--EEEEEES-HHHHHHHHHTEEE-TTPEEEEEE---SS----HHHHHHHT-TT-SSEEEEEEEETTEEEEEEEETTSS-TT--SS-SS---TT--SSSTTS--EEEETTEEEEEEETTS--S---GGG--GGGEEEEEEEE--EEETTEEE---PPPP-GGGGG-TT--EEEE--TTTHHHHHHH---TT--EEEEEE-TT--S--SHHHHHHHHHHHHHHHTSPEEEEEEEE--GGGHHHHHHHHH-TTEEEEEEEE----HHHHHTT-HHHHHHHHHHHHHHHHHHHHHHHHHHHHH-TT--

Foldseek 3Di:
DDDDPPQDPPAAEEADFDWDWDWDWDADPVGIDIDTDTDRDLPPAAEDELVRVLVSVLSPLQHQYYAYERHDHPDPPPDDPDQQRERANHQEYEAYHADQVSSLVSVVSHHYDPNHKYKYFHDDDDDDQDDVSLCVSQVNPPAQAKEWEWADAVQKIKIKIFHPPPDDPPDDDLPPVPPPVQPDGDDPSGTQWIGIHGMTMGMDGQPDDDPDPCRSVDDLSSHAEYEYHYDWDQDPNDTDGHPDDDAQLVLLSNQRHQEYEYADQPCLLRNLLNNPHLNHAEYEYEDELADDDDGSLQSNLVSVLVNLVVSVAQHEYEYEEEDDPVCVVSQVSQVPRPSYDYDYHYDHDCGVVVVVVVDVVVVVVVVVVVVVVVVVVVVVVVVVVCVVCVPPD

Mean predicted aligned error: 13.45 Å

Nearest PDB structures (foldseek):
  2csu-assembly1_B  TM=5.973E-01  e=1.877E-01  Pyrococcus horikoshii OT3
  1kjn-assembly1_B  TM=5.030E-01  e=3.531E+00  Methanothermobacter thermautotrophicus
  4yb8-assembly1_A  TM=5.231E-01  e=2.841E+00  Candidatus Korarchaeum cryptofilum OPF8